Protein AF-B5VWK4-F1 (afdb_monomer_lite)

Radius of gyration: 36.47 Å; chains: 1; bounding box: 66×75×102 Å

pLDDT: mean 70.93, std 17.39, range [23.77, 94.19]

Secondary structure (DSSP, 8-state):
--GGG-S-GGGG---SPPSS-HHHHHHHHHHHTS--TTSS---HHHHHHHHHHHHSS---TTHHHHHHHHTT-EEEPPEEEETT--HHHHHHHHHHHHHHHHHHHHH-TTS-----EEEEEEEE-------EEE-TT---EEEE-----EEEEEEEE-TTT--EEEEEESS--HHHHHHHHHHTTS------------PPPPPP----SS-HHHHHHHHHH-SSHHHHHHHHHHHHHHTT--HHHHHHHH---HHHHHHHHHHHHHHGGGGSS-GGGG---SPPSS-HHHHHHHHHHTTS--TTSS---HHHHHHHHHHHHSS---HHHHHHHHHHTT-EEEPPEEEETT--HHHHHHHHHHHHHHHHHHHHH-TTS-----EEEEEEEE----PPPEEE-TT---EEEE-----EEEEEEEE-TTT--EEEEEES---HHHHHHHHHHHHHHHT-

Foldseek 3Di:
DDPPPPDDCPVVCPDDDPPDDPVLLVVLVVVQVDAQPVSHHDDLQSQQVVSCVVVVNRGDSVVSVVSLVVVQWDWDFFDADALPDDPVVVVVVVVVVVVVQVVVCVVCVVDDRFDKDKDKDWDFPDPPFFWAWDAPPDFFEDADARDGQTWIKIWIARPVPRDIDIDTHSDDDPVVVVVSVVVSPDDDDDDDDDDDDDDDDDADDAAPLDQLVVLVVQLVPDPDPQQSLLSQLSSCVNVVDGLVVSCVVSVDDSVVSRVSRVQCRVPPSVSGDDCVVVDPPPDPPDDPVLLVVLVVCQVDAQPVNGHDHLQSQQVVSCVVVVNRGDSVVSVVSSVVVNIDTGGHDYDHNPDDPVVVVVVVVVVVVVQVVVCVVCVVDDRFDKDKDKDKDDDDDDGDIHIDRNPDNHYDHDDDDPQIWMKIWIAGPVPRDIDIDIGRDDDPVVVVVVVVVVCVVVVD

InterPro domains:
  IPR009057 Homedomain-like superfamily [SSF46689] (231-336)
  IPR025959 Winged helix-turn helix domain [PF13592] (38-96)
  IPR025959 Winged helix-turn helix domain [PF13592] (304-362)
  IPR047655 Transposase IS630-like [NF033545] (2-185)
  IPR047655 Transposase IS630-like [NF033545] (229-454)

Organism: NCBI:txid513049

Sequence (456 aa):
MGLKGLGDRRKGNPGHPPLIDDVTQAQLWQALQGTAPDGGLWNGRQVADWLTGVTGRKISRQRGWEILRQMTFRLRVPRPAHIESDEDEQQAWKKKLVTELEGLRRRYPDAQVQLWSENEHRLGLKPVMRRIYVAEDCQPLAHINWKFEWLWLYGFVRPETGETYWWIIPYVNTTLFSRVLYQVRLIGYNISDQCQTCVMPRRISIAPHLSTEELGRADHQAQEGLESRQYQIIWLLAKGKTTEEVQEITGYSRIWIYELVKRYNQLGLKGLGARRKGNPGHPPLIDDVTQAQLWQALQGTAPDGGLWNGRQVADWLTGVTGRKISRQRGWEILRQMTFRLRVPRPAHIESDEDEQQAWKKKLVTELEGLRRRYPDAQVQLWSENEHRLGLKPVMRRIYVAEDCQPLAHINWKFEWLWLYGFVRPETGETYWWIIPYVNTTLFSRVLQEFAAEFKL

Structure (mmCIF, N/CA/C/O backbone):
data_AF-B5VWK4-F1
#
_entry.id   AF-B5VWK4-F1
#
loop_
_atom_site.group_PDB
_atom_site.id
_atom_site.type_symbol
_atom_site.label_atom_id
_atom_site.label_alt_id
_atom_site.label_comp_id
_atom_site.label_asym_id
_atom_site.label_entity_id
_atom_site.label_seq_id
_atom_site.pdbx_PDB_ins_code
_atom_site.Cartn_x
_atom_site.Cartn_y
_atom_site.Cartn_z
_atom_site.occupancy
_atom_site.B_iso_or_equiv
_atom_site.auth_seq_id
_atom_site.auth_comp_id
_atom_site.auth_asym_id
_atom_site.auth_atom_id
_atom_site.pdbx_PDB_model_num
ATOM 1 N N . MET A 1 1 ? 5.288 -17.382 61.193 1.00 43.44 1 MET A N 1
ATOM 2 C CA . MET A 1 1 ? 5.691 -16.792 59.894 1.00 43.44 1 MET A CA 1
ATOM 3 C C . MET A 1 1 ? 4.464 -16.140 59.270 1.00 43.44 1 MET A C 1
ATOM 5 O O . MET A 1 1 ? 3.529 -16.844 58.924 1.00 43.44 1 MET A O 1
ATOM 9 N N . GLY A 1 2 ? 4.396 -14.806 59.292 1.00 37.75 2 GLY A N 1
ATOM 10 C CA . GLY A 1 2 ? 3.162 -14.046 59.057 1.00 37.75 2 GLY A CA 1
ATOM 11 C C . GLY A 1 2 ? 2.831 -13.779 57.586 1.00 37.75 2 GLY A C 1
ATOM 12 O O . GLY A 1 2 ? 3.720 -13.670 56.746 1.00 37.75 2 GLY A O 1
ATOM 13 N N . LEU A 1 3 ? 1.532 -13.586 57.335 1.00 44.44 3 LEU A N 1
ATOM 14 C CA . LEU A 1 3 ? 0.801 -13.286 56.088 1.00 44.44 3 LEU A CA 1
ATOM 15 C C . LEU A 1 3 ? 1.328 -12.119 55.209 1.00 44.44 3 LEU A C 1
ATOM 17 O O . LEU A 1 3 ? 0.686 -11.750 54.230 1.00 44.44 3 LEU A O 1
ATOM 21 N N . LYS A 1 4 ? 2.505 -11.544 55.490 1.00 48.12 4 LYS A N 1
ATOM 22 C CA . LYS A 1 4 ? 3.116 -10.438 54.721 1.00 48.12 4 LYS A CA 1
ATOM 23 C C . LYS A 1 4 ? 3.634 -10.836 53.327 1.00 48.12 4 LYS A C 1
ATOM 25 O O . LYS A 1 4 ? 4.005 -9.963 52.551 1.00 48.12 4 LYS A O 1
ATOM 30 N N . GLY A 1 5 ? 3.671 -12.128 52.991 1.00 45.03 5 GLY A N 1
ATOM 31 C CA . GLY A 1 5 ? 4.240 -12.624 51.730 1.00 45.03 5 GLY A CA 1
ATOM 32 C C . GLY A 1 5 ? 3.300 -12.647 50.516 1.00 45.03 5 GLY A C 1
ATOM 33 O O . GLY A 1 5 ? 3.796 -12.774 49.400 1.00 45.03 5 GLY A O 1
ATOM 34 N N . LEU A 1 6 ? 1.981 -12.518 50.718 1.00 49.53 6 LEU A N 1
ATOM 35 C CA . LEU A 1 6 ? 0.943 -12.800 49.706 1.00 49.53 6 LEU A CA 1
ATOM 36 C C . LEU A 1 6 ? 0.339 -11.554 49.024 1.00 49.53 6 LEU A C 1
ATOM 38 O O . LEU A 1 6 ? -0.596 -11.681 48.237 1.00 49.53 6 LEU A O 1
ATOM 42 N N . GLY A 1 7 ? 0.842 -10.348 49.309 1.00 44.78 7 GLY A N 1
ATOM 43 C CA . GLY A 1 7 ? 0.384 -9.123 48.643 1.00 44.78 7 GLY A CA 1
ATOM 44 C C . GLY A 1 7 ? 0.813 -9.064 47.173 1.00 44.78 7 GLY A C 1
ATOM 45 O O . GLY A 1 7 ? 1.948 -9.413 46.846 1.00 44.78 7 GLY A O 1
ATOM 46 N N . ASP A 1 8 ? -0.079 -8.595 46.293 1.00 47.44 8 ASP A N 1
ATOM 47 C CA . ASP A 1 8 ? 0.218 -8.324 44.882 1.00 47.44 8 ASP A CA 1
ATOM 48 C C . ASP A 1 8 ? 1.402 -7.347 44.754 1.00 47.44 8 ASP A C 1
ATOM 50 O O . ASP A 1 8 ? 1.273 -6.136 44.953 1.00 47.44 8 ASP A O 1
ATOM 54 N N . ARG A 1 9 ? 2.579 -7.886 44.415 1.00 49.84 9 ARG A N 1
ATOM 55 C CA . ARG A 1 9 ? 3.821 -7.116 44.259 1.00 49.84 9 ARG A CA 1
ATOM 56 C C . ARG A 1 9 ? 3.856 -6.273 42.983 1.00 49.84 9 ARG A C 1
ATOM 58 O O . ARG A 1 9 ? 4.821 -5.543 42.782 1.00 49.84 9 ARG A O 1
ATOM 65 N N . ARG A 1 10 ? 2.822 -6.310 42.131 1.00 53.03 10 ARG A N 1
ATOM 66 C CA . ARG A 1 10 ? 2.753 -5.454 40.933 1.00 53.03 10 ARG A CA 1
ATOM 67 C C . ARG A 1 10 ? 2.614 -3.976 41.290 1.00 53.03 10 ARG A C 1
ATOM 69 O O . ARG A 1 10 ? 3.166 -3.148 40.578 1.00 53.03 10 ARG A O 1
ATOM 76 N N . LYS A 1 11 ? 1.954 -3.645 42.409 1.00 44.91 11 LYS A N 1
ATOM 77 C CA . LYS A 1 11 ? 1.817 -2.254 42.888 1.00 44.91 11 LYS A CA 1
ATOM 78 C C . LYS A 1 11 ? 3.138 -1.626 43.356 1.00 44.91 11 LYS A C 1
ATOM 80 O O . LYS A 1 11 ? 3.201 -0.411 43.480 1.00 44.91 11 LYS A O 1
ATOM 85 N N . GLY A 1 12 ? 4.167 -2.439 43.612 1.00 43.28 12 GLY A N 1
ATOM 86 C CA . GLY A 1 12 ? 5.503 -1.992 44.015 1.00 43.28 12 GLY A CA 1
ATOM 87 C C . GLY A 1 12 ? 6.561 -2.111 42.918 1.00 43.28 12 GLY A C 1
ATOM 88 O O . GLY A 1 12 ? 7.735 -1.917 43.211 1.00 43.28 12 GLY A O 1
ATOM 89 N N . ASN A 1 13 ? 6.182 -2.461 41.682 1.00 46.72 13 ASN A N 1
ATOM 90 C CA . ASN A 1 13 ? 7.104 -2.436 40.553 1.00 46.72 13 ASN A CA 1
ATOM 91 C C . ASN A 1 13 ? 7.070 -1.021 39.948 1.00 46.72 13 ASN A C 1
ATOM 93 O O . ASN A 1 13 ? 6.060 -0.690 39.325 1.00 46.72 13 ASN A O 1
ATOM 97 N N . PRO A 1 14 ? 8.116 -0.185 40.100 1.00 52.75 14 PRO A N 1
ATOM 98 C CA . PRO A 1 14 ? 8.131 1.200 39.609 1.00 52.75 14 PRO A CA 1
ATOM 99 C C . PRO A 1 14 ? 8.095 1.324 38.070 1.00 52.75 14 PRO A C 1
ATOM 101 O O . PRO A 1 14 ? 8.286 2.409 37.528 1.00 52.75 14 PRO A O 1
ATOM 104 N N . GLY A 1 15 ? 7.840 0.226 37.349 1.00 52.72 15 GLY A N 1
ATOM 105 C CA . GLY A 1 15 ? 8.082 0.121 35.920 1.00 52.72 15 GLY A CA 1
ATOM 106 C C . GLY A 1 15 ? 9.581 0.077 35.634 1.00 52.72 15 GLY A C 1
ATOM 107 O O . GLY A 1 15 ? 10.418 0.301 36.510 1.00 52.72 15 GLY A O 1
ATOM 108 N N . HIS A 1 16 ? 9.946 -0.232 34.392 1.00 50.97 16 HIS A N 1
ATOM 109 C CA . HIS A 1 16 ? 11.305 0.076 33.965 1.00 50.97 16 HIS A CA 1
ATOM 110 C C . HIS A 1 16 ? 11.482 1.598 34.011 1.00 50.97 16 HIS A C 1
ATOM 112 O O . HIS A 1 16 ? 10.582 2.295 33.530 1.00 50.97 16 HIS A O 1
ATOM 118 N N . PRO A 1 17 ? 12.602 2.114 34.556 1.00 57.41 17 PRO A N 1
ATOM 119 C CA . PRO A 1 17 ? 12.891 3.536 34.472 1.00 57.41 17 PRO A CA 1
ATOM 120 C C . PRO A 1 17 ? 12.792 3.973 33.004 1.00 57.41 17 PRO A C 1
ATOM 122 O O . PRO A 1 17 ? 13.168 3.194 32.112 1.00 57.41 17 PRO A O 1
ATOM 125 N N . PRO A 1 18 ? 12.232 5.164 32.734 1.00 63.56 18 PRO A N 1
ATOM 126 C CA . PRO A 1 18 ? 12.117 5.660 31.376 1.00 63.56 18 PRO A CA 1
ATOM 127 C C . PRO A 1 18 ? 13.498 5.636 30.714 1.00 63.56 18 PRO A C 1
ATOM 129 O O . PRO A 1 18 ? 14.531 5.831 31.353 1.00 63.56 18 PRO A O 1
ATOM 132 N N . LEU A 1 19 ? 13.516 5.295 29.425 1.00 66.88 19 LEU A N 1
ATOM 133 C CA . LEU A 1 19 ? 14.760 5.052 28.687 1.00 66.88 19 LEU A CA 1
ATOM 134 C C . LEU A 1 19 ? 15.657 6.305 28.622 1.00 66.88 19 LEU A C 1
ATOM 136 O O . LEU A 1 19 ? 16.856 6.192 28.375 1.00 66.88 19 LEU A O 1
ATOM 140 N N . ILE A 1 20 ? 15.051 7.471 28.827 1.00 77.50 20 ILE A N 1
ATOM 141 C CA . ILE A 1 20 ? 15.666 8.786 28.955 1.00 77.50 20 ILE A CA 1
ATOM 142 C C . ILE A 1 20 ? 15.113 9.436 30.229 1.00 77.50 20 ILE A C 1
ATOM 144 O O . ILE A 1 20 ? 13.952 9.205 30.570 1.00 77.50 20 ILE A O 1
ATOM 148 N N . ASP A 1 21 ? 15.938 10.199 30.940 1.00 82.31 21 ASP A N 1
ATOM 149 C CA . ASP A 1 21 ? 15.489 10.999 32.083 1.00 82.31 21 ASP A CA 1
ATOM 150 C C . ASP A 1 21 ? 14.870 12.331 31.624 1.00 82.31 21 ASP A C 1
ATOM 152 O O . ASP A 1 21 ? 14.965 12.711 30.452 1.00 82.31 21 ASP A O 1
ATOM 156 N N . ASP A 1 22 ? 14.234 13.046 32.552 1.00 80.06 22 ASP A N 1
ATOM 157 C CA . ASP A 1 22 ? 13.538 14.306 32.259 1.00 80.06 22 ASP A CA 1
ATOM 158 C C . ASP A 1 22 ? 14.485 15.379 31.689 1.00 80.06 22 ASP A C 1
ATOM 160 O O . ASP A 1 22 ? 14.091 16.181 30.840 1.00 80.06 22 ASP A O 1
ATOM 164 N N . VAL A 1 23 ? 15.758 15.363 32.102 1.00 84.44 23 VAL A N 1
ATOM 165 C CA . VAL A 1 23 ? 16.795 16.288 31.616 1.00 84.44 23 VAL A CA 1
ATOM 166 C C . VAL A 1 23 ? 17.128 15.998 30.153 1.00 84.44 23 VAL A C 1
ATOM 168 O O . VAL A 1 23 ? 17.102 16.900 29.316 1.00 84.44 23 VAL A O 1
ATOM 171 N N . THR A 1 24 ? 17.376 14.733 29.818 1.00 84.44 24 THR A N 1
ATOM 172 C CA . THR A 1 24 ? 17.640 14.277 28.448 1.00 84.44 24 THR A CA 1
ATOM 173 C C . THR A 1 24 ? 16.419 14.503 27.558 1.00 84.44 24 THR A C 1
ATOM 175 O O . THR A 1 24 ? 16.555 14.870 26.391 1.00 84.44 24 THR A O 1
ATOM 178 N N . GLN A 1 25 ? 15.210 14.329 28.099 1.00 82.75 25 GLN A N 1
ATOM 179 C CA . GLN A 1 25 ? 13.965 14.607 27.388 1.00 82.75 25 GLN A CA 1
ATOM 180 C C . GLN A 1 25 ? 13.819 16.101 27.057 1.00 82.75 25 GLN A C 1
ATOM 182 O O . GLN A 1 25 ? 13.442 16.436 25.932 1.00 82.75 25 GLN A O 1
ATOM 187 N N . ALA A 1 26 ? 14.162 16.999 27.984 1.00 83.56 26 ALA A N 1
ATOM 188 C CA . ALA A 1 26 ? 14.168 18.442 27.738 1.00 83.56 26 ALA A CA 1
ATOM 189 C C . ALA A 1 26 ? 15.229 18.852 26.701 1.00 83.56 26 ALA A C 1
ATOM 191 O O . ALA A 1 26 ? 14.939 19.630 25.790 1.00 83.56 26 ALA A O 1
ATOM 192 N N . GLN A 1 27 ? 16.434 18.277 26.775 1.00 86.25 27 GLN A N 1
ATOM 193 C CA . GLN A 1 27 ? 17.494 18.507 25.788 1.00 86.25 27 GLN A CA 1
ATOM 194 C C . GLN A 1 27 ? 17.084 18.030 24.389 1.00 86.25 27 GLN A C 1
ATOM 196 O O . GLN A 1 27 ? 17.317 18.728 23.402 1.00 86.25 27 GLN A O 1
ATOM 201 N N . LEU A 1 28 ? 16.438 16.861 24.296 1.00 86.25 28 LEU A N 1
ATOM 202 C CA . LEU A 1 28 ? 15.907 16.354 23.032 1.00 86.25 28 LEU A CA 1
ATOM 203 C C . LEU A 1 28 ? 14.841 17.298 22.478 1.00 86.25 28 LEU A C 1
ATOM 205 O O . LEU A 1 28 ? 14.848 17.595 21.288 1.00 86.25 28 LEU A O 1
ATOM 209 N N . TRP A 1 29 ? 13.946 17.802 23.330 1.00 83.12 29 TRP A N 1
ATOM 210 C CA . TRP A 1 29 ? 12.920 18.752 22.909 1.00 83.12 29 TRP A CA 1
ATOM 211 C C . TRP A 1 29 ? 13.532 20.023 22.308 1.00 83.12 29 TRP A C 1
ATOM 213 O O . TRP A 1 29 ? 13.096 20.462 21.248 1.00 83.12 29 TRP A O 1
ATOM 223 N N . GLN A 1 30 ? 14.587 20.561 22.925 1.00 84.25 30 GLN A N 1
ATOM 224 C CA . GLN A 1 30 ? 15.317 21.717 22.401 1.00 84.25 30 GLN A CA 1
ATOM 225 C C . GLN A 1 30 ? 16.014 21.406 21.067 1.00 84.25 30 GLN A C 1
ATOM 227 O O . GLN A 1 30 ? 15.938 22.202 20.134 1.00 84.25 30 GLN A O 1
ATOM 232 N N . ALA A 1 31 ? 16.647 20.236 20.936 1.00 83.69 31 ALA A N 1
ATOM 233 C CA . ALA A 1 31 ? 17.288 19.818 19.689 1.00 83.69 31 ALA A CA 1
ATOM 234 C C . ALA A 1 31 ? 16.282 19.671 18.532 1.00 83.69 31 ALA A C 1
ATOM 236 O O . ALA A 1 31 ? 16.575 20.059 17.401 1.00 83.69 31 ALA A O 1
ATOM 237 N N . LEU A 1 32 ? 15.076 19.172 18.823 1.00 80.50 32 LEU A N 1
ATOM 238 C CA . LEU A 1 32 ? 13.991 19.011 17.850 1.00 80.50 32 LEU A CA 1
ATOM 239 C C . LEU A 1 32 ? 13.434 20.343 17.319 1.00 80.50 32 LEU A C 1
ATOM 241 O O . LEU A 1 32 ? 12.768 20.331 16.284 1.00 80.50 32 LEU A O 1
ATOM 245 N N . GLN A 1 33 ? 13.692 21.472 17.990 1.00 75.75 33 GLN A N 1
ATOM 246 C CA . GLN A 1 33 ? 13.342 22.802 17.475 1.00 75.75 33 GLN A CA 1
ATOM 247 C C . GLN A 1 33 ? 14.309 23.305 16.395 1.00 75.75 33 GLN A C 1
ATOM 249 O O . GLN A 1 33 ? 13.960 24.204 15.632 1.00 75.75 33 GLN A O 1
ATOM 254 N N . GLY A 1 34 ? 15.520 22.749 16.340 1.00 71.81 34 GLY A N 1
ATOM 255 C CA . GLY A 1 34 ? 16.525 23.074 15.335 1.00 71.81 34 GLY A CA 1
ATOM 256 C C . GLY A 1 34 ? 16.418 22.211 14.078 1.00 71.81 34 GLY A C 1
ATOM 257 O O . GLY A 1 34 ? 15.640 21.256 13.998 1.00 71.81 34 GLY A O 1
ATOM 258 N N . THR A 1 35 ? 17.251 22.522 13.088 1.00 68.06 35 THR A N 1
ATOM 259 C CA . THR A 1 35 ? 17.429 21.688 11.896 1.00 68.06 35 THR A CA 1
ATOM 260 C C . THR A 1 35 ? 18.081 20.356 12.256 1.00 68.06 35 THR A C 1
ATOM 262 O O . THR A 1 35 ? 18.959 20.280 13.119 1.00 68.06 35 THR A O 1
ATOM 265 N N . ALA A 1 36 ? 17.647 19.278 11.598 1.00 73.12 36 ALA A N 1
ATOM 266 C CA . ALA A 1 36 ? 18.284 17.982 11.783 1.00 73.12 36 ALA A CA 1
ATOM 267 C C . ALA A 1 36 ? 19.732 18.013 11.244 1.00 73.12 36 ALA A C 1
ATOM 269 O O . ALA A 1 36 ? 20.052 18.848 10.394 1.00 73.12 36 ALA A O 1
ATOM 270 N N . PRO A 1 37 ? 20.613 17.089 11.675 1.00 72.69 37 PRO A N 1
ATOM 271 C CA . PRO A 1 37 ? 22.029 17.093 11.285 1.00 72.69 37 PRO A CA 1
ATOM 272 C C . PRO A 1 37 ? 22.308 17.037 9.772 1.00 72.69 37 PRO A C 1
ATOM 274 O O . PRO A 1 37 ? 23.394 17.401 9.340 1.00 72.69 37 PRO A O 1
ATOM 277 N N . ASP A 1 38 ? 21.353 16.574 8.962 1.00 70.69 38 ASP A N 1
ATOM 278 C CA . ASP A 1 38 ? 21.440 16.527 7.496 1.00 70.69 38 ASP A CA 1
ATOM 279 C C . ASP A 1 38 ? 20.826 17.760 6.805 1.00 70.69 38 ASP A C 1
ATOM 281 O O . ASP A 1 38 ? 20.611 17.747 5.594 1.00 70.69 38 ASP A O 1
ATOM 285 N N . GLY A 1 39 ? 20.506 18.810 7.567 1.00 61.91 39 GLY A N 1
ATOM 286 C CA . GLY A 1 39 ? 19.805 20.001 7.082 1.00 61.91 39 GLY A CA 1
ATOM 287 C C . GLY A 1 39 ? 18.317 19.769 6.800 1.00 61.91 39 GLY A C 1
ATOM 288 O O . GLY A 1 39 ? 17.636 20.677 6.328 1.00 61.91 39 GLY A O 1
ATOM 289 N N . GLY A 1 40 ? 17.805 18.565 7.073 1.00 65.38 40 GLY A N 1
ATOM 290 C CA . GLY A 1 40 ? 16.413 18.188 6.884 1.00 65.38 40 GLY A CA 1
ATOM 291 C C . GLY A 1 40 ? 15.593 18.225 8.175 1.00 65.38 40 GLY A C 1
ATOM 292 O O . GLY A 1 40 ? 15.864 18.964 9.122 1.00 65.38 40 GLY A O 1
ATOM 293 N N . LEU A 1 41 ? 14.554 17.393 8.199 1.00 66.56 41 LEU A N 1
ATOM 294 C CA . LEU A 1 41 ? 13.620 17.256 9.314 1.00 66.56 41 LEU A CA 1
ATOM 295 C C . LEU A 1 41 ? 13.940 16.005 10.134 1.00 66.56 41 LEU A C 1
ATOM 297 O O . LEU A 1 41 ? 14.281 14.961 9.574 1.00 66.56 41 LEU A O 1
ATOM 301 N N . TRP A 1 42 ? 13.752 16.098 11.451 1.00 71.56 42 TRP A N 1
ATOM 302 C CA . TRP A 1 42 ? 14.069 15.025 12.388 1.00 71.56 42 TRP A CA 1
ATOM 303 C C . TRP A 1 42 ? 13.285 13.732 12.117 1.00 71.56 42 TRP A C 1
ATOM 305 O O . TRP A 1 42 ? 12.057 13.710 11.984 1.00 71.56 42 TRP A O 1
ATOM 315 N N . ASN A 1 43 ? 14.007 12.613 12.094 1.00 77.19 43 ASN A N 1
ATOM 316 C CA . ASN A 1 43 ? 13.464 11.263 12.006 1.00 77.19 43 ASN A CA 1
ATOM 317 C C . ASN A 1 43 ? 13.953 10.383 13.173 1.00 77.19 43 ASN A C 1
ATOM 319 O O . ASN A 1 43 ? 14.936 10.687 13.838 1.00 77.19 43 ASN A O 1
ATOM 323 N N . GLY A 1 44 ? 13.284 9.260 13.438 1.00 79.06 44 GLY A N 1
ATOM 324 C CA . GLY A 1 44 ? 13.567 8.420 14.607 1.00 79.06 44 GLY A CA 1
ATOM 325 C C . GLY A 1 44 ? 14.936 7.747 14.580 1.00 79.06 44 GLY A C 1
ATOM 326 O O . GLY A 1 44 ? 15.474 7.446 15.640 1.00 79.06 44 GLY A O 1
ATOM 327 N N . ARG A 1 45 ? 15.546 7.568 13.399 1.00 84.31 45 ARG A N 1
ATOM 328 C CA . ARG A 1 45 ? 16.957 7.172 13.326 1.00 84.31 45 ARG A CA 1
ATOM 329 C C . ARG A 1 45 ? 17.847 8.307 13.833 1.00 84.31 45 ARG A C 1
ATOM 331 O O . ARG A 1 45 ? 18.678 8.044 14.687 1.00 84.31 45 ARG A O 1
ATOM 338 N N . GLN A 1 46 ? 17.642 9.536 13.360 1.00 85.88 46 GLN A N 1
ATOM 339 C CA . GLN A 1 46 ? 18.399 10.708 13.819 1.00 85.88 46 GLN A CA 1
ATOM 340 C C . GLN A 1 46 ? 18.211 10.956 15.317 1.00 85.88 46 GLN A C 1
ATOM 342 O O . GLN A 1 46 ? 19.180 11.247 16.000 1.00 85.88 46 GLN A O 1
ATOM 347 N N . VAL A 1 47 ? 17.000 10.765 15.847 1.00 85.50 47 VAL A N 1
ATOM 348 C CA . VAL A 1 47 ? 16.734 10.867 17.290 1.00 85.50 47 VAL A CA 1
ATOM 349 C C . VAL A 1 47 ? 17.482 9.790 18.075 1.00 85.50 47 VAL A C 1
ATOM 351 O O . VAL A 1 47 ? 18.094 10.096 19.091 1.00 85.50 47 VAL A O 1
ATOM 354 N N . ALA A 1 48 ? 17.482 8.538 17.611 1.00 87.56 48 ALA A N 1
ATOM 355 C CA . ALA A 1 48 ? 18.233 7.467 18.269 1.00 87.56 48 ALA A CA 1
ATOM 356 C C . ALA A 1 48 ? 19.754 7.693 18.207 1.00 87.56 48 ALA A C 1
ATOM 358 O O . ALA A 1 48 ? 20.448 7.467 19.200 1.00 87.56 48 ALA A O 1
ATOM 359 N N . ASP A 1 49 ? 20.262 8.152 17.060 1.00 88.00 49 ASP A N 1
ATOM 360 C CA . ASP A 1 49 ? 21.679 8.454 16.852 1.00 88.00 49 ASP A CA 1
ATOM 361 C C . ASP A 1 49 ? 22.100 9.660 17.731 1.00 88.00 49 ASP A C 1
ATOM 363 O O . ASP A 1 49 ? 23.116 9.591 18.422 1.00 88.00 49 ASP A O 1
ATOM 367 N N . TRP A 1 50 ? 21.273 10.712 17.811 1.00 88.50 50 TRP A N 1
ATOM 368 C CA . TRP A 1 50 ? 21.488 11.874 18.685 1.00 88.50 50 TRP A CA 1
ATOM 369 C C . TRP A 1 50 ? 21.470 11.494 20.169 1.00 88.50 50 TRP A C 1
ATOM 371 O O . TRP A 1 50 ? 22.405 11.810 20.901 1.00 88.50 50 TRP A O 1
ATOM 381 N N . LEU A 1 51 ? 20.462 10.734 20.608 1.00 87.94 51 LEU A N 1
ATOM 382 C CA . LEU A 1 51 ? 20.368 10.275 21.995 1.00 87.94 51 LEU A CA 1
ATOM 383 C C . LEU A 1 51 ? 21.524 9.347 22.377 1.00 87.94 51 LEU A C 1
ATOM 385 O O . LEU A 1 51 ? 21.971 9.369 23.522 1.00 87.94 51 LEU A O 1
ATOM 389 N N . THR A 1 52 ? 22.028 8.547 21.434 1.00 88.75 52 THR A N 1
ATOM 390 C CA . THR A 1 52 ? 23.226 7.728 21.657 1.00 88.75 52 THR A CA 1
ATOM 391 C C . THR A 1 52 ? 24.445 8.604 21.944 1.00 88.75 52 THR A C 1
ATOM 393 O O . THR A 1 52 ? 25.229 8.278 22.833 1.00 88.75 52 THR A O 1
ATOM 396 N N . GLY A 1 53 ? 24.576 9.733 21.240 1.00 86.62 53 GLY A N 1
ATOM 397 C CA . GLY A 1 53 ? 25.632 10.716 21.480 1.00 86.62 53 GLY A CA 1
ATOM 398 C C . GLY A 1 53 ? 25.515 11.411 22.838 1.00 86.62 53 GLY A C 1
ATOM 399 O O . GLY A 1 53 ? 26.511 11.534 23.540 1.00 86.62 53 GLY A O 1
ATOM 400 N N . VAL A 1 54 ? 24.304 11.813 23.236 1.00 85.44 54 VAL A N 1
ATOM 401 C CA . VAL A 1 54 ? 24.071 12.554 24.492 1.00 85.44 54 VAL A CA 1
ATOM 402 C C . VAL A 1 54 ? 24.168 11.660 25.728 1.00 85.44 54 VAL A C 1
ATOM 404 O O . VAL A 1 54 ? 24.744 12.050 26.737 1.00 85.44 54 VAL A O 1
ATOM 407 N N . THR A 1 55 ? 23.631 10.441 25.659 1.00 82.94 55 THR A N 1
ATOM 408 C CA . THR A 1 55 ? 23.590 9.525 26.814 1.00 82.94 55 THR A CA 1
ATOM 409 C C . THR A 1 55 ? 24.828 8.635 26.933 1.00 82.94 55 THR A C 1
ATOM 411 O O . THR A 1 55 ? 24.991 7.942 27.937 1.00 82.94 55 THR A O 1
ATOM 414 N N . GLY A 1 56 ? 25.663 8.567 25.887 1.00 80.94 56 GLY A N 1
ATOM 415 C CA . GLY A 1 56 ? 26.770 7.610 25.777 1.00 80.94 56 GLY A CA 1
ATOM 416 C C . GLY A 1 56 ? 26.325 6.140 25.703 1.00 80.94 56 GLY A C 1
ATOM 417 O O . GLY A 1 56 ? 27.161 5.236 25.706 1.00 80.94 56 GLY A O 1
ATOM 418 N N . ARG A 1 57 ? 25.013 5.870 25.644 1.00 81.50 57 ARG A N 1
ATOM 419 C CA . ARG A 1 57 ? 24.425 4.527 25.588 1.00 81.50 57 ARG A CA 1
ATOM 420 C C . ARG A 1 57 ? 23.851 4.279 24.205 1.00 81.50 57 ARG A C 1
ATOM 422 O O . ARG A 1 57 ? 23.085 5.081 23.687 1.00 81.50 57 ARG A O 1
ATOM 429 N N . LYS A 1 58 ? 24.159 3.124 23.616 1.00 83.88 58 LYS A N 1
ATOM 430 C CA . LYS A 1 58 ? 23.633 2.754 22.298 1.00 83.88 58 LYS A CA 1
ATOM 431 C C . LYS A 1 58 ? 22.116 2.572 22.348 1.00 83.88 58 LYS A C 1
ATOM 433 O O . LYS A 1 58 ? 21.623 1.600 22.918 1.00 83.88 58 LYS A O 1
ATOM 438 N N . ILE A 1 59 ? 21.385 3.470 21.696 1.00 83.69 59 ILE A N 1
ATOM 439 C CA . ILE A 1 59 ? 19.928 3.401 21.572 1.00 83.69 59 ILE A CA 1
ATOM 440 C C . ILE A 1 59 ? 19.573 2.806 20.210 1.00 83.69 59 ILE A C 1
ATOM 442 O O . ILE A 1 59 ? 20.119 3.180 19.172 1.00 83.69 59 ILE A O 1
ATOM 446 N N . SER A 1 60 ? 18.668 1.824 20.196 1.00 83.56 60 SER A N 1
ATOM 447 C CA . SER A 1 60 ? 18.263 1.193 18.939 1.00 83.56 60 SER A CA 1
ATOM 448 C C . SER A 1 60 ? 17.480 2.181 18.069 1.00 83.56 60 SER A C 1
ATOM 450 O O . SER A 1 60 ? 16.661 2.960 18.557 1.00 83.56 60 SER A O 1
ATOM 452 N N . ARG A 1 61 ? 17.671 2.112 16.747 1.00 78.62 61 ARG A N 1
ATOM 453 C CA . ARG A 1 61 ? 16.966 2.983 15.784 1.00 78.62 61 ARG A CA 1
ATOM 454 C C . ARG A 1 61 ? 15.444 2.857 15.850 1.00 78.62 61 ARG A C 1
ATOM 456 O O . ARG A 1 61 ? 14.731 3.786 15.490 1.00 78.62 61 ARG A O 1
ATOM 463 N N . GLN A 1 62 ? 14.943 1.710 16.306 1.00 76.75 62 GLN A N 1
ATOM 464 C CA . GLN A 1 62 ? 13.517 1.487 16.524 1.00 76.75 62 GLN A CA 1
ATOM 465 C C . GLN A 1 62 ? 12.991 2.308 17.712 1.00 76.75 62 GLN A C 1
ATOM 467 O O . GLN A 1 62 ? 11.866 2.802 17.671 1.00 76.75 62 GLN A O 1
ATOM 472 N N . ARG A 1 63 ? 13.829 2.516 18.732 1.00 82.19 63 ARG A N 1
ATOM 473 C CA . ARG A 1 63 ? 13.478 3.206 19.973 1.00 82.19 63 ARG A CA 1
ATOM 474 C C . ARG A 1 63 ? 13.305 4.713 19.804 1.00 82.19 63 ARG A C 1
ATOM 476 O O . ARG A 1 63 ? 12.497 5.301 20.512 1.00 82.19 63 ARG A O 1
ATOM 483 N N . GLY A 1 64 ? 13.987 5.333 18.839 1.00 81.31 64 GLY A N 1
ATOM 484 C CA . GLY A 1 64 ? 13.830 6.768 18.574 1.00 81.31 64 GLY A CA 1
ATOM 485 C C . GLY A 1 64 ? 12.397 7.160 18.186 1.00 81.31 64 GLY A C 1
ATOM 486 O O . GLY A 1 64 ? 11.915 8.213 18.590 1.00 81.31 64 GLY A O 1
ATOM 487 N N . TRP A 1 65 ? 11.665 6.285 17.485 1.00 77.25 65 TRP A N 1
ATOM 488 C CA . TRP A 1 65 ? 10.244 6.506 17.177 1.00 77.25 65 TRP A CA 1
ATOM 489 C C . TRP A 1 65 ? 9.343 6.397 18.409 1.00 77.25 65 TRP A C 1
ATOM 491 O O . TRP A 1 65 ? 8.360 7.124 18.532 1.00 77.25 65 TRP A O 1
ATOM 501 N N . GLU A 1 66 ? 9.660 5.472 19.315 1.00 80.56 66 GLU A N 1
ATOM 502 C CA . GLU A 1 66 ? 8.894 5.262 20.544 1.00 80.56 66 GLU A CA 1
ATOM 503 C C . GLU A 1 66 ? 9.027 6.458 21.487 1.00 80.56 66 GLU A C 1
ATOM 505 O O . GLU A 1 66 ? 8.030 6.891 22.058 1.00 80.56 66 GLU A O 1
ATOM 510 N N . ILE A 1 67 ? 10.229 7.032 21.573 1.00 83.75 67 ILE A N 1
ATOM 511 C CA . ILE A 1 67 ? 10.520 8.220 22.381 1.00 83.75 67 ILE A CA 1
ATOM 512 C C . ILE A 1 67 ? 9.759 9.439 21.855 1.00 83.75 67 ILE A C 1
ATOM 514 O O . ILE A 1 67 ? 9.060 10.098 22.618 1.00 83.75 67 ILE A O 1
ATOM 518 N N . LEU A 1 68 ? 9.795 9.691 20.543 1.00 80.44 68 LEU A N 1
ATOM 519 C CA . LEU A 1 68 ? 9.011 10.771 19.932 1.00 80.44 68 LEU A CA 1
ATOM 520 C C . LEU A 1 68 ? 7.513 10.633 20.246 1.00 80.44 68 LEU A C 1
ATOM 522 O O . LEU A 1 68 ? 6.859 11.605 20.619 1.00 80.44 68 LEU A O 1
ATOM 526 N N . ARG A 1 69 ? 6.974 9.412 20.163 1.00 78.12 69 ARG A N 1
ATOM 527 C CA . ARG A 1 69 ? 5.569 9.139 20.489 1.00 78.12 69 ARG A CA 1
ATOM 528 C C . ARG A 1 69 ? 5.246 9.384 21.968 1.00 78.12 69 ARG A C 1
ATOM 530 O O . ARG A 1 69 ? 4.160 9.874 22.264 1.00 78.12 69 ARG A O 1
ATOM 537 N N . GLN A 1 70 ? 6.153 9.036 22.881 1.00 80.94 70 GLN A N 1
ATOM 538 C CA . GLN A 1 70 ? 6.007 9.325 24.315 1.00 80.94 70 GLN A CA 1
ATOM 539 C C . GLN A 1 70 ? 6.024 10.832 24.589 1.00 80.94 70 GLN A C 1
ATOM 541 O O . GLN A 1 70 ? 5.257 11.307 25.417 1.00 80.94 70 GLN A O 1
ATOM 546 N N . MET A 1 71 ? 6.813 11.589 23.825 1.00 77.00 71 MET A N 1
ATOM 547 C CA . MET A 1 71 ? 6.865 13.053 23.873 1.00 77.00 71 MET A CA 1
ATOM 548 C C . MET A 1 71 ? 5.698 13.736 23.139 1.00 77.00 71 MET A C 1
ATOM 550 O O . MET A 1 71 ? 5.800 14.914 22.814 1.00 77.00 71 MET A O 1
ATOM 554 N N . THR A 1 72 ? 4.597 13.027 22.859 1.00 79.44 72 THR A N 1
ATOM 555 C CA . THR A 1 72 ? 3.394 13.511 22.140 1.00 79.44 72 THR A CA 1
ATOM 556 C C . THR A 1 72 ? 3.593 13.871 20.659 1.00 79.44 72 THR A C 1
ATOM 558 O O . THR A 1 72 ? 2.668 14.343 20.000 1.00 79.44 72 THR A O 1
ATOM 561 N N . PHE A 1 73 ? 4.755 13.582 20.062 1.00 75.06 73 PHE A N 1
ATOM 562 C CA . PHE A 1 73 ? 4.951 13.823 18.632 1.00 75.06 73 PHE A CA 1
ATOM 563 C C . PHE A 1 73 ? 4.149 12.823 17.794 1.00 75.06 73 PHE A C 1
ATOM 565 O O . PHE A 1 73 ? 4.086 11.620 18.075 1.00 75.06 73 PHE A O 1
ATOM 572 N N . ARG A 1 74 ? 3.580 13.311 16.690 1.00 69.12 74 ARG A N 1
ATOM 573 C CA . ARG A 1 74 ? 2.810 12.513 15.733 1.00 69.12 74 ARG A CA 1
ATOM 574 C C . ARG A 1 74 ? 3.486 12.484 14.370 1.00 69.12 74 ARG A C 1
ATOM 576 O O . ARG A 1 74 ? 4.010 13.483 13.886 1.00 69.12 74 ARG A O 1
ATOM 583 N N . LEU A 1 75 ? 3.416 11.323 13.724 1.00 69.88 75 LEU A N 1
ATOM 584 C CA . LEU A 1 75 ? 3.896 11.128 12.362 1.00 69.88 75 LEU A CA 1
ATOM 585 C C . LEU A 1 75 ? 2.925 11.777 11.365 1.00 69.88 75 LEU A C 1
ATOM 587 O O . LEU A 1 75 ? 1.819 11.271 11.163 1.00 69.88 75 LEU A O 1
ATOM 591 N N . ARG A 1 76 ? 3.344 12.860 10.710 1.00 66.38 76 ARG A N 1
ATOM 592 C CA . ARG A 1 76 ? 2.561 13.582 9.697 1.00 66.38 76 ARG A CA 1
ATOM 593 C C . ARG A 1 76 ? 3.297 13.635 8.359 1.00 66.38 76 ARG A C 1
ATOM 595 O O . ARG A 1 76 ? 4.520 13.557 8.296 1.00 66.38 76 ARG A O 1
ATOM 602 N N . VAL A 1 77 ? 2.542 13.740 7.266 1.00 63.00 77 VAL A N 1
ATOM 603 C CA . VAL A 1 77 ? 3.095 14.117 5.955 1.00 63.00 77 VAL A CA 1
ATOM 604 C C . VAL A 1 77 ? 3.096 15.649 5.900 1.00 63.00 77 VAL A C 1
ATOM 606 O O . VAL A 1 77 ? 2.028 16.230 6.124 1.00 63.00 77 VAL A O 1
ATOM 609 N N . PRO A 1 78 ? 4.238 16.305 5.634 1.00 63.28 78 PRO A N 1
ATOM 610 C CA . PRO A 1 78 ? 4.280 17.748 5.420 1.00 63.28 78 PRO A CA 1
ATOM 611 C C . PRO A 1 78 ? 3.347 18.189 4.300 1.00 63.28 78 PRO A C 1
ATOM 613 O O . PRO A 1 78 ? 3.224 17.501 3.285 1.00 63.28 78 PRO A O 1
ATOM 616 N N . ARG A 1 79 ? 2.691 19.339 4.477 1.00 60.12 79 ARG A N 1
ATOM 617 C CA . ARG A 1 79 ? 1.951 19.975 3.388 1.00 60.12 79 ARG A CA 1
ATOM 618 C C . ARG A 1 79 ? 2.949 20.646 2.441 1.00 60.12 79 ARG A C 1
ATOM 620 O O . ARG A 1 79 ? 3.835 21.347 2.922 1.00 60.12 79 ARG A O 1
ATOM 627 N N . PRO A 1 80 ? 2.836 20.433 1.123 1.00 55.62 80 PRO A N 1
ATOM 628 C CA . PRO A 1 80 ? 3.681 21.132 0.170 1.00 55.62 80 PRO A CA 1
ATOM 629 C C . PRO A 1 80 ? 3.358 22.632 0.190 1.00 55.62 80 PRO A C 1
ATOM 631 O O . PRO A 1 80 ? 2.191 23.010 0.096 1.00 55.62 80 PRO A O 1
ATOM 634 N N . ALA A 1 81 ? 4.391 23.459 0.301 1.00 59.72 81 ALA A N 1
ATOM 635 C CA . ALA A 1 81 ? 4.352 24.902 0.094 1.00 59.72 81 ALA A CA 1
ATOM 636 C C . ALA A 1 81 ? 5.268 25.252 -1.087 1.00 59.72 81 ALA A C 1
ATOM 638 O O . ALA A 1 81 ? 6.309 24.613 -1.271 1.00 59.72 81 ALA A O 1
ATOM 639 N N . HIS A 1 82 ? 4.873 26.224 -1.909 1.00 56.50 82 HIS A N 1
ATOM 640 C CA . HIS A 1 82 ? 5.718 26.691 -3.008 1.00 56.50 82 HIS A CA 1
ATOM 641 C C . HIS A 1 82 ? 6.913 27.462 -2.439 1.00 56.50 82 HIS A C 1
ATOM 643 O O . HIS A 1 82 ? 6.774 28.148 -1.434 1.00 56.50 82 HIS A O 1
ATOM 649 N N . ILE A 1 83 ? 8.094 27.359 -3.047 1.00 57.56 83 ILE A N 1
ATOM 650 C CA . ILE A 1 83 ? 9.280 28.049 -2.510 1.00 57.56 83 ILE A CA 1
ATOM 651 C C . ILE A 1 83 ? 9.154 29.581 -2.571 1.00 57.56 83 ILE A C 1
ATOM 653 O O . ILE A 1 83 ? 9.744 30.272 -1.754 1.00 57.56 83 ILE A O 1
ATOM 657 N N . GLU A 1 84 ? 8.343 30.088 -3.500 1.00 60.75 84 GLU A N 1
ATOM 658 C CA . GLU A 1 84 ? 8.042 31.519 -3.659 1.00 60.75 84 GLU A CA 1
ATOM 659 C C . GLU A 1 84 ? 6.838 31.972 -2.814 1.00 60.75 84 GLU A C 1
ATOM 661 O O . GLU A 1 84 ? 6.374 33.096 -2.964 1.00 60.75 84 GLU A O 1
ATOM 666 N N . SER A 1 85 ? 6.263 31.108 -1.966 1.00 58.53 85 SER A N 1
ATOM 667 C CA . SER A 1 85 ? 5.159 31.532 -1.104 1.00 58.53 85 SER A CA 1
ATOM 668 C C . SER A 1 85 ? 5.686 32.401 0.040 1.00 58.53 85 SER A C 1
ATOM 670 O O . SER A 1 85 ? 6.341 31.877 0.940 1.00 58.53 85 SER A O 1
ATOM 672 N N . ASP A 1 86 ? 5.349 33.689 0.029 1.00 67.75 86 ASP A N 1
ATOM 673 C CA . ASP A 1 86 ? 5.650 34.637 1.105 1.00 67.75 86 ASP A CA 1
ATOM 674 C C . ASP A 1 86 ? 4.400 34.851 1.981 1.00 67.75 86 ASP A C 1
ATOM 676 O O . ASP A 1 86 ? 3.312 35.157 1.480 1.00 67.75 86 ASP A O 1
ATOM 680 N N . GLU A 1 87 ? 4.513 34.595 3.287 1.00 65.62 87 GLU A N 1
ATOM 681 C CA . GLU A 1 87 ? 3.392 34.746 4.223 1.00 65.62 87 GLU A CA 1
ATOM 682 C C . GLU A 1 87 ? 3.025 36.215 4.460 1.00 65.62 87 GLU A C 1
ATOM 684 O O . GLU A 1 87 ? 1.836 36.528 4.572 1.00 65.62 87 GLU A O 1
ATOM 689 N N . ASP A 1 88 ? 4.001 37.119 4.486 1.00 69.69 88 ASP A N 1
ATOM 690 C CA . ASP A 1 88 ? 3.782 38.543 4.726 1.00 69.69 88 ASP A CA 1
ATOM 691 C C . ASP A 1 88 ? 3.091 39.191 3.523 1.00 69.69 88 ASP A C 1
ATOM 693 O O . ASP A 1 88 ? 2.116 39.934 3.698 1.00 69.69 88 ASP A O 1
ATOM 697 N N . GLU A 1 89 ? 3.491 38.835 2.298 1.00 68.62 89 GLU A N 1
ATOM 698 C CA . GLU A 1 89 ? 2.787 39.261 1.081 1.00 68.62 89 GLU A CA 1
ATOM 699 C C . GLU A 1 89 ? 1.346 38.733 1.040 1.00 68.62 89 GLU A C 1
ATOM 701 O O . GLU A 1 89 ? 0.411 39.478 0.726 1.00 68.62 89 GLU A O 1
ATOM 706 N N . GLN A 1 90 ? 1.123 37.471 1.425 1.00 61.53 90 GLN A N 1
ATOM 707 C CA . GLN A 1 90 ? -0.225 36.897 1.507 1.00 61.53 90 GLN A CA 1
ATOM 708 C C . GLN A 1 90 ? -1.101 37.625 2.535 1.00 61.53 90 GLN A C 1
ATOM 710 O O . GLN A 1 90 ? -2.288 37.857 2.286 1.00 61.53 90 GLN A O 1
ATOM 715 N N . GLN A 1 91 ? -0.550 37.992 3.696 1.00 69.00 91 GLN A N 1
ATOM 716 C CA . GLN A 1 91 ? -1.281 38.749 4.716 1.00 69.00 91 GLN A CA 1
ATOM 717 C C . GLN A 1 91 ? -1.549 40.193 4.276 1.00 69.00 91 GLN A C 1
ATOM 719 O O . GLN A 1 91 ? -2.643 40.714 4.516 1.00 69.00 91 GLN A O 1
ATOM 724 N N . ALA A 1 92 ? -0.597 40.837 3.597 1.00 70.31 92 ALA A N 1
ATOM 725 C CA . ALA A 1 92 ? -0.776 42.168 3.023 1.00 70.31 92 ALA A CA 1
ATOM 726 C C . ALA A 1 92 ? -1.870 42.176 1.943 1.00 70.31 92 ALA A C 1
ATOM 728 O O . ALA A 1 92 ? -2.754 43.038 1.960 1.00 70.31 92 ALA A O 1
ATOM 729 N N . TRP A 1 93 ? -1.881 41.171 1.063 1.00 70.75 93 TRP A N 1
ATOM 730 C CA . TRP A 1 93 ? -2.933 40.983 0.066 1.00 70.75 93 TRP A CA 1
ATOM 731 C C . TRP A 1 93 ? -4.312 40.789 0.712 1.00 70.75 93 TRP A C 1
ATOM 733 O O . TRP A 1 93 ? -5.263 41.470 0.329 1.00 70.75 93 TRP A O 1
ATOM 743 N N . LYS A 1 94 ? -4.426 39.945 1.752 1.00 66.50 94 LYS A N 1
ATOM 744 C CA . LYS A 1 94 ? -5.687 39.756 2.499 1.00 66.50 94 LYS A CA 1
ATOM 745 C C . LYS A 1 94 ? -6.211 41.067 3.084 1.00 66.50 94 LYS A C 1
ATOM 747 O O . LYS A 1 94 ? -7.399 41.352 2.966 1.00 66.50 94 LYS A O 1
ATOM 752 N N . LYS A 1 95 ? -5.337 41.883 3.686 1.00 71.88 95 LYS A N 1
ATOM 753 C CA . LYS A 1 95 ? -5.710 43.203 4.226 1.00 71.88 95 LYS A CA 1
ATOM 754 C C . LYS A 1 95 ? -6.225 44.139 3.131 1.00 71.88 95 LYS A C 1
ATOM 756 O O . LYS A 1 95 ? -7.247 44.790 3.324 1.00 71.88 95 LYS A O 1
ATOM 761 N N . LYS A 1 96 ? -5.561 44.174 1.971 1.00 72.44 96 LYS A N 1
ATOM 762 C CA . LYS A 1 96 ? -5.998 44.971 0.814 1.00 72.44 96 LYS A CA 1
ATOM 763 C C . LYS A 1 96 ? -7.374 44.529 0.299 1.00 72.44 96 LYS A C 1
ATOM 765 O O . LYS A 1 96 ? -8.227 45.377 0.047 1.00 72.44 96 LYS A O 1
ATOM 770 N N . LEU A 1 97 ? -7.603 43.220 0.208 1.00 65.06 97 LEU A N 1
ATOM 771 C CA . LEU A 1 97 ? -8.865 42.629 -0.240 1.00 65.06 97 LEU A CA 1
ATOM 772 C C . LEU A 1 97 ? -10.051 43.050 0.646 1.00 65.06 97 LEU A C 1
ATOM 774 O O . LEU A 1 97 ? -11.124 43.362 0.133 1.00 65.06 97 LEU A O 1
ATOM 778 N N . VAL A 1 98 ? -9.855 43.095 1.971 1.00 69.25 98 VAL A N 1
ATOM 779 C CA . VAL A 1 98 ? -10.875 43.565 2.928 1.00 69.25 98 VAL A CA 1
ATOM 780 C C . VAL A 1 98 ? -11.269 45.013 2.630 1.00 69.25 98 VAL A C 1
ATOM 782 O O . VAL A 1 98 ? -12.456 45.311 2.502 1.00 69.25 98 VAL A O 1
ATOM 785 N N . THR A 1 99 ? -10.289 45.894 2.431 1.00 72.75 99 THR A N 1
ATOM 786 C CA . THR A 1 99 ? -10.531 47.307 2.104 1.00 72.75 99 THR A CA 1
ATOM 787 C C . THR A 1 99 ? -11.280 47.478 0.776 1.00 72.75 99 THR A C 1
ATOM 789 O O . THR A 1 99 ? -12.191 48.300 0.671 1.00 72.75 99 THR A O 1
ATOM 792 N N . GLU A 1 100 ? -10.937 46.691 -0.246 1.00 71.44 100 GLU A N 1
ATOM 793 C CA . GLU A 1 100 ? -11.619 46.725 -1.547 1.00 71.44 100 GLU A CA 1
ATOM 794 C C . GLU A 1 100 ? -13.067 46.212 -1.461 1.00 71.44 100 GLU A C 1
ATOM 796 O O . GLU A 1 100 ? -13.969 46.819 -2.045 1.00 71.44 100 GLU A O 1
ATOM 801 N N . LEU A 1 101 ? -13.318 45.152 -0.684 1.00 65.94 101 LEU A N 1
ATOM 802 C CA . LEU A 1 101 ? -14.663 44.629 -0.417 1.00 65.94 101 LEU A CA 1
ATOM 803 C C . LEU A 1 101 ? -15.548 45.644 0.306 1.00 65.94 101 LEU A C 1
ATOM 805 O O . LEU A 1 101 ? -16.711 45.815 -0.060 1.00 65.94 101 LEU A O 1
ATOM 809 N N . GLU A 1 102 ? -15.010 46.340 1.306 1.00 72.69 102 GLU A N 1
ATOM 810 C CA . GLU A 1 102 ? -15.719 47.428 1.981 1.00 72.69 102 GLU A CA 1
ATOM 811 C C . GLU A 1 102 ? -16.036 48.577 1.016 1.00 72.69 102 GLU A C 1
ATOM 813 O O . GLU A 1 102 ? -17.150 49.104 1.021 1.00 72.69 102 GLU A O 1
ATOM 818 N N . GLY A 1 103 ? -15.094 48.925 0.134 1.00 71.69 103 GLY A N 1
ATOM 819 C CA . GLY A 1 103 ? -15.307 49.909 -0.927 1.00 71.69 103 GLY A CA 1
ATOM 820 C C . GLY A 1 103 ? -16.419 49.508 -1.902 1.00 71.69 103 GLY A C 1
ATOM 821 O O . GLY A 1 103 ? -17.254 50.341 -2.259 1.00 71.69 103 GLY A O 1
ATOM 822 N N . LEU A 1 104 ? -16.477 48.234 -2.297 1.00 66.19 104 LEU A N 1
ATOM 823 C CA . LEU A 1 104 ? -17.533 47.692 -3.159 1.00 66.19 104 LEU A CA 1
ATOM 824 C C . LEU A 1 104 ? -18.899 47.676 -2.466 1.00 66.19 104 LEU A C 1
ATOM 826 O O . LEU A 1 104 ? -19.884 48.083 -3.077 1.00 66.19 104 LEU A O 1
ATOM 830 N N . ARG A 1 105 ? -18.956 47.283 -1.187 1.00 69.75 105 ARG A N 1
ATOM 831 C CA . ARG A 1 105 ? -20.182 47.329 -0.368 1.00 69.75 105 ARG A CA 1
ATOM 832 C C . ARG A 1 105 ? -20.723 48.752 -0.223 1.00 69.75 105 ARG A C 1
ATOM 834 O O . ARG A 1 105 ? -21.930 48.947 -0.265 1.00 69.75 105 ARG A O 1
ATOM 841 N N . ARG A 1 106 ? -19.844 49.756 -0.108 1.00 73.00 106 ARG A N 1
ATOM 842 C CA . ARG A 1 106 ? -20.248 51.176 -0.101 1.00 73.00 106 ARG A CA 1
ATOM 843 C C . ARG A 1 106 ? -20.744 51.657 -1.463 1.00 73.00 106 ARG A C 1
ATOM 845 O O . ARG A 1 106 ? -21.653 52.475 -1.518 1.00 73.00 106 ARG A O 1
ATOM 852 N N . ARG A 1 107 ? -20.137 51.180 -2.554 1.00 69.56 107 ARG A N 1
ATOM 853 C CA . ARG A 1 107 ? -20.484 51.584 -3.927 1.00 69.56 107 ARG A CA 1
ATOM 854 C C . ARG A 1 107 ? -21.798 50.964 -4.412 1.00 69.56 107 ARG A C 1
ATOM 856 O O . ARG A 1 107 ? -22.475 51.578 -5.228 1.00 69.56 107 ARG A O 1
ATOM 863 N N . TYR A 1 108 ? -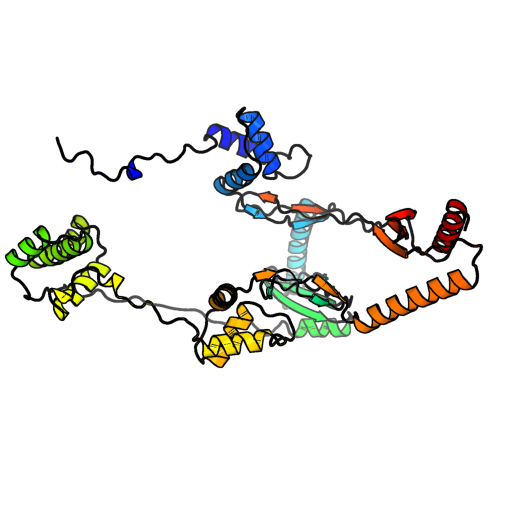22.155 49.785 -3.903 1.00 64.88 108 TYR A N 1
ATOM 864 C CA . TYR A 1 108 ? -23.370 49.054 -4.270 1.00 64.88 108 TYR A CA 1
ATOM 865 C C . TYR A 1 108 ? -24.143 48.599 -3.015 1.00 64.88 108 TYR A C 1
ATOM 867 O O . TYR A 1 108 ? -24.149 47.408 -2.703 1.00 64.88 108 TYR A O 1
ATOM 875 N N . PRO A 1 109 ? -24.782 49.528 -2.279 1.00 66.88 109 PRO A N 1
ATOM 876 C CA . PRO A 1 109 ? -25.413 49.240 -0.985 1.00 66.88 109 PRO A CA 1
ATOM 877 C C . PRO A 1 109 ? -26.633 48.314 -1.086 1.00 66.88 109 PRO A C 1
ATOM 879 O O . PRO A 1 109 ? -26.885 47.534 -0.171 1.00 66.88 109 PRO A O 1
ATOM 882 N N . ASP A 1 110 ? -27.345 48.347 -2.215 1.00 61.00 110 ASP A N 1
ATOM 883 C CA . ASP A 1 110 ? -28.523 47.505 -2.463 1.00 61.00 110 ASP A CA 1
ATOM 884 C C . ASP A 1 110 ? -28.161 46.117 -3.032 1.00 61.00 110 ASP A C 1
ATOM 886 O O . ASP A 1 110 ? -29.035 45.277 -3.257 1.00 61.00 110 ASP A O 1
ATOM 890 N N . ALA A 1 111 ? -26.871 45.855 -3.282 1.00 48.91 111 ALA A N 1
ATOM 891 C CA . ALA A 1 111 ? -26.381 44.598 -3.834 1.00 48.91 111 ALA A CA 1
ATOM 892 C C . ALA A 1 111 ? -25.667 43.756 -2.766 1.00 48.91 111 ALA A C 1
ATOM 894 O O . ALA A 1 111 ? -24.824 44.235 -2.007 1.00 48.91 111 ALA A O 1
ATOM 895 N N . GLN A 1 112 ? -25.944 42.452 -2.744 1.00 53.31 112 GLN A N 1
ATOM 896 C CA . GLN A 1 112 ? -25.245 41.528 -1.854 1.00 53.31 112 GLN A CA 1
ATOM 897 C C . GLN A 1 112 ? -23.834 41.234 -2.392 1.00 53.31 112 GLN A C 1
ATOM 899 O O . GLN A 1 112 ? -23.651 40.380 -3.257 1.00 53.31 112 GLN A O 1
ATOM 904 N N . VAL A 1 113 ? -22.823 41.931 -1.869 1.00 49.50 113 VAL A N 1
ATOM 905 C CA . VAL A 1 113 ? -21.413 41.705 -2.229 1.00 49.50 113 VAL A CA 1
ATOM 906 C C . VAL A 1 113 ? -20.858 40.501 -1.458 1.00 49.50 113 VAL A C 1
ATOM 908 O O . VAL A 1 113 ? -20.702 40.556 -0.233 1.00 49.50 113 VAL A O 1
ATOM 911 N N . GLN A 1 114 ? -20.540 39.424 -2.180 1.00 52.22 114 GLN A N 1
ATOM 912 C CA . GLN A 1 114 ? -19.964 38.189 -1.638 1.00 52.22 114 GLN A CA 1
ATOM 913 C C . GLN A 1 114 ? -18.556 37.946 -2.191 1.00 52.22 114 GLN A C 1
ATOM 915 O O . GLN A 1 114 ? -18.326 38.098 -3.389 1.00 52.22 114 GLN A O 1
ATOM 920 N N . LEU A 1 115 ? -17.632 37.534 -1.319 1.00 43.97 115 LEU A N 1
ATOM 921 C CA . LEU A 1 115 ? -16.292 37.097 -1.706 1.00 43.97 115 LEU A CA 1
ATOM 922 C C . LEU A 1 115 ? -16.268 35.574 -1.857 1.00 43.97 115 LEU A C 1
ATOM 924 O O . LEU A 1 115 ? -16.607 34.847 -0.922 1.00 43.97 115 LEU A O 1
ATOM 928 N N . TRP A 1 116 ? -15.780 35.115 -3.002 1.00 43.06 116 TRP A N 1
ATOM 929 C CA . TRP A 1 116 ? -15.553 33.706 -3.291 1.00 43.06 116 TRP A CA 1
ATOM 930 C C . TRP A 1 116 ? -14.092 33.511 -3.691 1.00 43.06 116 TRP A C 1
ATOM 932 O O . TRP A 1 116 ? -13.571 34.284 -4.493 1.00 43.06 116 TRP A O 1
ATOM 942 N N . SER A 1 117 ? -13.422 32.507 -3.119 1.00 39.62 117 SER A N 1
ATOM 943 C CA . SER A 1 117 ? -12.073 32.116 -3.546 1.00 39.62 117 SER A CA 1
ATOM 944 C C . SER A 1 117 ? -12.139 30.908 -4.472 1.00 39.62 117 SER A C 1
ATOM 946 O O . SER A 1 117 ? -12.803 29.921 -4.148 1.00 39.62 117 SER A O 1
ATOM 948 N N . GLU A 1 118 ? -11.427 30.995 -5.592 1.00 40.78 118 GLU A N 1
ATOM 949 C CA . GLU A 1 118 ? -11.355 29.972 -6.632 1.00 40.78 118 GLU A CA 1
ATOM 950 C C . GLU A 1 118 ? -10.018 29.228 -6.568 1.00 40.78 118 GLU A C 1
ATOM 952 O O . GLU A 1 118 ? -8.986 29.788 -6.193 1.00 40.78 118 GLU A O 1
ATOM 957 N N . ASN A 1 119 ? -10.038 27.950 -6.938 1.00 40.12 119 ASN A N 1
ATOM 958 C CA . ASN A 1 119 ? -8.827 27.189 -7.192 1.00 40.12 119 ASN A CA 1
ATOM 959 C C . ASN A 1 119 ? -9.073 26.200 -8.333 1.00 40.12 119 ASN A C 1
ATOM 961 O O . ASN A 1 119 ? -10.054 25.456 -8.303 1.00 40.12 119 ASN A O 1
ATOM 965 N N . GLU A 1 120 ? -8.161 26.163 -9.301 1.00 34.50 120 GLU A N 1
ATOM 966 C CA . GLU A 1 120 ? -8.191 25.205 -10.400 1.00 34.50 120 GLU A CA 1
ATOM 967 C C . GLU A 1 120 ? -7.291 24.020 -10.054 1.00 34.50 120 GLU A C 1
ATOM 969 O O . GLU A 1 120 ? -6.078 24.154 -9.879 1.00 34.50 120 GLU A O 1
ATOM 974 N N . HIS A 1 121 ? -7.873 22.829 -9.925 1.00 37.72 121 HIS A N 1
ATOM 975 C CA . HIS A 1 121 ? -7.103 21.601 -9.739 1.00 37.72 121 HIS A CA 1
ATOM 976 C C . HIS A 1 121 ? -7.274 20.680 -10.939 1.00 37.72 121 HIS A C 1
ATOM 978 O O . HIS A 1 121 ? -8.385 20.291 -11.301 1.00 37.72 121 HIS A O 1
ATOM 984 N N . ARG A 1 122 ? -6.139 20.286 -11.528 1.00 36.50 122 ARG A N 1
ATOM 985 C CA . ARG A 1 122 ? -6.089 19.244 -12.552 1.00 36.50 122 ARG A CA 1
ATOM 986 C C . ARG A 1 122 ? -6.179 17.886 -11.872 1.00 36.50 122 ARG A C 1
ATOM 988 O O . ARG A 1 122 ? -5.241 17.464 -11.191 1.00 36.50 122 ARG A O 1
ATOM 995 N N . LEU A 1 123 ? -7.297 17.195 -12.061 1.00 36.66 123 LEU A N 1
ATOM 996 C CA . LEU A 1 123 ? -7.441 15.815 -11.623 1.00 36.66 123 LEU A CA 1
ATOM 997 C C . LEU A 1 123 ? -6.945 14.896 -12.738 1.00 36.66 123 LEU A C 1
ATOM 999 O O . LEU A 1 123 ? -7.524 14.847 -13.817 1.00 36.66 123 LEU A O 1
ATOM 1003 N N . GLY A 1 124 ? -5.867 14.165 -12.462 1.00 35.22 124 GLY A N 1
ATOM 1004 C CA . GLY A 1 124 ? -5.522 12.966 -13.217 1.00 35.22 124 GLY A CA 1
ATOM 1005 C C . GLY A 1 124 ? -6.097 11.749 -12.501 1.00 35.22 124 GLY A C 1
ATOM 1006 O O . GLY A 1 124 ? -5.914 11.604 -11.288 1.00 35.22 124 GLY A O 1
ATOM 1007 N N . LEU A 1 125 ? -6.764 10.856 -13.230 1.00 39.34 125 LEU A N 1
ATOM 1008 C CA . LEU A 1 125 ? -7.213 9.569 -12.700 1.00 39.34 125 LEU A CA 1
ATOM 1009 C C . LEU A 1 125 ? -5.999 8.657 -12.478 1.00 39.34 125 LEU A C 1
ATOM 1011 O O . LEU A 1 125 ? -5.688 7.785 -13.280 1.00 39.34 125 LEU A O 1
ATOM 1015 N N . LYS A 1 126 ? -5.277 8.861 -11.373 1.00 41.12 126 LYS A N 1
ATOM 1016 C CA . LYS A 1 126 ? -4.317 7.874 -10.880 1.00 41.12 126 LYS A CA 1
ATOM 1017 C C . LYS A 1 126 ? -5.087 6.845 -10.052 1.00 41.12 126 LYS A C 1
ATOM 1019 O O . LYS A 1 126 ? -5.587 7.215 -8.986 1.00 41.12 126 LYS A O 1
ATOM 1024 N N . PRO A 1 127 ? -5.156 5.567 -10.470 1.00 40.53 127 PRO A N 1
ATOM 1025 C CA . PRO A 1 127 ? -5.768 4.529 -9.655 1.00 40.53 127 PRO A CA 1
ATOM 1026 C C . PRO A 1 127 ? -5.082 4.490 -8.286 1.00 40.53 127 PRO A C 1
ATOM 1028 O O . PRO A 1 127 ? -3.871 4.268 -8.176 1.00 40.53 127 PRO A O 1
ATOM 1031 N N . VAL A 1 128 ? -5.842 4.762 -7.223 1.00 48.03 128 VAL A N 1
ATOM 1032 C CA . VAL A 1 128 ? -5.337 4.629 -5.856 1.00 48.03 128 VAL A CA 1
ATOM 1033 C C . VAL A 1 128 ? -5.363 3.151 -5.512 1.00 48.03 128 VAL A C 1
ATOM 1035 O O . VAL A 1 128 ? -6.395 2.602 -5.133 1.00 48.03 128 VAL A O 1
ATOM 1038 N N . MET A 1 129 ? -4.203 2.513 -5.633 1.00 51.03 129 MET A N 1
ATOM 1039 C CA . MET A 1 129 ? -4.017 1.126 -5.229 1.00 51.03 129 MET A CA 1
ATOM 1040 C C . MET A 1 129 ? -4.183 1.016 -3.713 1.00 51.03 129 MET A C 1
ATOM 1042 O O . MET A 1 129 ? -3.399 1.570 -2.937 1.00 51.03 129 MET A O 1
ATOM 1046 N N . ARG A 1 130 ? -5.230 0.313 -3.284 1.00 50.34 130 ARG A N 1
ATOM 1047 C CA . ARG A 1 130 ? -5.489 0.013 -1.873 1.00 50.34 130 ARG A CA 1
ATOM 1048 C C . ARG A 1 130 ? -5.112 -1.428 -1.575 1.00 50.34 130 ARG A C 1
ATOM 1050 O O . ARG A 1 130 ? -4.999 -2.259 -2.471 1.00 50.34 130 ARG A O 1
ATOM 1057 N N . ARG A 1 131 ? -4.902 -1.716 -0.292 1.00 54.59 131 ARG A N 1
ATOM 1058 C CA . ARG A 1 131 ? -4.741 -3.097 0.150 1.00 54.59 131 ARG A CA 1
ATOM 1059 C C . ARG A 1 131 ? -6.095 -3.806 0.119 1.00 54.59 131 ARG A C 1
ATOM 1061 O O . ARG A 1 131 ? -7.083 -3.226 0.565 1.00 54.59 131 ARG A O 1
ATOM 1068 N N . ILE A 1 132 ? -6.107 -5.043 -0.352 1.00 57.16 132 ILE A N 1
ATOM 1069 C CA . ILE A 1 132 ? -7.282 -5.915 -0.455 1.00 57.16 132 ILE A CA 1
ATOM 1070 C C . ILE A 1 132 ? -7.000 -7.261 0.207 1.00 57.16 132 ILE A C 1
ATOM 1072 O O . ILE A 1 132 ? -5.838 -7.630 0.387 1.00 57.16 132 ILE A O 1
ATOM 1076 N N . TYR A 1 133 ? -8.045 -7.986 0.585 1.00 68.81 133 TYR A N 1
ATOM 1077 C CA . TYR A 1 133 ? -7.888 -9.320 1.157 1.00 68.81 133 TYR A CA 1
ATOM 1078 C C . TYR A 1 133 ? -7.882 -10.370 0.047 1.00 68.81 133 TYR A C 1
ATOM 1080 O O . TYR A 1 133 ? -8.749 -10.353 -0.818 1.00 68.81 133 TYR A O 1
ATOM 1088 N N . VAL A 1 134 ? -6.905 -11.274 0.085 1.00 63.59 134 VAL A N 1
ATOM 1089 C CA . VAL A 1 134 ? -6.725 -12.370 -0.880 1.00 63.59 134 VAL A CA 1
ATOM 1090 C C . VAL A 1 134 ? -6.342 -13.662 -0.181 1.00 63.59 134 VAL A C 1
ATOM 1092 O O . VAL A 1 134 ? -5.825 -13.619 0.934 1.00 63.59 134 VAL A O 1
ATOM 1095 N N . ALA A 1 135 ? -6.578 -14.800 -0.831 1.00 70.50 135 ALA A N 1
ATOM 1096 C CA . ALA A 1 135 ? -6.141 -16.099 -0.332 1.00 70.50 135 ALA A CA 1
ATOM 1097 C C . ALA A 1 135 ? -4.625 -16.114 -0.050 1.00 70.50 135 ALA A C 1
ATOM 1099 O O . ALA A 1 135 ? -3.857 -15.368 -0.666 1.00 70.50 135 ALA A O 1
ATOM 1100 N N . GLU A 1 136 ? -4.207 -16.944 0.907 1.00 55.03 136 GLU A N 1
ATOM 1101 C CA . GLU A 1 136 ? -2.874 -16.918 1.520 1.00 55.03 136 GLU A CA 1
ATOM 1102 C C . GLU A 1 136 ? -1.719 -16.984 0.504 1.00 55.03 136 GLU A C 1
ATOM 1104 O O . GLU A 1 136 ? -0.759 -16.218 0.646 1.00 55.03 136 GLU A O 1
ATOM 1109 N N . ASP A 1 137 ? -1.883 -17.747 -0.580 1.00 63.72 137 ASP A N 1
ATOM 1110 C CA . ASP A 1 137 ? -0.868 -17.974 -1.622 1.00 63.72 137 ASP A CA 1
ATOM 1111 C C . ASP A 1 137 ? -1.086 -17.175 -2.917 1.00 63.72 137 ASP A C 1
ATOM 1113 O O . ASP A 1 137 ? -0.358 -17.336 -3.894 1.00 63.72 137 ASP A O 1
ATOM 1117 N N . CYS A 1 138 ? -2.060 -16.264 -2.941 1.00 55.91 138 CYS A N 1
ATOM 1118 C CA . CYS A 1 138 ? -2.381 -15.494 -4.138 1.00 55.91 138 CYS A CA 1
ATOM 1119 C C . CYS A 1 138 ? -1.649 -14.142 -4.170 1.00 55.91 138 CYS A C 1
ATOM 1121 O O . CYS A 1 138 ? -1.626 -13.393 -3.186 1.00 55.91 138 CYS A O 1
ATOM 1123 N N . GLN A 1 139 ? -1.083 -13.796 -5.331 1.00 63.47 139 GLN A N 1
ATOM 1124 C CA . GLN A 1 139 ? -0.612 -12.447 -5.634 1.00 63.47 139 GLN A CA 1
ATOM 1125 C C . GLN A 1 139 ? -1.610 -11.773 -6.590 1.00 63.47 139 GLN A C 1
ATOM 1127 O O . GLN A 1 139 ? -1.570 -12.039 -7.788 1.00 63.47 139 GLN A O 1
ATOM 1132 N N . PRO A 1 140 ? -2.503 -10.900 -6.092 1.00 60.78 140 PRO A N 1
ATOM 1133 C CA . PRO A 1 140 ? -3.556 -10.333 -6.922 1.00 60.78 140 PRO A CA 1
ATOM 1134 C C . PRO A 1 140 ? -2.991 -9.366 -7.957 1.00 60.78 140 PRO A C 1
ATOM 1136 O O . PRO A 1 140 ? -2.137 -8.530 -7.634 1.00 60.78 140 PRO A O 1
ATOM 1139 N N . LEU A 1 141 ? -3.525 -9.438 -9.173 1.00 55.81 141 LEU A N 1
ATOM 1140 C CA . LEU A 1 141 ? -3.354 -8.413 -10.194 1.00 55.81 141 LEU A CA 1
ATOM 1141 C C . LEU A 1 141 ? -4.512 -7.417 -10.099 1.00 55.81 141 LEU A C 1
ATOM 1143 O O . LEU A 1 141 ? -5.662 -7.798 -9.895 1.00 55.81 141 LEU A O 1
ATOM 1147 N N . ALA A 1 142 ? -4.208 -6.129 -10.222 1.00 53.28 142 ALA A N 1
ATOM 1148 C CA . ALA A 1 142 ? -5.219 -5.116 -10.491 1.00 53.28 142 ALA A CA 1
ATOM 1149 C C . ALA A 1 142 ? -5.042 -4.661 -11.932 1.00 53.28 142 ALA A C 1
ATOM 1151 O O . ALA A 1 142 ? -4.040 -4.013 -12.247 1.00 53.28 142 ALA A O 1
ATOM 1152 N N . HIS A 1 143 ? -6.012 -4.994 -12.780 1.00 52.50 143 HIS A N 1
ATOM 1153 C CA . HIS A 1 143 ? -6.080 -4.446 -14.126 1.00 52.50 143 HIS A CA 1
ATOM 1154 C C . HIS A 1 143 ? -6.352 -2.955 -14.014 1.00 52.50 143 HIS A C 1
ATOM 1156 O O . HIS A 1 143 ? -7.372 -2.519 -13.477 1.00 52.50 143 HIS A O 1
ATOM 1162 N N . ILE A 1 144 ? -5.393 -2.170 -14.472 1.00 48.41 144 ILE A N 1
ATOM 1163 C CA . ILE A 1 144 ? -5.473 -0.727 -14.471 1.00 48.41 144 ILE A CA 1
ATOM 1164 C C . ILE A 1 144 ? -5.358 -0.229 -15.901 1.00 48.41 144 ILE A C 1
ATOM 1166 O O . ILE A 1 144 ? -4.514 -0.671 -16.678 1.00 48.41 144 ILE A O 1
ATOM 1170 N N . ASN A 1 145 ? -6.217 0.725 -16.232 1.00 43.22 145 ASN A N 1
ATOM 1171 C CA . ASN A 1 145 ? -6.052 1.533 -17.420 1.00 43.22 145 ASN A CA 1
ATOM 1172 C C . ASN A 1 145 ? -5.519 2.893 -16.970 1.00 43.22 145 ASN A C 1
ATOM 1174 O O . ASN A 1 145 ? -6.204 3.624 -16.249 1.00 43.22 145 ASN A O 1
ATOM 1178 N N . TRP A 1 146 ? -4.280 3.215 -17.340 1.00 42.53 146 TRP A N 1
ATOM 1179 C CA . TRP A 1 146 ? -3.725 4.546 -17.111 1.00 42.53 146 TRP A CA 1
ATOM 1180 C C . TRP A 1 146 ? -4.321 5.518 -18.135 1.00 42.53 146 TRP A C 1
ATOM 1182 O O . TRP A 1 146 ? -3.643 5.955 -19.060 1.00 42.53 146 TRP A O 1
ATOM 1192 N N . LYS A 1 147 ? -5.599 5.875 -17.973 1.00 33.81 147 LYS A N 1
ATOM 1193 C CA . LYS A 1 147 ? -6.202 6.963 -18.745 1.00 33.81 147 LYS A CA 1
ATOM 1194 C C . LYS A 1 147 ? -5.860 8.291 -18.089 1.00 33.81 147 LYS A C 1
ATOM 1196 O O . LYS A 1 147 ? -6.384 8.637 -17.032 1.00 33.81 147 LYS A O 1
ATOM 1201 N N . PHE A 1 148 ? -4.972 9.043 -18.726 1.00 39.59 148 PHE A N 1
ATOM 1202 C CA . PHE A 1 148 ? -4.735 10.439 -18.380 1.00 39.59 148 PHE A CA 1
ATOM 1203 C C . PHE A 1 148 ? -5.800 11.308 -19.056 1.00 39.59 148 PHE A C 1
ATOM 1205 O O . PHE A 1 148 ? -5.524 11.985 -20.040 1.00 39.59 148 PHE A O 1
ATOM 1212 N N . GLU A 1 149 ? -7.030 11.268 -18.543 1.00 35.69 149 GLU A N 1
ATOM 1213 C CA . GLU A 1 149 ? -8.037 12.279 -18.870 1.00 35.69 149 GLU A CA 1
ATOM 1214 C C . GLU A 1 149 ? -7.937 13.419 -17.859 1.00 35.69 149 GLU A C 1
ATOM 1216 O O . GLU A 1 149 ? -7.941 13.199 -16.645 1.00 35.69 149 GLU A O 1
ATOM 1221 N N . TRP A 1 150 ? -7.799 14.640 -18.371 1.00 42.38 150 TRP A N 1
ATOM 1222 C CA . TRP A 1 150 ? -7.754 15.844 -17.555 1.00 42.38 150 TRP A CA 1
ATOM 1223 C C . TRP A 1 150 ? -9.182 16.292 -17.269 1.00 42.38 150 TRP A C 1
ATOM 1225 O O . TRP A 1 150 ? -9.871 16.785 -18.157 1.00 42.38 150 TRP A O 1
ATOM 1235 N N . LEU A 1 151 ? -9.616 16.127 -16.024 1.00 41.50 151 LEU A N 1
ATOM 1236 C CA . LEU A 1 151 ? -10.866 16.700 -15.539 1.00 41.50 151 LEU A CA 1
ATOM 1237 C C . LEU A 1 151 ? -10.554 17.944 -14.710 1.00 41.50 151 LEU A C 1
ATOM 1239 O O . LEU A 1 151 ? -9.621 17.947 -13.897 1.00 41.50 151 LEU A O 1
ATOM 1243 N N . TRP A 1 152 ? -11.350 18.989 -14.906 1.00 47.81 152 TRP A N 1
ATOM 1244 C CA . TRP A 1 152 ? -11.249 20.218 -14.134 1.00 47.81 152 TRP A CA 1
ATOM 1245 C C . TRP A 1 152 ? -12.203 20.141 -12.947 1.00 47.81 152 TRP A C 1
ATOM 1247 O O . TRP A 1 152 ? -13.409 19.964 -13.125 1.00 47.81 152 TRP A O 1
ATOM 1257 N N . LEU A 1 153 ? -11.658 20.250 -11.734 1.00 44.03 153 LEU A N 1
ATOM 1258 C CA . LEU A 1 153 ? -12.446 20.431 -10.520 1.00 44.03 153 LEU A CA 1
ATOM 1259 C C . LEU A 1 153 ? -12.507 21.924 -10.205 1.00 44.03 153 LEU A C 1
ATOM 1261 O O . LEU A 1 153 ? -11.491 22.510 -9.833 1.00 44.03 153 LEU A O 1
ATOM 1265 N N . TYR A 1 154 ? -13.695 22.504 -10.323 1.00 51.56 154 TYR A N 1
ATOM 1266 C CA . TYR A 1 154 ? -13.973 23.874 -9.905 1.00 51.56 154 TYR A CA 1
ATOM 1267 C C . TYR A 1 154 ? -14.590 23.850 -8.525 1.00 51.56 154 TYR A C 1
ATOM 1269 O O . TYR A 1 154 ? -15.627 23.221 -8.346 1.00 51.56 154 TYR A O 1
ATOM 1277 N N . GLY A 1 155 ? -13.953 24.506 -7.559 1.00 46.16 155 GLY A N 1
ATOM 1278 C CA . GLY A 1 155 ? -14.436 24.622 -6.190 1.00 46.16 155 GLY A CA 1
ATOM 1279 C C . GLY A 1 155 ? -14.601 26.084 -5.800 1.00 46.16 155 GLY A C 1
ATOM 1280 O O . GLY A 1 155 ? -13.643 26.847 -5.849 1.00 46.16 155 GLY A O 1
ATOM 1281 N N . PHE A 1 156 ? -15.799 26.454 -5.372 1.00 52.91 156 PHE A N 1
ATOM 1282 C CA . PHE A 1 156 ? -16.090 27.725 -4.733 1.00 52.91 156 PHE A CA 1
ATOM 1283 C C . PHE A 1 156 ? -16.134 27.497 -3.233 1.00 52.91 156 PHE A C 1
ATOM 1285 O O . PHE A 1 156 ? -16.896 26.655 -2.756 1.00 52.91 156 PHE A O 1
ATOM 1292 N N . VAL A 1 157 ? -15.323 28.243 -2.491 1.00 44.69 157 VAL A N 1
ATOM 1293 C CA . VAL A 1 157 ? -15.378 28.256 -1.029 1.00 44.69 157 VAL A CA 1
ATOM 1294 C C . VAL A 1 157 ? -15.795 29.643 -0.594 1.00 44.69 157 VAL A C 1
ATOM 1296 O O . VAL A 1 157 ? -15.170 30.628 -0.993 1.00 44.69 157 VAL A O 1
ATOM 1299 N N . ARG A 1 158 ? -16.834 29.719 0.235 1.00 47.72 158 ARG A N 1
ATOM 1300 C CA . ARG A 1 158 ? -17.183 30.943 0.940 1.00 47.72 158 ARG A CA 1
ATOM 1301 C C . ARG A 1 158 ? -16.315 31.031 2.199 1.00 47.72 158 ARG A C 1
ATOM 1303 O O . ARG A 1 158 ? -16.534 30.249 3.125 1.00 47.72 158 ARG A O 1
ATOM 1310 N N . PRO A 1 159 ? -15.342 31.957 2.281 1.00 43.97 159 PRO A N 1
ATOM 1311 C CA . PRO A 1 159 ? -14.361 31.946 3.369 1.00 43.97 159 PRO A CA 1
ATOM 1312 C C . PRO A 1 159 ? -14.976 32.208 4.750 1.00 43.97 159 PRO A C 1
ATOM 1314 O O . PRO A 1 159 ? -14.474 31.711 5.751 1.00 43.97 159 PRO A O 1
ATOM 1317 N N . GLU A 1 160 ? -16.071 32.972 4.795 1.00 44.44 160 GLU A N 1
ATOM 1318 C CA . GLU A 1 160 ? -16.766 33.372 6.027 1.00 44.44 160 GLU A CA 1
ATOM 1319 C C . GLU A 1 160 ? -17.544 32.221 6.688 1.00 44.44 160 GLU A C 1
ATOM 1321 O O . GLU A 1 160 ? -17.651 32.184 7.910 1.00 44.44 160 GLU A O 1
ATOM 1326 N N . THR A 1 161 ? -18.101 31.291 5.904 1.00 46.12 161 THR A N 1
ATOM 1327 C CA . THR A 1 161 ? -18.981 30.219 6.411 1.00 46.12 161 THR A CA 1
ATOM 1328 C C . THR A 1 161 ? -18.411 28.820 6.203 1.00 46.12 161 THR A C 1
ATOM 1330 O O . THR A 1 161 ? -18.908 27.863 6.790 1.00 46.12 161 THR A O 1
ATOM 1333 N N . GLY A 1 162 ? -17.379 28.677 5.365 1.00 43.69 162 GLY A N 1
ATOM 1334 C CA . GLY A 1 162 ? -16.842 27.380 4.961 1.00 43.69 162 GLY A CA 1
ATOM 1335 C C . GLY A 1 162 ? -17.744 26.616 3.987 1.00 43.69 162 GLY A C 1
ATOM 1336 O O . GLY A 1 162 ? -17.475 25.451 3.700 1.00 43.69 162 GLY A O 1
ATOM 1337 N N . GLU A 1 163 ? -18.806 27.243 3.472 1.00 47.41 163 GLU A N 1
ATOM 1338 C CA . GLU A 1 163 ? -19.669 26.637 2.457 1.00 47.41 163 GLU A CA 1
ATOM 1339 C C . GLU A 1 163 ? -18.867 26.370 1.188 1.00 47.41 163 GLU A C 1
ATOM 1341 O O . GLU A 1 163 ? -18.106 27.218 0.717 1.00 47.41 163 GLU A O 1
ATOM 1346 N N . THR A 1 164 ? -19.034 25.170 0.643 1.00 45.12 164 THR A N 1
ATOM 1347 C CA . THR A 1 164 ? -18.242 24.686 -0.480 1.00 45.12 164 THR A CA 1
ATOM 1348 C C . THR A 1 164 ? -19.147 24.136 -1.567 1.00 45.12 164 THR A C 1
ATOM 1350 O O . THR A 1 164 ? -20.057 23.355 -1.302 1.00 45.12 164 THR A O 1
ATOM 1353 N N . TYR A 1 165 ? -18.882 24.547 -2.803 1.00 54.56 165 TYR A N 1
ATOM 1354 C CA . TYR A 1 165 ? -19.588 24.083 -3.990 1.00 54.56 165 TYR A CA 1
ATOM 1355 C C . TYR A 1 165 ? -18.560 23.636 -5.005 1.00 54.56 165 TYR A C 1
ATOM 1357 O O . TYR A 1 165 ? -17.649 24.395 -5.319 1.00 54.56 165 TYR A O 1
ATOM 1365 N N . TRP A 1 166 ? -18.687 22.418 -5.523 1.00 44.84 166 TRP A N 1
ATOM 1366 C CA . TRP A 1 166 ? -17.724 21.896 -6.483 1.00 44.84 166 TRP A CA 1
ATOM 1367 C C . TRP A 1 166 ? -18.375 21.224 -7.678 1.00 44.84 166 TRP A C 1
ATOM 1369 O O . TRP A 1 166 ? -19.425 20.593 -7.570 1.00 44.84 166 TRP A O 1
ATOM 1379 N N . TRP A 1 167 ? -17.719 21.364 -8.822 1.00 48.84 167 TRP A N 1
ATOM 1380 C CA . TRP A 1 167 ? -18.131 20.812 -10.103 1.00 48.84 167 TRP A CA 1
ATOM 1381 C C . TRP A 1 167 ? -16.949 20.113 -10.757 1.00 48.84 167 TRP A C 1
ATOM 1383 O O . TRP A 1 167 ? -15.829 20.617 -10.722 1.00 48.84 167 TRP A O 1
ATOM 1393 N N . ILE A 1 168 ? -17.207 18.960 -11.371 1.00 49.44 168 ILE A N 1
ATOM 1394 C CA . ILE A 1 168 ? -16.231 18.246 -12.197 1.00 49.44 168 ILE A CA 1
ATOM 1395 C C . ILE A 1 168 ? -16.666 18.413 -13.646 1.00 49.44 168 ILE A C 1
ATOM 1397 O O . ILE A 1 168 ? -17.775 18.015 -14.003 1.00 49.44 168 ILE A O 1
ATOM 1401 N N . ILE A 1 169 ? -15.814 19.023 -14.466 1.00 52.19 169 ILE A N 1
ATOM 1402 C CA . ILE A 1 169 ? -16.149 19.391 -15.841 1.00 52.19 169 ILE A CA 1
ATOM 1403 C C . ILE A 1 169 ? -15.028 18.909 -16.782 1.00 52.19 169 ILE A C 1
ATOM 1405 O O . ILE A 1 169 ? -13.848 19.069 -16.458 1.00 52.19 169 ILE A O 1
ATOM 1409 N N . PRO A 1 170 ? -15.359 18.317 -17.947 1.00 43.41 170 PRO A N 1
ATOM 1410 C CA . PRO A 1 170 ? -14.358 17.819 -18.895 1.00 43.41 170 PRO A CA 1
ATOM 1411 C C . PRO A 1 170 ? -13.605 18.920 -19.666 1.00 43.41 170 PRO A C 1
ATOM 1413 O O . PRO A 1 170 ? -12.557 18.644 -20.239 1.00 43.41 170 PRO A O 1
ATOM 1416 N N . TYR A 1 171 ? -14.107 20.160 -19.691 1.00 51.91 171 TYR A N 1
ATOM 1417 C CA . TYR A 1 171 ? -13.474 21.318 -20.338 1.00 51.91 171 TYR A CA 1
ATOM 1418 C C . TYR A 1 171 ? -14.028 22.638 -19.783 1.00 51.91 171 TYR A C 1
ATOM 1420 O O . TYR A 1 171 ? -15.116 22.675 -19.216 1.00 51.91 171 TYR A O 1
ATOM 1428 N N . VAL A 1 172 ? -13.308 23.740 -19.985 1.00 46.97 172 VAL A N 1
ATOM 1429 C CA . VAL A 1 172 ? -13.670 25.065 -19.457 1.00 46.97 172 VAL A CA 1
ATOM 1430 C C . VAL A 1 172 ? -14.098 25.970 -20.604 1.00 46.97 172 VAL A C 1
ATOM 1432 O O . VAL A 1 172 ? -13.334 26.178 -21.543 1.00 46.97 172 VAL A O 1
ATOM 1435 N N . ASN A 1 173 ? -15.317 26.514 -20.542 1.00 53.12 173 ASN A N 1
ATOM 1436 C CA . ASN A 1 173 ? -15.733 27.633 -21.388 1.00 53.12 173 ASN A CA 1
ATOM 1437 C C . ASN A 1 173 ? -16.637 28.612 -20.618 1.00 53.12 173 ASN A C 1
ATOM 1439 O O . ASN A 1 173 ? -17.272 28.260 -19.620 1.00 53.12 173 ASN A O 1
ATOM 1443 N N . THR A 1 174 ? -16.701 29.853 -21.099 1.00 48.81 174 THR A N 1
ATOM 1444 C CA . THR A 1 174 ? -17.369 30.991 -20.442 1.00 48.81 174 THR A CA 1
ATOM 1445 C C . THR A 1 174 ? -18.876 30.778 -20.232 1.00 48.81 174 THR A C 1
ATOM 1447 O O . THR A 1 174 ? -19.478 31.336 -19.313 1.00 48.81 174 THR A O 1
ATOM 1450 N N . THR A 1 175 ? -19.501 29.950 -21.070 1.00 50.94 175 THR A N 1
ATOM 1451 C CA . THR A 1 175 ? -20.944 29.665 -21.052 1.00 50.94 175 THR A CA 1
ATOM 1452 C C . THR A 1 175 ? -21.325 28.647 -19.977 1.00 50.94 175 THR A C 1
ATOM 1454 O O . THR A 1 175 ? -22.386 28.753 -19.365 1.00 50.94 175 THR A O 1
ATOM 1457 N N . LEU A 1 176 ? -20.469 27.653 -19.724 1.00 47.66 176 LEU A N 1
ATOM 1458 C CA . LEU A 1 176 ? -20.695 26.667 -18.668 1.00 47.66 176 LEU A CA 1
ATOM 1459 C C . LEU A 1 176 ? -20.446 27.291 -17.287 1.00 47.66 176 LEU A C 1
ATOM 1461 O O . LEU A 1 176 ? -21.223 27.072 -16.362 1.00 47.66 176 LEU A O 1
ATOM 1465 N N . PHE A 1 177 ? -19.441 28.166 -17.199 1.00 45.03 177 PHE A N 1
ATOM 1466 C CA . PHE A 1 177 ? -19.070 28.934 -16.007 1.00 45.03 177 PHE A CA 1
ATOM 1467 C C . PHE A 1 177 ? -20.227 29.771 -15.429 1.00 45.03 177 PHE A C 1
ATOM 1469 O O . PHE A 1 177 ? -20.477 29.774 -14.225 1.00 45.03 177 PHE A O 1
ATOM 1476 N N . SER A 1 178 ? -21.007 30.421 -16.294 1.00 49.06 178 SER A N 1
ATOM 1477 C CA . SER A 1 178 ? -22.133 31.273 -15.887 1.00 49.06 178 SER A CA 1
ATOM 1478 C C . SER A 1 178 ? -23.338 30.484 -15.347 1.00 49.06 178 SER A C 1
ATOM 1480 O O . SER A 1 178 ? -24.121 31.022 -14.565 1.00 49.06 178 SER A O 1
ATOM 1482 N N . ARG A 1 179 ? -23.471 29.193 -15.686 1.00 48.75 179 ARG A N 1
ATOM 1483 C CA . ARG A 1 179 ? -24.525 28.310 -15.147 1.00 48.75 179 ARG A CA 1
ATOM 1484 C C . ARG A 1 179 ? -24.196 27.763 -13.757 1.00 48.75 179 ARG A C 1
ATOM 1486 O O . ARG A 1 179 ? -25.106 27.602 -12.947 1.00 48.75 179 ARG A O 1
ATOM 1493 N N . VAL A 1 180 ? -22.914 27.528 -13.468 1.00 48.28 180 VAL A N 1
ATOM 1494 C CA . VAL A 1 180 ? -22.434 27.026 -12.167 1.00 48.28 180 VAL A CA 1
ATOM 1495 C C . VAL A 1 180 ? -22.762 28.001 -11.033 1.00 48.28 180 VAL A C 1
ATOM 1497 O O . VAL A 1 180 ? -23.248 27.591 -9.981 1.00 48.28 180 VAL A O 1
ATOM 1500 N N . LEU A 1 181 ? -22.594 29.304 -11.279 1.00 46.78 181 LEU A N 1
ATOM 1501 C CA . LEU A 1 181 ? -22.862 30.368 -10.303 1.00 46.78 181 LEU A CA 1
ATOM 1502 C C . LEU A 1 181 ? -24.346 30.487 -9.908 1.00 46.78 181 LEU A C 1
ATOM 1504 O O . LEU A 1 181 ? -24.656 30.967 -8.820 1.00 46.78 181 LEU A O 1
ATOM 1508 N N . TYR A 1 182 ? -25.276 30.029 -10.753 1.00 43.78 182 TYR A N 1
ATOM 1509 C CA . TYR A 1 182 ? -26.717 30.170 -10.509 1.00 43.78 182 TYR A CA 1
ATOM 1510 C C . TYR A 1 182 ? -27.271 29.121 -9.523 1.00 43.78 182 TYR A C 1
ATOM 1512 O O . TYR A 1 182 ? -28.242 29.385 -8.816 1.00 43.78 182 TYR A O 1
ATOM 1520 N N . GLN A 1 183 ? -26.655 27.934 -9.441 1.00 41.25 183 GLN A N 1
ATOM 1521 C CA . GLN A 1 183 ? -27.149 26.809 -8.625 1.00 41.25 183 GLN A CA 1
ATOM 1522 C C . GLN A 1 183 ? -26.727 26.851 -7.146 1.00 41.25 183 GLN A C 1
ATOM 1524 O O . GLN A 1 183 ? -27.337 26.184 -6.314 1.00 41.25 183 GLN A O 1
ATOM 1529 N N . VAL A 1 184 ? -25.745 27.679 -6.792 1.00 43.59 184 VAL A N 1
ATOM 1530 C CA . VAL A 1 184 ? -25.187 27.837 -5.432 1.00 43.59 184 VAL A CA 1
ATOM 1531 C C . VAL A 1 184 ? -26.168 28.505 -4.439 1.00 43.59 184 VAL A C 1
ATOM 1533 O O . VAL A 1 184 ? -25.935 28.542 -3.236 1.00 43.59 184 VAL A O 1
ATOM 1536 N N . ARG A 1 185 ? -27.316 29.009 -4.908 1.00 41.88 185 ARG A N 1
ATOM 1537 C CA . ARG A 1 185 ? -28.209 29.896 -4.140 1.00 41.88 185 ARG A CA 1
ATOM 1538 C C . ARG A 1 185 ? -29.249 29.202 -3.233 1.00 41.88 185 ARG A C 1
ATOM 1540 O O . ARG A 1 185 ? -29.989 29.913 -2.564 1.00 41.88 185 ARG A O 1
ATOM 1547 N N . LEU A 1 186 ? -29.371 27.867 -3.220 1.00 40.06 186 LEU A N 1
ATOM 1548 C CA . LEU A 1 186 ? -30.622 27.202 -2.784 1.00 40.06 186 LEU A CA 1
ATOM 1549 C C . LEU A 1 186 ? -30.578 26.241 -1.571 1.00 40.06 186 LEU A C 1
ATOM 1551 O O . LEU A 1 186 ? -31.647 25.795 -1.167 1.00 40.06 186 LEU A O 1
ATOM 1555 N N . ILE A 1 187 ? -29.435 25.889 -0.964 1.00 38.44 187 ILE A N 1
ATOM 1556 C CA . ILE A 1 187 ? -29.367 24.690 -0.083 1.00 38.44 187 ILE A CA 1
ATOM 1557 C C . ILE A 1 187 ? -28.791 24.974 1.318 1.00 38.44 187 ILE A C 1
ATOM 1559 O O . ILE A 1 187 ? -27.730 24.473 1.673 1.00 38.44 187 ILE A O 1
ATOM 1563 N N . GLY A 1 188 ? -29.496 25.722 2.170 1.00 32.41 188 GLY A N 1
ATOM 1564 C CA . GLY A 1 188 ? -29.066 25.871 3.568 1.00 32.41 188 GLY A CA 1
ATOM 1565 C C . GLY A 1 188 ? -30.191 26.183 4.546 1.00 32.41 188 GLY A C 1
ATOM 1566 O O . GLY A 1 188 ? -30.428 27.353 4.802 1.00 32.41 188 GLY A O 1
ATOM 1567 N N . TYR A 1 189 ? -30.856 25.162 5.112 1.00 29.75 189 TYR A N 1
ATOM 1568 C CA . TYR A 1 189 ? -31.670 25.302 6.335 1.00 29.75 189 TYR A CA 1
ATOM 1569 C C . TYR A 1 189 ? -31.839 23.985 7.135 1.00 29.75 189 TYR A C 1
ATOM 1571 O O . TYR A 1 189 ? -32.321 22.992 6.595 1.00 29.75 189 TYR A O 1
ATOM 1579 N N . ASN A 1 190 ? -31.550 24.087 8.447 1.00 31.12 190 ASN A N 1
ATOM 1580 C CA . ASN A 1 190 ? -31.993 23.297 9.625 1.00 31.12 190 ASN A CA 1
ATOM 1581 C C . ASN A 1 190 ? -31.483 21.839 9.795 1.00 31.12 190 ASN A C 1
ATOM 1583 O O . ASN A 1 190 ? -31.228 21.147 8.821 1.00 31.12 190 ASN A O 1
ATOM 1587 N N . ILE A 1 191 ? -31.270 21.284 11.006 1.00 27.77 191 ILE A N 1
ATOM 1588 C CA . ILE A 1 191 ? -32.104 21.244 12.238 1.00 27.77 191 ILE A CA 1
ATOM 1589 C C . ILE A 1 191 ? -31.232 20.995 13.510 1.00 27.77 191 ILE A C 1
ATOM 1591 O O . ILE A 1 191 ? -30.199 20.330 13.420 1.00 27.77 191 ILE A O 1
ATOM 1595 N N . SER A 1 192 ? -31.685 21.471 14.687 1.00 27.45 192 SER A N 1
ATOM 1596 C CA . SER A 1 192 ? -31.143 21.252 16.050 1.00 27.45 192 SER A CA 1
ATOM 1597 C C . SER A 1 192 ? -32.045 20.384 16.967 1.00 27.45 192 SER A C 1
ATOM 1599 O O . SER A 1 192 ? -33.223 20.206 16.669 1.00 27.45 192 SER A O 1
ATOM 1601 N N . ASP A 1 193 ? -31.469 19.962 18.115 1.00 29.31 193 ASP A N 1
ATOM 1602 C CA . ASP A 1 193 ? -32.095 19.660 19.437 1.00 29.31 193 ASP A CA 1
ATOM 1603 C C . ASP A 1 193 ? -32.887 18.331 19.623 1.00 29.31 193 ASP A C 1
ATOM 1605 O O . ASP A 1 193 ? -33.501 17.841 18.688 1.00 29.31 193 ASP A O 1
ATOM 1609 N N . GLN A 1 194 ? -32.970 17.633 20.779 1.00 30.88 194 GLN A N 1
ATOM 1610 C CA . GLN A 1 194 ? -32.524 17.810 22.182 1.00 30.88 194 GLN A CA 1
ATOM 1611 C C . GLN A 1 194 ? -32.832 16.536 23.037 1.00 30.88 194 GLN A C 1
ATOM 1613 O O . GLN A 1 194 ? -33.724 15.780 22.670 1.00 30.88 194 GLN A O 1
ATOM 1618 N N . CYS A 1 195 ? -32.202 16.427 24.231 1.00 25.34 195 CYS A N 1
ATOM 1619 C CA . CYS A 1 195 ? -32.723 15.900 25.532 1.00 25.34 195 CYS A CA 1
ATOM 1620 C C . CYS A 1 195 ? -33.185 14.409 25.661 1.00 25.34 195 CYS A C 1
ATOM 1622 O O . CYS A 1 195 ? -33.551 13.778 24.689 1.00 25.34 195 CYS A O 1
ATOM 1624 N N . GLN A 1 196 ? -33.228 13.714 26.815 1.00 30.92 196 GLN A N 1
ATOM 1625 C CA . GLN A 1 196 ? -33.111 14.048 28.244 1.00 30.92 196 GLN A CA 1
ATOM 1626 C C . GLN A 1 196 ? -32.844 12.783 29.114 1.00 30.92 196 GLN A C 1
ATOM 1628 O O . GLN A 1 196 ? -32.854 11.647 28.650 1.00 30.92 196 GLN A O 1
ATOM 1633 N N . THR A 1 197 ? -32.617 13.047 30.401 1.00 28.41 197 THR A N 1
ATOM 1634 C CA . THR A 1 197 ? -32.214 12.235 31.568 1.00 28.41 197 THR A CA 1
ATOM 1635 C C . THR A 1 197 ? -33.205 11.172 32.079 1.00 28.41 197 THR A C 1
ATOM 1637 O O . THR A 1 197 ? -34.410 11.313 31.905 1.00 28.41 197 THR A O 1
ATOM 1640 N N . CYS A 1 198 ? -32.707 10.175 32.834 1.00 23.77 198 CYS A N 1
ATOM 1641 C CA . CYS A 1 198 ? -33.505 9.123 33.488 1.00 23.77 198 CYS A CA 1
ATOM 1642 C C . CYS A 1 198 ? -33.364 9.113 35.031 1.00 23.77 198 CYS A C 1
ATOM 1644 O O . CYS A 1 198 ? -32.336 9.487 35.592 1.00 23.77 198 CYS A O 1
ATOM 1646 N N . VAL A 1 199 ? -34.446 8.667 35.671 1.00 28.36 199 VAL A N 1
ATOM 1647 C CA . VAL A 1 199 ? -34.857 8.727 37.088 1.00 28.36 199 VAL A CA 1
ATOM 1648 C C . VAL A 1 199 ? -34.105 7.738 38.010 1.00 28.36 199 VAL A C 1
ATOM 1650 O O . VAL A 1 199 ? -33.693 6.666 37.572 1.00 28.36 199 VAL A O 1
ATOM 1653 N N . MET A 1 200 ? -33.961 8.074 39.304 1.00 25.86 200 MET A N 1
ATOM 1654 C CA . MET A 1 200 ? -33.299 7.256 40.347 1.00 25.86 200 MET A CA 1
ATOM 1655 C C . MET A 1 200 ? -34.133 6.030 40.805 1.00 25.86 200 MET A C 1
ATOM 1657 O O . MET A 1 200 ? -35.340 6.176 41.008 1.00 25.86 200 MET A O 1
ATOM 1661 N N . PRO A 1 201 ? -33.537 4.839 41.042 1.00 36.75 201 PRO A N 1
ATOM 1662 C CA . PRO A 1 201 ? -34.287 3.631 41.407 1.00 36.75 201 PRO A CA 1
ATOM 1663 C C . PRO A 1 201 ? -34.348 3.313 42.920 1.00 36.75 201 PRO A C 1
ATOM 1665 O O . PRO A 1 201 ? -33.553 3.788 43.728 1.00 36.75 201 PRO A O 1
ATOM 1668 N N . ARG A 1 202 ? -35.327 2.460 43.272 1.00 49.69 202 ARG A N 1
ATOM 1669 C CA . ARG A 1 202 ? -35.678 1.943 44.615 1.00 49.69 202 ARG A CA 1
ATOM 1670 C C . ARG A 1 202 ? -34.606 1.025 45.239 1.00 49.69 202 ARG A C 1
ATOM 1672 O O . ARG A 1 202 ? -33.839 0.373 44.536 1.00 49.69 202 ARG A O 1
ATOM 1679 N N . ARG A 1 203 ? -34.627 0.929 46.578 1.00 54.00 203 ARG A N 1
ATOM 1680 C CA . ARG A 1 203 ? -33.722 0.128 47.433 1.00 54.00 203 ARG A CA 1
ATOM 1681 C C . ARG A 1 203 ? -33.869 -1.384 47.181 1.00 54.00 203 ARG A C 1
ATOM 1683 O O . ARG A 1 203 ? -34.984 -1.874 47.020 1.00 54.00 203 ARG A O 1
ATOM 1690 N N . ILE A 1 204 ? -32.750 -2.113 47.158 1.00 67.75 204 ILE A N 1
ATOM 1691 C CA . ILE A 1 204 ? -32.692 -3.546 46.824 1.00 67.75 204 ILE A CA 1
ATOM 1692 C C . ILE A 1 204 ? -32.947 -4.443 48.052 1.00 67.75 204 ILE A C 1
ATOM 1694 O O . ILE A 1 204 ? -32.459 -4.139 49.139 1.00 67.75 204 ILE A O 1
ATOM 1698 N N . SER A 1 205 ? -33.698 -5.539 47.888 1.00 77.81 205 SER A N 1
ATOM 1699 C CA . SER A 1 205 ? -33.990 -6.535 48.936 1.00 77.81 205 SER A CA 1
ATOM 1700 C C . SER A 1 205 ? -33.395 -7.909 48.599 1.00 77.81 205 SER A C 1
ATOM 1702 O O . SER A 1 205 ? -33.296 -8.278 47.428 1.00 77.81 205 SER A O 1
ATOM 1704 N N . ILE A 1 206 ? -32.990 -8.669 49.622 1.00 83.00 206 ILE A N 1
ATOM 1705 C CA . ILE A 1 206 ? -32.434 -10.028 49.495 1.00 83.00 206 ILE A CA 1
ATOM 1706 C C . ILE A 1 206 ? -33.516 -11.056 49.844 1.00 83.00 206 ILE A C 1
ATOM 1708 O O . ILE A 1 206 ? -34.177 -10.929 50.872 1.00 83.00 206 ILE A O 1
ATOM 1712 N N . ALA A 1 207 ? -33.702 -12.071 49.000 1.00 82.62 207 ALA A N 1
ATOM 1713 C CA . ALA A 1 207 ? -34.627 -13.170 49.255 1.00 82.62 207 ALA A CA 1
ATOM 1714 C C . ALA A 1 207 ? -34.049 -14.147 50.302 1.00 82.62 207 ALA A C 1
ATOM 1716 O O . ALA A 1 207 ? -32.852 -14.450 50.248 1.00 82.62 207 ALA A O 1
ATOM 1717 N N . PRO A 1 208 ? -34.866 -14.679 51.227 1.00 82.69 208 PRO A N 1
ATOM 1718 C CA . PRO A 1 208 ? -34.402 -15.488 52.355 1.00 82.69 208 PRO A CA 1
ATOM 1719 C C . PRO A 1 208 ? -34.140 -16.954 51.957 1.00 82.69 208 PRO A C 1
ATOM 1721 O O . PRO A 1 208 ? -34.719 -17.873 52.523 1.00 82.69 208 PRO A O 1
ATOM 1724 N N . HIS A 1 209 ? -33.283 -17.186 50.956 1.00 82.69 209 HIS A N 1
ATOM 1725 C CA . HIS A 1 209 ? -32.906 -18.542 50.515 1.00 82.69 209 HIS A CA 1
ATOM 1726 C C . HIS A 1 209 ? -31.964 -19.261 51.490 1.00 82.69 209 HIS A C 1
ATOM 1728 O O . HIS A 1 209 ? -31.882 -20.484 51.466 1.00 82.69 209 HIS A O 1
ATOM 1734 N N . LEU A 1 210 ? -31.251 -18.501 52.321 1.00 82.75 210 LEU A N 1
ATOM 1735 C CA . LEU A 1 210 ? -30.385 -18.965 53.402 1.00 82.75 210 LEU A CA 1
ATOM 1736 C C . LEU A 1 210 ? -30.449 -17.958 54.545 1.00 82.75 210 LEU A C 1
ATOM 1738 O O . LEU A 1 210 ? -30.633 -16.758 54.304 1.00 82.75 210 LEU A O 1
ATOM 1742 N N . SER A 1 211 ? -30.251 -18.434 55.772 1.00 82.00 211 SER A N 1
ATOM 1743 C CA . SER A 1 211 ? -30.080 -17.557 56.926 1.00 82.00 211 SER A CA 1
ATOM 1744 C C . SER A 1 211 ? -28.778 -16.753 56.815 1.00 82.00 211 SER A C 1
ATOM 1746 O O . SER A 1 211 ? -27.826 -17.124 56.117 1.00 82.00 211 SER A O 1
ATOM 1748 N N . THR A 1 212 ? -28.703 -15.635 57.532 1.00 80.38 212 THR A N 1
ATOM 1749 C CA . THR A 1 212 ? -27.500 -14.794 57.576 1.00 80.38 212 THR A CA 1
ATOM 1750 C C . THR A 1 212 ? -26.279 -15.568 58.099 1.00 80.38 212 THR A C 1
ATOM 1752 O O . THR A 1 212 ? -25.151 -15.338 57.663 1.00 80.38 212 THR A O 1
ATOM 1755 N N . GLU A 1 213 ? -26.481 -16.521 59.005 1.00 80.44 213 GLU A N 1
ATOM 1756 C CA . GLU A 1 213 ? -25.445 -17.394 59.564 1.00 80.44 213 GLU A CA 1
ATOM 1757 C C . GLU A 1 213 ? -25.001 -18.465 58.560 1.00 80.44 213 GLU A C 1
ATOM 1759 O O . GLU A 1 213 ? -23.819 -18.799 58.477 1.00 80.44 213 GLU A O 1
ATOM 1764 N N . GLU A 1 214 ? -25.932 -18.999 57.771 1.00 81.38 214 GLU A N 1
ATOM 1765 C CA . GLU A 1 214 ? -25.645 -19.955 56.698 1.00 81.38 214 GLU A CA 1
ATOM 1766 C C . GLU A 1 214 ? -24.852 -19.318 55.557 1.00 81.38 214 GLU A C 1
ATOM 1768 O O . GLU A 1 214 ? -23.882 -19.910 55.090 1.00 81.38 214 GLU A O 1
ATOM 1773 N N . LEU A 1 215 ? -25.185 -18.082 55.178 1.00 79.81 215 LEU A N 1
ATOM 1774 C CA . LEU A 1 215 ? -24.422 -17.305 54.197 1.00 79.81 215 LEU A CA 1
ATOM 1775 C C . LEU A 1 215 ? -22.986 -17.023 54.663 1.00 79.81 215 LEU A C 1
ATOM 1777 O O . LEU A 1 215 ? -22.056 -17.101 53.864 1.00 79.81 215 LEU A O 1
ATOM 1781 N N . GLY A 1 216 ? -22.794 -16.751 55.958 1.00 77.25 216 GLY A N 1
ATOM 1782 C CA . GLY A 1 216 ? -21.461 -16.575 56.540 1.00 77.25 216 GLY A CA 1
ATOM 1783 C C . GLY 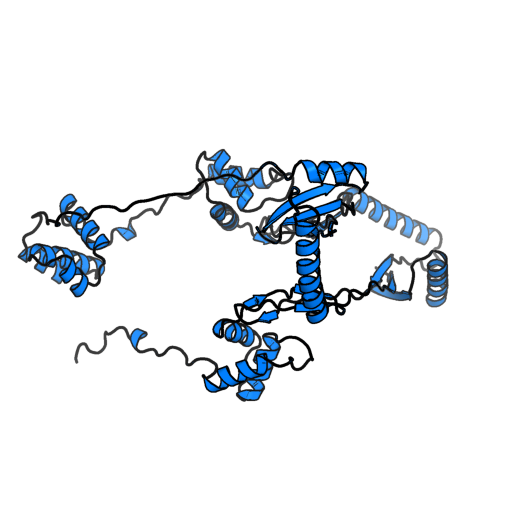A 1 216 ? -20.645 -17.871 56.5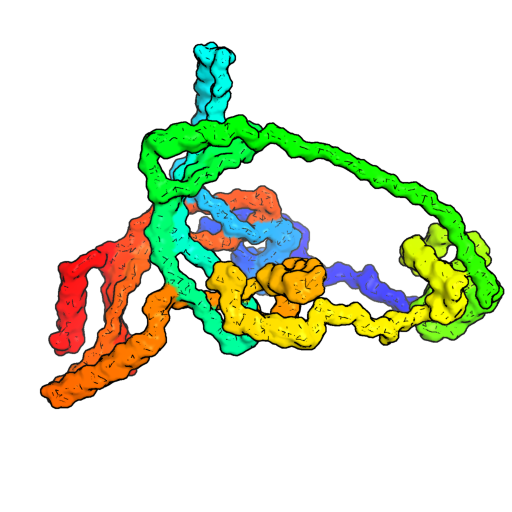40 1.00 77.25 216 GLY A C 1
ATOM 1784 O O . GLY A 1 216 ? -19.460 -17.858 56.216 1.00 77.25 216 GLY A O 1
ATOM 1785 N N . ARG A 1 217 ? -21.279 -19.012 56.846 1.00 81.06 217 ARG A N 1
ATOM 1786 C CA . ARG A 1 217 ? -20.628 -20.331 56.754 1.00 81.06 217 ARG A CA 1
ATOM 1787 C C . ARG A 1 217 ? -20.253 -20.682 55.313 1.00 81.06 217 ARG A C 1
ATOM 1789 O O . ARG A 1 217 ? -19.143 -21.157 55.092 1.00 81.06 217 ARG A O 1
ATOM 1796 N N . ALA A 1 218 ? -21.135 -20.406 54.353 1.00 76.81 218 ALA A N 1
ATOM 1797 C CA . ALA A 1 218 ? -20.888 -20.646 52.934 1.00 76.81 218 ALA A CA 1
ATOM 1798 C C . ALA A 1 218 ? -19.721 -19.803 52.387 1.00 76.81 218 ALA A C 1
ATOM 1800 O O . ALA A 1 218 ? -18.890 -20.335 51.655 1.00 76.81 218 ALA A O 1
ATOM 1801 N N . ASP A 1 219 ? -19.598 -18.532 52.792 1.00 75.94 219 ASP A N 1
ATOM 1802 C CA . ASP A 1 219 ? -18.443 -17.689 52.438 1.00 75.94 219 ASP A CA 1
ATOM 1803 C C . ASP A 1 219 ? -17.120 -18.290 52.941 1.00 75.94 219 ASP A C 1
ATOM 1805 O O . ASP A 1 219 ? -16.169 -18.445 52.177 1.00 75.94 219 ASP A O 1
ATOM 1809 N N . HIS A 1 220 ? -17.074 -18.710 54.209 1.00 76.19 220 HIS A N 1
ATOM 1810 C CA . HIS A 1 220 ? -15.866 -19.279 54.814 1.00 76.19 220 HIS A CA 1
ATOM 1811 C C . HIS A 1 220 ? -15.488 -20.676 54.294 1.00 76.19 220 HIS A C 1
ATOM 1813 O O . HIS A 1 220 ? -14.323 -21.060 54.396 1.00 76.19 220 HIS A O 1
ATOM 1819 N N . GLN A 1 221 ? -16.446 -21.442 53.766 1.00 76.12 221 GLN A N 1
ATOM 1820 C CA . GLN A 1 221 ? -16.229 -22.798 53.245 1.00 76.12 221 GLN A CA 1
ATOM 1821 C C . GLN A 1 221 ? -15.979 -22.846 51.729 1.00 76.12 221 GLN A C 1
ATOM 1823 O O . GLN A 1 221 ? -15.565 -23.888 51.214 1.00 76.12 221 GLN A O 1
ATOM 1828 N N . ALA A 1 222 ? -16.219 -21.751 51.005 1.00 74.38 222 ALA A N 1
ATOM 1829 C CA . ALA A 1 222 ? -16.045 -21.705 49.560 1.00 74.38 222 ALA A CA 1
ATOM 1830 C C . ALA A 1 222 ? -14.569 -21.884 49.157 1.00 74.38 222 ALA A C 1
ATOM 1832 O O . ALA A 1 222 ? -13.683 -21.160 49.610 1.00 74.38 222 ALA A O 1
ATOM 1833 N N . GLN A 1 223 ? -14.306 -22.846 48.267 1.00 63.12 223 GLN A N 1
ATOM 1834 C CA . GLN A 1 223 ? -12.949 -23.180 47.810 1.00 63.12 223 GLN A CA 1
ATOM 1835 C C . GLN A 1 223 ? -12.474 -22.323 46.622 1.00 63.12 223 GLN A C 1
ATOM 1837 O O . GLN A 1 223 ? -11.270 -22.190 46.403 1.00 63.12 223 GLN A O 1
ATOM 1842 N N . GLU A 1 224 ? -13.392 -21.722 45.852 1.00 71.94 224 GLU A N 1
ATOM 1843 C CA . GLU A 1 224 ? -13.071 -20.878 44.693 1.00 71.94 224 GLU A CA 1
ATOM 1844 C C . GLU A 1 224 ? -13.231 -19.385 45.049 1.00 71.94 224 GLU A C 1
ATOM 1846 O O . GLU A 1 224 ? -14.287 -18.935 45.496 1.00 71.94 224 GLU A O 1
ATOM 1851 N N . GLY A 1 225 ? -12.186 -18.577 44.821 1.00 70.50 225 GLY A N 1
ATOM 1852 C CA . GLY A 1 225 ? -12.148 -17.178 45.282 1.00 70.50 225 GLY A CA 1
ATOM 1853 C C . GLY A 1 225 ? -13.240 -16.266 44.700 1.00 70.50 225 GLY A C 1
ATOM 1854 O O . GLY A 1 225 ? -13.640 -15.298 45.342 1.00 70.50 225 GLY A O 1
ATOM 1855 N N . LEU A 1 226 ? -13.763 -16.574 43.506 1.00 72.69 226 LEU A N 1
ATOM 1856 C CA . LEU A 1 226 ? -14.896 -15.846 42.917 1.00 72.69 226 LEU A CA 1
ATOM 1857 C C . LEU A 1 226 ? -16.222 -16.183 43.615 1.00 72.69 226 LEU A C 1
ATOM 1859 O O . LEU A 1 226 ? -17.101 -15.327 43.703 1.00 72.69 226 LEU A O 1
ATOM 1863 N N . GLU A 1 227 ? -16.369 -17.421 44.080 1.00 76.56 227 GLU A N 1
ATOM 1864 C CA . GLU A 1 227 ? -17.571 -17.919 44.739 1.00 76.56 227 GLU A CA 1
ATOM 1865 C C . GLU A 1 227 ? -17.669 -17.371 46.168 1.00 76.56 227 GLU A C 1
ATOM 1867 O O . GLU A 1 227 ? -18.680 -16.758 46.506 1.00 76.56 227 GLU A O 1
ATOM 1872 N N . SER A 1 228 ? -16.578 -17.442 46.944 1.00 79.62 228 SER A N 1
ATOM 1873 C CA . SER A 1 228 ? -16.473 -16.792 48.265 1.00 79.62 228 SER A CA 1
ATOM 1874 C C . SER A 1 228 ? -16.845 -15.310 48.178 1.00 79.62 228 SER A C 1
ATOM 1876 O O . SER A 1 228 ? -17.727 -14.822 48.879 1.00 79.62 228 SER A O 1
ATOM 1878 N N . ARG A 1 229 ? -16.285 -14.584 47.205 1.00 84.19 229 ARG A N 1
ATOM 1879 C CA . ARG A 1 229 ? -16.557 -13.149 47.068 1.00 84.19 229 ARG A CA 1
ATOM 1880 C C . ARG A 1 229 ? -18.023 -12.831 46.743 1.00 84.19 229 ARG A C 1
ATOM 1882 O O . ARG A 1 229 ? -18.511 -11.771 47.127 1.00 84.19 229 ARG A O 1
ATOM 1889 N N . GLN A 1 230 ? -18.730 -13.733 46.060 1.00 86.69 230 GLN A N 1
ATOM 1890 C CA . GLN A 1 230 ? -20.167 -13.605 45.800 1.00 86.69 230 GLN A CA 1
ATOM 1891 C C . GLN A 1 230 ? -21.011 -13.908 47.046 1.00 86.69 230 GLN A C 1
ATOM 1893 O O . GLN A 1 230 ? -21.951 -13.158 47.319 1.00 86.69 230 GLN A O 1
ATOM 1898 N N . TYR A 1 231 ? -20.650 -14.932 47.827 1.00 86.62 231 TYR A N 1
ATOM 1899 C CA . TYR A 1 231 ? -21.270 -15.202 49.130 1.00 86.62 231 TYR A CA 1
ATOM 1900 C C . TYR A 1 231 ? -21.100 -14.023 50.084 1.00 86.62 231 TYR A C 1
ATOM 1902 O O . TYR A 1 231 ? -22.080 -13.569 50.671 1.00 86.62 231 TYR A O 1
ATOM 1910 N N . GLN A 1 232 ? -19.895 -13.457 50.155 1.00 88.69 232 GLN A N 1
ATOM 1911 C CA . GLN A 1 232 ? -19.590 -12.300 50.988 1.00 88.69 232 GLN A CA 1
ATOM 1912 C C . GLN A 1 232 ? -20.484 -11.090 50.664 1.00 88.69 232 GLN A C 1
ATOM 1914 O O . GLN A 1 232 ? -20.970 -10.420 51.573 1.00 88.69 232 GLN A O 1
ATOM 1919 N N . ILE A 1 233 ? -20.749 -10.812 49.382 1.00 88.88 233 ILE A N 1
ATOM 1920 C CA . ILE A 1 233 ? -21.617 -9.697 48.962 1.00 88.88 233 ILE A CA 1
ATOM 1921 C C . ILE A 1 233 ? -23.065 -9.917 49.412 1.00 88.88 233 ILE A C 1
ATOM 1923 O O . ILE A 1 233 ? -23.666 -9.013 49.992 1.00 88.88 233 ILE A O 1
ATOM 1927 N N . ILE A 1 234 ? -23.624 -11.109 49.178 1.00 89.31 234 ILE A N 1
ATOM 1928 C CA . ILE A 1 234 ? -25.000 -11.433 49.585 1.00 89.31 234 ILE A CA 1
ATOM 1929 C C . ILE A 1 234 ? -25.129 -11.442 51.113 1.00 89.31 234 ILE A C 1
ATOM 1931 O O . ILE A 1 234 ? -26.101 -10.915 51.650 1.00 89.31 234 ILE A O 1
ATOM 1935 N N . TRP A 1 235 ? -24.124 -11.960 51.816 1.00 89.56 235 TRP A N 1
ATOM 1936 C CA . TRP A 1 235 ? -24.063 -11.985 53.273 1.00 89.56 235 TRP A CA 1
ATOM 1937 C C . TRP A 1 235 ? -24.036 -10.588 53.899 1.00 89.56 235 TRP A C 1
ATOM 1939 O O . TRP A 1 235 ? -24.793 -10.315 54.829 1.00 89.56 235 TRP A O 1
ATOM 1949 N N . LEU A 1 236 ? -23.203 -9.678 53.380 1.00 88.44 236 LEU A N 1
ATOM 1950 C CA . LEU A 1 236 ? -23.132 -8.303 53.880 1.00 88.44 236 LEU A CA 1
ATOM 1951 C C . LEU A 1 236 ? -24.459 -7.559 53.669 1.00 88.44 236 LEU A C 1
ATOM 1953 O O . LEU A 1 236 ? -24.916 -6.856 54.570 1.00 88.44 236 LEU A O 1
ATOM 1957 N N . LEU A 1 237 ? -25.108 -7.757 52.519 1.00 87.94 237 LEU A N 1
ATOM 1958 C CA . LEU A 1 237 ? -26.425 -7.177 52.242 1.00 87.94 237 LEU A CA 1
ATOM 1959 C C . LEU A 1 237 ? -27.521 -7.780 53.135 1.00 87.94 237 LEU A C 1
ATOM 1961 O O . LEU A 1 237 ? -28.361 -7.041 53.641 1.00 87.94 237 LEU A O 1
ATOM 1965 N N . ALA A 1 238 ? -27.491 -9.093 53.390 1.00 84.69 238 ALA A N 1
ATOM 1966 C CA . ALA A 1 238 ? -28.410 -9.763 54.316 1.00 84.69 238 ALA A CA 1
ATOM 1967 C C . ALA A 1 238 ? -28.226 -9.292 55.773 1.00 84.69 238 ALA A C 1
ATOM 1969 O O . ALA A 1 238 ? -29.195 -9.201 56.521 1.00 84.69 238 ALA A O 1
ATOM 1970 N N . LYS A 1 239 ? -27.003 -8.894 56.154 1.00 84.56 239 LYS A N 1
ATOM 1971 C CA . LYS A 1 239 ? -26.691 -8.219 57.429 1.00 84.56 239 LYS A CA 1
ATOM 1972 C C . LYS A 1 239 ? -27.170 -6.764 57.510 1.00 84.56 239 LYS A C 1
ATOM 1974 O O . LYS A 1 239 ? -26.948 -6.112 58.528 1.00 84.56 239 LYS A O 1
ATOM 1979 N N . GLY A 1 240 ? -27.796 -6.240 56.458 1.00 81.44 240 GLY A N 1
ATOM 1980 C CA . GLY A 1 240 ? -28.336 -4.882 56.420 1.00 81.44 240 GLY A CA 1
ATOM 1981 C C . GLY A 1 240 ? -27.342 -3.804 55.984 1.00 81.44 240 GLY A C 1
ATOM 1982 O O . GLY A 1 240 ? -27.652 -2.620 56.118 1.00 81.44 240 GLY A O 1
ATOM 1983 N N . LYS A 1 241 ? -26.166 -4.171 55.451 1.00 85.56 241 LYS A N 1
ATOM 1984 C CA . LYS A 1 241 ? -25.236 -3.193 54.867 1.00 85.56 241 LYS A CA 1
ATOM 1985 C C . LYS A 1 241 ? -25.816 -2.568 53.600 1.00 85.56 241 LYS A C 1
ATOM 1987 O O . LYS A 1 241 ? -26.520 -3.215 52.825 1.00 85.56 241 LYS A O 1
ATOM 1992 N N . THR A 1 242 ? -25.501 -1.298 53.382 1.00 85.19 242 THR A N 1
ATOM 1993 C CA . THR A 1 242 ? -25.874 -0.563 52.169 1.00 85.19 242 THR A CA 1
ATOM 1994 C C . THR A 1 242 ? -25.039 -1.019 50.972 1.00 85.19 242 THR A C 1
ATOM 1996 O O . THR A 1 242 ? -23.947 -1.566 51.123 1.00 85.19 242 THR A O 1
ATOM 1999 N N . THR A 1 243 ? -25.538 -0.805 49.750 1.00 84.00 243 THR A N 1
ATOM 2000 C CA . THR A 1 243 ? -24.797 -1.168 48.527 1.00 84.00 243 THR A CA 1
ATOM 2001 C C . THR A 1 243 ? -23.475 -0.399 48.424 1.00 84.00 243 THR A C 1
ATOM 2003 O O . THR A 1 243 ? -22.494 -0.924 47.906 1.00 84.00 243 THR A O 1
ATOM 2006 N N . GLU A 1 244 ? -23.440 0.816 48.965 1.00 83.38 244 GLU A N 1
ATOM 2007 C CA . GLU A 1 244 ? -22.276 1.687 49.096 1.00 83.38 244 GLU A CA 1
ATOM 2008 C C . GLU A 1 244 ? -21.194 1.060 49.979 1.00 83.38 244 GLU A C 1
ATOM 2010 O O . GLU A 1 244 ? -20.060 0.893 49.534 1.00 83.38 244 GLU A O 1
ATOM 2015 N N . GLU A 1 245 ? -21.560 0.638 51.190 1.00 82.62 245 GLU A N 1
ATOM 2016 C CA . GLU A 1 245 ? -20.637 -0.040 52.107 1.00 82.62 245 GLU A CA 1
ATOM 2017 C C . GLU A 1 245 ? -20.134 -1.359 51.513 1.00 82.62 245 GLU A C 1
ATOM 2019 O O . GLU A 1 245 ? -18.958 -1.699 51.620 1.00 82.62 245 GLU A O 1
ATOM 2024 N N . VAL A 1 246 ? -21.011 -2.113 50.846 1.00 87.31 246 VAL A N 1
ATOM 2025 C CA . VAL A 1 246 ? -20.623 -3.377 50.210 1.00 87.31 246 VAL A CA 1
ATOM 2026 C C . VAL A 1 246 ? -19.672 -3.143 49.041 1.00 87.31 246 VAL A C 1
ATOM 2028 O O . VAL A 1 246 ? -18.720 -3.907 48.879 1.00 87.31 246 VAL A O 1
ATOM 2031 N N . GLN A 1 247 ? -19.865 -2.085 48.254 1.00 88.69 247 GLN A N 1
ATOM 2032 C CA . GLN A 1 247 ? -18.918 -1.681 47.215 1.00 88.69 247 GLN A CA 1
ATOM 2033 C C . GLN A 1 247 ? -17.545 -1.350 47.815 1.00 88.69 247 GLN A C 1
ATOM 2035 O O . GLN A 1 247 ? -16.534 -1.791 47.274 1.00 88.69 247 GLN A O 1
ATOM 2040 N N . GLU A 1 248 ? -17.499 -0.613 48.924 1.00 86.44 248 GLU A N 1
ATOM 2041 C CA . GLU A 1 248 ? -16.247 -0.233 49.586 1.00 86.44 248 GLU A CA 1
ATOM 2042 C C . GLU A 1 248 ? -15.502 -1.451 50.158 1.00 86.44 248 GLU A C 1
ATOM 2044 O O . GLU A 1 248 ? -14.302 -1.608 49.942 1.00 86.44 248 GLU A O 1
ATOM 2049 N N . ILE A 1 249 ? -16.225 -2.373 50.802 1.00 86.31 249 ILE A N 1
ATOM 2050 C CA . ILE A 1 249 ? -15.653 -3.591 51.397 1.00 86.31 249 ILE A CA 1
ATOM 2051 C C . ILE A 1 249 ? -15.180 -4.577 50.319 1.00 86.31 249 ILE A C 1
ATOM 2053 O O . ILE A 1 249 ? -14.131 -5.218 50.442 1.00 86.31 249 ILE A O 1
ATOM 2057 N N . THR A 1 250 ? -15.981 -4.757 49.267 1.00 84.94 250 THR A N 1
ATOM 2058 C CA . THR A 1 250 ? -15.773 -5.853 48.312 1.00 84.94 250 THR A CA 1
ATOM 2059 C C . THR A 1 250 ? -15.029 -5.425 47.051 1.00 84.94 250 THR A C 1
ATOM 2061 O O . THR A 1 250 ? -14.386 -6.276 46.427 1.00 84.94 250 THR A O 1
ATOM 2064 N N . GLY A 1 251 ? -15.062 -4.134 46.707 1.00 83.94 251 GLY A N 1
ATOM 2065 C CA . GLY A 1 251 ? -14.486 -3.551 45.494 1.00 83.94 251 GLY A CA 1
ATOM 2066 C C . GLY A 1 251 ? -15.348 -3.713 44.235 1.00 83.94 251 GLY A C 1
ATOM 2067 O O . GLY A 1 251 ? -14.895 -3.369 43.145 1.00 83.94 251 GLY A O 1
ATOM 2068 N N . TYR A 1 252 ? -16.568 -4.253 44.347 1.00 84.25 252 TYR A N 1
ATOM 2069 C CA . TYR A 1 252 ? -17.458 -4.491 43.205 1.00 84.25 252 TYR A CA 1
ATOM 2070 C C . TYR A 1 252 ? -18.372 -3.299 42.923 1.00 84.25 252 TYR A C 1
ATOM 2072 O O . TYR A 1 252 ? -18.853 -2.632 43.834 1.00 84.25 252 TYR A O 1
ATOM 2080 N N . SER A 1 253 ? -18.648 -3.044 41.641 1.00 81.19 253 SER A N 1
ATOM 2081 C CA . SER A 1 253 ? -19.527 -1.947 41.230 1.00 81.19 253 SER A CA 1
ATOM 2082 C C . SER A 1 253 ? -20.982 -2.195 41.643 1.00 81.19 253 SER A C 1
ATOM 2084 O O . SER A 1 253 ? -21.453 -3.335 41.647 1.00 81.19 253 SER A O 1
ATOM 2086 N N . ARG A 1 254 ? -21.735 -1.118 41.914 1.00 79.94 254 ARG A N 1
ATOM 2087 C CA . ARG A 1 254 ? -23.165 -1.206 42.279 1.00 79.94 254 ARG A CA 1
ATOM 2088 C C . ARG A 1 254 ? -23.996 -1.975 41.253 1.00 79.94 254 ARG A C 1
ATOM 2090 O O . ARG A 1 254 ? -24.832 -2.783 41.635 1.00 79.94 254 ARG A O 1
ATOM 2097 N N . ILE A 1 255 ? -23.723 -1.771 39.960 1.00 76.44 255 ILE A N 1
ATOM 2098 C CA . ILE A 1 255 ? -24.404 -2.469 38.854 1.00 76.44 255 ILE A CA 1
ATOM 2099 C C . ILE A 1 255 ? -24.243 -3.984 39.003 1.00 76.44 255 ILE A C 1
ATOM 2101 O O . ILE A 1 255 ? -25.218 -4.729 38.928 1.00 76.44 255 ILE A O 1
ATOM 2105 N N . TRP A 1 256 ? -23.023 -4.442 39.280 1.00 82.25 256 TRP A N 1
ATOM 2106 C CA . TRP A 1 256 ? -22.750 -5.865 39.416 1.00 82.25 256 TRP A CA 1
ATOM 2107 C C . TRP A 1 256 ? -23.330 -6.454 40.707 1.00 82.25 256 TRP A C 1
ATOM 2109 O O . TRP A 1 256 ? -23.827 -7.579 40.696 1.00 82.25 256 TRP A O 1
ATOM 2119 N N . ILE A 1 257 ? -23.329 -5.684 41.801 1.00 86.69 257 ILE A N 1
ATOM 2120 C CA . ILE A 1 257 ? -24.007 -6.061 43.049 1.00 86.69 257 ILE A CA 1
ATOM 2121 C C . ILE A 1 257 ? -25.509 -6.255 42.790 1.00 86.69 257 ILE A C 1
ATOM 2123 O O . ILE A 1 257 ? -26.067 -7.276 43.185 1.00 86.69 257 ILE A O 1
ATOM 2127 N N . TYR A 1 258 ? -26.159 -5.344 42.062 1.00 85.69 258 TYR A N 1
ATOM 2128 C CA . TYR A 1 258 ? -27.576 -5.475 41.712 1.00 85.69 258 TYR A CA 1
ATOM 2129 C C . TYR A 1 258 ? -27.868 -6.700 40.842 1.00 85.69 258 TYR A C 1
ATOM 2131 O O . TYR A 1 258 ? -28.828 -7.428 41.103 1.00 85.69 258 TYR A O 1
ATOM 2139 N N . GLU A 1 259 ? -27.029 -6.978 39.844 1.00 83.50 259 GLU A N 1
ATOM 2140 C CA . GLU A 1 259 ? -27.150 -8.198 39.041 1.00 83.50 259 GLU A CA 1
ATOM 2141 C C . GLU A 1 259 ? -26.949 -9.465 39.874 1.00 83.50 259 GLU A C 1
ATOM 2143 O O . GLU A 1 259 ? -27.624 -10.471 39.650 1.00 83.50 259 GLU A O 1
ATOM 2148 N N . LEU A 1 260 ? -26.013 -9.448 40.824 1.00 87.12 260 LEU A N 1
ATOM 2149 C CA . LEU A 1 260 ? -25.765 -10.577 41.711 1.00 87.12 260 LEU A CA 1
ATOM 2150 C C . LEU A 1 260 ? -26.958 -10.834 42.639 1.00 87.12 260 LEU A C 1
ATOM 2152 O O . LEU A 1 260 ? -27.402 -11.974 42.742 1.00 87.12 260 LEU A O 1
ATOM 2156 N N . VAL A 1 261 ? -27.527 -9.785 43.234 1.00 88.06 261 VAL A N 1
ATOM 2157 C CA . VAL A 1 261 ? -28.724 -9.884 44.079 1.00 88.06 261 VAL A CA 1
ATOM 2158 C C . VAL A 1 261 ? -29.921 -10.396 43.291 1.00 88.06 261 VAL A C 1
ATOM 2160 O O . VAL A 1 261 ? -30.594 -11.321 43.735 1.00 88.06 261 VAL A O 1
ATOM 2163 N N . LYS A 1 262 ? -30.170 -9.858 42.091 1.00 85.44 262 LYS A N 1
ATOM 2164 C CA . LYS A 1 262 ? -31.257 -10.337 41.228 1.00 85.44 262 LYS A CA 1
ATOM 2165 C C . LYS A 1 262 ? -31.113 -11.833 40.936 1.00 85.44 262 LYS A C 1
ATOM 2167 O O . LYS A 1 262 ? -32.092 -12.569 41.022 1.00 85.44 262 LYS A O 1
ATOM 2172 N N . ARG A 1 263 ? -29.893 -12.285 40.633 1.00 84.75 263 ARG A N 1
ATOM 2173 C CA . ARG A 1 263 ? -29.592 -13.700 40.375 1.00 84.75 263 ARG A CA 1
ATOM 2174 C C . ARG A 1 263 ? -29.793 -14.573 41.607 1.00 84.75 263 ARG A C 1
ATOM 2176 O O . ARG A 1 263 ? -30.439 -15.610 41.498 1.00 84.75 263 ARG A O 1
ATOM 2183 N N . TYR A 1 264 ? -29.280 -14.153 42.760 1.00 87.12 264 TYR A N 1
ATOM 2184 C CA . TYR A 1 264 ? -29.466 -14.871 44.018 1.00 87.12 264 TYR A CA 1
ATOM 2185 C C . TYR A 1 264 ? -30.949 -14.972 44.385 1.00 87.12 264 TYR A C 1
ATOM 2187 O O . TYR A 1 264 ? -31.437 -16.055 44.686 1.00 87.12 264 TYR A O 1
ATOM 2195 N N . ASN A 1 265 ? -31.703 -13.880 44.252 1.00 88.75 265 ASN A N 1
ATOM 2196 C CA . ASN A 1 265 ? -33.133 -13.870 44.545 1.00 88.75 265 ASN A CA 1
ATOM 2197 C C . ASN A 1 265 ? -33.930 -14.827 43.648 1.00 88.75 265 ASN A C 1
ATOM 2199 O O . ASN A 1 265 ? -34.918 -15.391 44.106 1.00 88.75 265 ASN A O 1
ATOM 2203 N N . GLN A 1 266 ? -33.503 -15.033 42.400 1.00 83.69 266 GLN A N 1
ATOM 2204 C CA . GLN A 1 266 ? -34.174 -15.925 41.451 1.00 83.69 266 GLN A CA 1
ATOM 2205 C C . GLN A 1 266 ? -33.762 -17.396 41.585 1.00 83.69 266 GLN A C 1
ATOM 2207 O O . GLN A 1 266 ? -34.585 -18.277 41.363 1.00 83.69 266 GLN A O 1
ATOM 2212 N N . LEU A 1 267 ? -32.489 -17.672 41.885 1.00 82.06 267 LEU A N 1
ATOM 2213 C CA . LEU A 1 267 ? -31.894 -19.006 41.726 1.00 82.06 267 LEU A CA 1
ATOM 2214 C C . LEU A 1 267 ? -31.279 -19.575 43.016 1.00 82.06 267 LEU A C 1
ATOM 2216 O O . LEU A 1 267 ? -30.772 -20.700 43.000 1.00 82.06 267 LEU A O 1
ATOM 2220 N N . GLY A 1 268 ? -31.278 -18.811 44.111 1.00 83.69 268 GLY A N 1
ATOM 2221 C CA . GLY A 1 268 ? -30.614 -19.167 45.364 1.00 83.69 268 GLY A CA 1
ATOM 2222 C C . GLY A 1 268 ? -29.123 -19.454 45.161 1.00 83.69 268 GLY A C 1
ATOM 2223 O O . GLY A 1 268 ? -28.448 -18.799 44.362 1.00 83.69 268 GLY A O 1
ATOM 2224 N N . LEU A 1 269 ? -28.616 -20.487 45.839 1.00 78.94 269 LEU A N 1
ATOM 2225 C CA . LEU A 1 269 ? -27.222 -20.946 45.747 1.00 78.94 269 LEU A CA 1
ATOM 2226 C C . LEU A 1 269 ? -26.768 -21.261 44.313 1.00 78.94 269 LEU A C 1
ATOM 2228 O O . LEU A 1 269 ? -25.648 -20.936 43.935 1.00 78.94 269 LEU A O 1
ATOM 2232 N N . LYS A 1 270 ? -27.656 -21.805 43.467 1.00 77.88 270 LYS A N 1
ATOM 2233 C CA . LYS A 1 270 ? -27.348 -22.110 42.053 1.00 77.88 270 LYS A CA 1
ATOM 2234 C C . LYS A 1 270 ? -27.082 -20.848 41.211 1.00 77.88 270 LYS A C 1
ATOM 2236 O O . LYS A 1 270 ? -26.627 -20.938 40.065 1.00 77.88 270 LYS A O 1
ATOM 2241 N N . GLY A 1 271 ? -27.421 -19.668 41.737 1.00 74.69 271 GLY A N 1
ATOM 2242 C CA . GLY A 1 271 ? -27.154 -18.364 41.131 1.00 74.69 271 GLY A CA 1
ATOM 2243 C C . GLY A 1 271 ? -25.743 -17.822 41.386 1.00 74.69 271 GLY A C 1
ATOM 2244 O O . GLY A 1 271 ? -25.342 -16.881 40.695 1.00 74.69 271 GLY A O 1
ATOM 2245 N N . LEU A 1 272 ? -25.006 -18.410 42.334 1.00 80.31 272 LEU A N 1
ATOM 2246 C CA . LEU A 1 272 ? -23.660 -18.007 42.746 1.00 80.31 272 LEU A CA 1
ATOM 2247 C C . LEU A 1 272 ? -22.594 -18.940 42.122 1.00 80.31 272 LEU A C 1
ATOM 2249 O O . LEU A 1 272 ? -22.893 -20.068 41.735 1.00 80.31 272 LEU A O 1
ATOM 2253 N N . GLY A 1 273 ? -21.363 -18.449 41.949 1.00 74.69 273 GLY A N 1
ATOM 2254 C CA . GLY A 1 273 ? -20.215 -19.203 41.414 1.00 74.69 273 GLY A CA 1
ATOM 2255 C C . GLY A 1 273 ? -19.817 -18.924 39.955 1.00 74.69 273 GLY A C 1
ATOM 2256 O O . GLY A 1 273 ? -20.385 -18.079 39.251 1.00 74.69 273 GLY A O 1
ATOM 2257 N N . ALA A 1 274 ? -18.763 -19.611 39.491 1.00 64.38 274 ALA A N 1
ATOM 2258 C CA . ALA A 1 274 ? -18.077 -19.361 38.218 1.00 64.38 274 ALA A CA 1
ATOM 2259 C C . ALA A 1 274 ? -18.778 -19.978 36.988 1.00 64.38 274 ALA A C 1
ATOM 2261 O O . ALA A 1 274 ? -18.205 -20.776 36.247 1.00 64.38 274 ALA A O 1
ATOM 2262 N N . ARG A 1 275 ? -20.006 -19.541 36.681 1.00 64.31 275 ARG A N 1
ATOM 2263 C CA . ARG A 1 275 ? -20.766 -20.024 35.502 1.00 64.31 275 ARG A CA 1
ATOM 2264 C C . ARG A 1 275 ? -20.183 -19.596 34.145 1.00 64.31 275 ARG A C 1
ATOM 2266 O O . ARG A 1 275 ? -20.635 -20.065 33.108 1.00 64.31 275 ARG A O 1
ATOM 2273 N N . ARG A 1 276 ? -19.133 -18.761 34.132 1.00 60.12 276 ARG A N 1
ATOM 2274 C CA . ARG A 1 276 ? -18.418 -18.364 32.904 1.00 60.12 276 ARG A CA 1
ATOM 2275 C C . ARG A 1 276 ? -17.756 -19.547 32.188 1.00 60.12 276 ARG A C 1
ATOM 2277 O O . ARG A 1 276 ? -17.659 -19.503 30.970 1.00 60.12 276 ARG A O 1
ATOM 2284 N N . LYS A 1 277 ? -17.341 -20.593 32.919 1.00 56.88 277 LYS A N 1
ATOM 2285 C CA . LYS A 1 277 ? -16.685 -21.786 32.347 1.00 56.88 277 LYS A CA 1
ATOM 2286 C C . LYS A 1 277 ? -17.618 -22.620 31.452 1.00 56.88 277 LYS A C 1
ATOM 2288 O O . LYS A 1 277 ? -17.125 -23.352 30.606 1.00 56.88 277 LYS A O 1
ATOM 2293 N N . GLY A 1 278 ? -18.938 -22.490 31.617 1.00 57.22 278 GLY A N 1
ATOM 2294 C CA . GLY A 1 278 ? -19.947 -23.210 30.830 1.00 57.22 278 GLY A CA 1
ATOM 2295 C C . GLY A 1 278 ? -20.703 -22.344 29.820 1.00 57.22 278 GLY A C 1
ATOM 2296 O O . GLY A 1 278 ? -21.676 -22.819 29.244 1.00 57.22 278 GLY A O 1
ATOM 2297 N N . ASN A 1 279 ? -20.309 -21.080 29.617 1.00 60.25 279 ASN A N 1
ATOM 2298 C CA . ASN A 1 279 ? -20.927 -20.261 28.579 1.00 60.25 279 ASN A CA 1
ATOM 2299 C C . ASN A 1 279 ? -20.415 -20.742 27.212 1.00 60.25 279 ASN A C 1
ATOM 2301 O O . ASN A 1 279 ? -19.214 -20.620 26.972 1.00 60.25 279 ASN A O 1
ATOM 2305 N N . PRO A 1 280 ? -21.285 -21.197 26.291 1.00 57.16 280 PRO A N 1
ATOM 2306 C CA . PRO A 1 280 ? -20.885 -21.679 24.962 1.00 57.16 280 PRO A CA 1
ATOM 2307 C C . PRO A 1 280 ? -20.292 -20.583 24.052 1.00 57.16 280 PRO A C 1
ATOM 2309 O O . PRO A 1 280 ? -20.000 -20.830 22.888 1.00 57.16 280 PRO A O 1
ATOM 2312 N N . GLY A 1 281 ? -20.102 -19.366 24.570 1.00 61.31 281 GLY A N 1
ATOM 2313 C CA . GLY A 1 281 ? -19.802 -18.182 23.779 1.00 61.31 281 GLY A CA 1
ATOM 2314 C C . GLY A 1 281 ? -21.030 -17.689 23.015 1.00 61.31 281 GLY A C 1
ATOM 2315 O O . GLY A 1 281 ? -22.109 -18.280 23.067 1.00 61.31 281 GLY A O 1
ATOM 2316 N N . HIS A 1 282 ? -20.876 -16.559 22.327 1.00 57.56 282 HIS A N 1
ATOM 2317 C CA . HIS A 1 282 ? -21.854 -16.179 21.314 1.00 57.56 282 HIS A CA 1
ATOM 2318 C C . HIS A 1 282 ? -21.676 -17.084 20.090 1.00 57.56 282 HIS A C 1
ATOM 2320 O O . HIS A 1 282 ? -20.528 -17.365 19.734 1.00 57.56 282 HIS A O 1
ATOM 2326 N N . PRO A 1 283 ? -22.773 -17.505 19.431 1.00 64.75 283 PRO A N 1
ATOM 2327 C CA . PRO A 1 283 ? -22.670 -18.212 18.164 1.00 64.75 283 PRO A CA 1
ATOM 2328 C C . PRO A 1 283 ? -21.852 -17.374 17.167 1.00 64.75 283 PRO A C 1
ATOM 2330 O O . PRO A 1 283 ? -21.913 -16.135 17.221 1.00 64.75 283 PRO A O 1
ATOM 2333 N N . PRO A 1 284 ? -21.061 -18.020 16.292 1.00 67.50 284 PRO A N 1
ATOM 2334 C CA . PRO A 1 284 ? -20.277 -17.315 15.291 1.00 67.50 284 PRO A CA 1
ATOM 2335 C C . PRO A 1 284 ? -21.188 -16.431 14.432 1.00 67.50 284 PRO A C 1
ATOM 2337 O O . PRO A 1 284 ? -22.362 -16.728 14.212 1.00 67.50 284 PRO A O 1
ATOM 2340 N N . LEU A 1 285 ? -20.653 -15.285 14.004 1.00 70.38 285 LEU A N 1
ATOM 2341 C CA . LEU A 1 285 ? -21.434 -14.257 13.308 1.00 70.38 285 LEU A CA 1
ATOM 2342 C C . LEU A 1 285 ? -21.973 -14.749 11.954 1.00 70.38 285 LEU A C 1
ATOM 2344 O O . LEU A 1 285 ? -22.983 -14.237 11.478 1.00 70.38 285 LEU A O 1
ATOM 2348 N N . ILE A 1 286 ? -21.286 -15.725 11.364 1.00 81.38 286 ILE A N 1
ATOM 2349 C CA . ILE A 1 286 ? -21.659 -16.448 10.153 1.00 81.38 286 ILE A CA 1
ATOM 2350 C C . ILE A 1 286 ? -21.587 -17.945 10.460 1.00 81.38 286 ILE A C 1
ATOM 2352 O O . ILE A 1 286 ? -20.710 -18.371 11.212 1.00 81.38 286 ILE A O 1
ATOM 2356 N N . ASP A 1 287 ? -22.525 -18.718 9.923 1.00 84.19 287 ASP A N 1
ATOM 2357 C CA . ASP A 1 287 ? -22.473 -20.178 9.968 1.00 84.19 287 ASP A CA 1
ATOM 2358 C C . ASP A 1 287 ? -21.643 -20.731 8.799 1.00 84.19 287 ASP A C 1
ATOM 2360 O O . ASP A 1 287 ? -21.245 -19.995 7.889 1.00 84.19 287 ASP A O 1
ATOM 2364 N N . ASP A 1 288 ? -21.383 -22.038 8.821 1.00 84.06 288 ASP A N 1
ATOM 2365 C CA . ASP A 1 288 ? -20.556 -22.708 7.811 1.00 84.06 288 ASP A CA 1
ATOM 2366 C C . ASP A 1 288 ? -21.137 -22.561 6.395 1.00 84.06 288 ASP A C 1
ATOM 2368 O O . ASP A 1 288 ? -20.394 -22.415 5.422 1.00 84.06 288 ASP A O 1
ATOM 2372 N N . VAL A 1 289 ? -22.470 -22.528 6.275 1.00 87.00 289 VAL A N 1
ATOM 2373 C CA . VAL A 1 289 ? -23.173 -22.350 4.997 1.00 87.00 289 VAL A CA 1
ATOM 2374 C C . VAL A 1 289 ? -22.926 -20.949 4.442 1.00 87.00 289 VAL A C 1
ATOM 2376 O O . VAL A 1 289 ? -22.515 -20.798 3.291 1.00 87.00 289 VAL A O 1
ATOM 2379 N N . THR A 1 290 ? -23.112 -19.918 5.264 1.00 87.69 290 THR A N 1
ATOM 2380 C CA . THR A 1 290 ? -22.866 -18.521 4.886 1.00 87.69 290 THR A CA 1
ATOM 2381 C C . THR A 1 290 ? -21.385 -18.294 4.585 1.00 87.69 290 THR A C 1
ATOM 2383 O O . THR A 1 290 ? -21.040 -17.559 3.660 1.00 87.69 290 THR A O 1
ATOM 2386 N N . GLN A 1 291 ? -20.488 -18.944 5.330 1.00 88.31 291 GLN A N 1
ATOM 2387 C CA . GLN A 1 291 ? -19.051 -18.880 5.082 1.00 88.31 291 GLN A CA 1
ATOM 2388 C C . GLN A 1 291 ? -18.673 -19.508 3.731 1.00 88.31 291 GLN A C 1
ATOM 2390 O O . GLN A 1 291 ? -17.861 -18.934 3.002 1.00 88.31 291 GLN A O 1
ATOM 2395 N N . ALA A 1 292 ? -19.283 -20.636 3.357 1.00 86.56 292 ALA A N 1
ATOM 2396 C CA . ALA A 1 292 ? -19.090 -21.256 2.046 1.00 86.56 292 ALA A CA 1
ATOM 2397 C C . ALA A 1 292 ? -19.640 -20.381 0.905 1.00 86.56 292 ALA A C 1
ATOM 2399 O O . ALA A 1 292 ? -18.965 -20.187 -0.107 1.00 86.56 292 ALA A O 1
ATOM 2400 N N . GLN A 1 293 ? -20.820 -19.780 1.090 1.00 90.31 293 GLN A N 1
ATOM 2401 C CA . GLN A 1 293 ? -21.388 -18.829 0.127 1.00 90.31 293 GLN A CA 1
ATOM 2402 C C . GLN A 1 293 ? -20.486 -17.603 -0.055 1.00 90.31 293 GLN A C 1
ATOM 2404 O O . GLN A 1 293 ? -20.257 -17.163 -1.182 1.00 90.31 293 GLN A O 1
ATOM 2409 N N . LEU A 1 294 ? -19.932 -17.071 1.041 1.00 90.56 294 LEU A N 1
ATOM 2410 C CA . LEU A 1 294 ? -18.970 -15.973 0.984 1.00 90.56 294 LEU A CA 1
ATOM 2411 C C . LEU A 1 294 ? -17.713 -16.390 0.219 1.00 90.56 294 LEU A C 1
ATOM 2413 O O . LEU A 1 294 ? -17.238 -15.637 -0.625 1.00 90.56 294 LEU A O 1
ATOM 2417 N N . TRP A 1 295 ? -17.188 -17.591 0.473 1.00 88.56 295 TRP A N 1
ATOM 2418 C CA . TRP A 1 295 ? -16.020 -18.099 -0.245 1.00 88.56 295 TRP A CA 1
ATOM 2419 C C . TRP A 1 295 ? -16.263 -18.163 -1.758 1.00 88.56 295 TRP A C 1
ATOM 2421 O O . TRP A 1 295 ? -15.398 -17.746 -2.525 1.00 88.56 295 TRP A O 1
ATOM 2431 N N . GLN A 1 296 ? -17.448 -18.609 -2.184 1.00 88.06 296 GLN A N 1
ATOM 2432 C CA . GLN A 1 296 ? -17.836 -18.634 -3.594 1.00 88.06 296 GLN A CA 1
ATOM 2433 C C . GLN A 1 296 ? -17.955 -17.221 -4.185 1.00 88.06 296 GLN A C 1
ATOM 2435 O O . GLN A 1 296 ? -17.445 -16.970 -5.275 1.00 88.06 296 GLN A O 1
ATOM 2440 N N . ALA A 1 297 ? -18.570 -16.280 -3.463 1.00 88.44 297 ALA A N 1
ATOM 2441 C CA . ALA A 1 297 ? -18.696 -14.892 -3.913 1.00 88.44 297 ALA A CA 1
ATOM 2442 C C . ALA A 1 297 ? -17.332 -14.201 -4.087 1.00 88.44 297 ALA A C 1
ATOM 2444 O O . ALA A 1 297 ? -17.143 -13.430 -5.027 1.00 88.44 297 ALA A O 1
ATOM 2445 N N . LEU A 1 298 ? -16.363 -14.517 -3.221 1.00 85.38 298 LEU A N 1
ATOM 2446 C CA . LEU A 1 298 ? -15.002 -13.978 -3.282 1.00 85.38 298 LEU A CA 1
ATOM 2447 C C . LEU A 1 298 ? -14.197 -14.452 -4.505 1.00 85.38 298 LEU A C 1
ATOM 2449 O O . LEU A 1 298 ? -13.190 -13.821 -4.821 1.00 85.38 298 LEU A O 1
ATOM 2453 N N . GLN A 1 299 ? -14.620 -15.520 -5.194 1.00 81.44 299 GLN A N 1
ATOM 2454 C CA . GLN A 1 299 ? -14.016 -15.939 -6.470 1.00 81.44 299 GLN A CA 1
ATOM 2455 C C . GLN A 1 299 ? -14.438 -15.038 -7.641 1.00 81.44 299 GLN A C 1
ATOM 2457 O O . GLN A 1 299 ? -13.777 -15.019 -8.677 1.00 81.44 299 GLN A O 1
ATOM 2462 N N . GLY A 1 300 ? -15.546 -14.307 -7.492 1.00 78.81 300 GLY A N 1
ATOM 2463 C CA . GLY A 1 300 ? -16.056 -13.370 -8.487 1.00 78.81 300 GLY A CA 1
ATOM 2464 C C . GLY A 1 300 ? -15.583 -11.934 -8.266 1.00 78.81 300 GLY A C 1
ATOM 2465 O O . GLY A 1 300 ? -14.913 -11.599 -7.284 1.00 78.81 300 GLY A O 1
ATOM 2466 N N . THR A 1 301 ? -15.980 -11.051 -9.180 1.00 76.88 301 THR A N 1
ATOM 2467 C CA . THR A 1 301 ? -15.772 -9.607 -9.042 1.00 76.88 301 THR A CA 1
ATOM 2468 C C . THR A 1 301 ? -16.559 -9.047 -7.860 1.00 76.88 301 THR A C 1
ATOM 2470 O O . THR A 1 301 ? -17.655 -9.511 -7.535 1.00 76.88 301 THR A O 1
ATOM 2473 N N . ALA A 1 302 ? -16.000 -8.033 -7.193 1.00 78.62 302 ALA A N 1
ATOM 2474 C CA . ALA A 1 302 ? -16.739 -7.334 -6.152 1.00 78.62 302 ALA A CA 1
ATOM 2475 C C . ALA A 1 302 ? -17.943 -6.586 -6.764 1.00 78.62 302 ALA A C 1
ATOM 2477 O O . ALA A 1 302 ? -17.918 -6.259 -7.953 1.00 78.62 302 ALA A O 1
ATOM 2478 N N . PRO A 1 303 ? -18.980 -6.250 -5.972 1.00 75.56 303 PRO A N 1
ATOM 2479 C CA . PRO A 1 303 ? -20.199 -5.616 -6.489 1.00 75.56 303 PRO A CA 1
ATOM 2480 C C . PRO A 1 303 ? -19.998 -4.293 -7.249 1.00 75.56 303 PRO A C 1
ATOM 2482 O O . PRO A 1 303 ? -20.849 -3.915 -8.045 1.00 75.56 303 PRO A O 1
ATOM 2485 N N . ASP A 1 304 ? -18.897 -3.576 -7.014 1.00 71.56 304 ASP A N 1
ATOM 2486 C CA . ASP A 1 304 ? -18.540 -2.338 -7.723 1.00 71.56 304 ASP A CA 1
ATOM 2487 C C . ASP A 1 304 ? -17.623 -2.569 -8.939 1.00 71.56 304 ASP A C 1
ATOM 2489 O O . ASP A 1 304 ? -17.053 -1.620 -9.475 1.00 71.56 304 ASP A O 1
ATOM 2493 N N . GLY A 1 305 ? -17.449 -3.826 -9.357 1.00 68.31 305 GLY A N 1
ATOM 2494 C CA . GLY A 1 305 ? -16.536 -4.234 -10.425 1.00 68.31 305 GLY A CA 1
ATOM 2495 C C . GLY A 1 305 ? -15.059 -4.233 -10.018 1.00 68.31 305 GLY A C 1
ATOM 2496 O O . GLY A 1 305 ? -14.204 -4.572 -10.832 1.00 68.31 305 GLY A O 1
ATOM 2497 N N . GLY A 1 306 ? -14.745 -3.855 -8.775 1.00 70.00 306 GLY A N 1
ATOM 2498 C CA . GLY A 1 306 ? -13.394 -3.821 -8.239 1.00 70.00 306 GLY A CA 1
ATOM 2499 C C . GLY A 1 306 ? -13.007 -5.081 -7.465 1.00 70.00 306 GLY A C 1
ATOM 2500 O O . GLY A 1 306 ? -13.548 -6.173 -7.636 1.00 70.00 306 GLY A O 1
ATOM 2501 N N . LEU A 1 307 ? -12.029 -4.905 -6.579 1.00 74.62 307 LEU A N 1
ATOM 2502 C CA . LEU A 1 307 ? -11.506 -5.953 -5.709 1.00 74.62 307 LEU A CA 1
ATOM 2503 C C . LEU A 1 307 ? -12.191 -5.930 -4.340 1.00 74.62 307 LEU A C 1
ATOM 2505 O O . LEU A 1 307 ? -12.405 -4.856 -3.771 1.00 74.62 307 LEU A O 1
ATOM 2509 N N . TRP A 1 308 ? -12.434 -7.115 -3.775 1.00 81.62 308 TRP A N 1
ATOM 2510 C CA . TRP A 1 308 ? -13.101 -7.271 -2.485 1.00 81.62 308 TRP A CA 1
ATOM 2511 C C . TRP A 1 308 ? -12.345 -6.602 -1.326 1.00 81.62 308 TRP A C 1
ATOM 2513 O O . TRP A 1 308 ? -11.144 -6.796 -1.107 1.00 81.62 308 TRP A O 1
ATOM 2523 N N . ASN A 1 309 ? -13.079 -5.840 -0.518 1.00 83.06 309 ASN A N 1
ATOM 2524 C CA . ASN A 1 309 ? -12.603 -5.236 0.722 1.00 83.06 309 ASN A CA 1
ATOM 2525 C C . ASN A 1 309 ? -13.530 -5.548 1.909 1.00 83.06 309 ASN A C 1
ATOM 2527 O O . ASN A 1 309 ? -14.681 -5.944 1.742 1.00 83.06 309 ASN A O 1
ATOM 2531 N N . GLY A 1 310 ? -13.039 -5.335 3.135 1.00 84.81 310 GLY A N 1
ATOM 2532 C CA . GLY A 1 310 ? -13.784 -5.678 4.354 1.00 84.81 310 GLY A CA 1
ATOM 2533 C C . GLY A 1 310 ? -15.144 -4.981 4.482 1.00 84.81 310 GLY A C 1
ATOM 2534 O O . GLY A 1 310 ? -16.076 -5.564 5.024 1.00 84.81 310 GLY A O 1
ATOM 2535 N N . ARG A 1 311 ? -15.303 -3.766 3.940 1.00 88.44 311 ARG A N 1
ATOM 2536 C CA . ARG A 1 311 ? -16.613 -3.101 3.910 1.00 88.44 311 ARG A CA 1
ATOM 2537 C C . ARG A 1 311 ? -17.569 -3.832 2.966 1.00 88.44 311 ARG A C 1
ATOM 2539 O O . ARG A 1 311 ? -18.686 -4.107 3.377 1.00 88.44 311 ARG A O 1
ATOM 2546 N N . GLN A 1 312 ? -17.131 -4.163 1.753 1.00 88.31 312 GLN A N 1
ATOM 2547 C CA . GLN A 1 312 ? -17.957 -4.884 0.778 1.00 88.31 312 GLN A CA 1
ATOM 2548 C C . GLN A 1 312 ? -18.369 -6.262 1.288 1.00 88.31 312 GLN A C 1
ATOM 2550 O O . GLN A 1 312 ? -19.512 -6.651 1.102 1.00 88.31 312 GLN A O 1
ATOM 2555 N N . VAL A 1 313 ? -17.478 -6.969 1.991 1.00 90.00 313 VAL A N 1
ATOM 2556 C CA . VAL A 1 313 ? -17.818 -8.247 2.633 1.00 90.00 313 VAL A CA 1
ATOM 2557 C C . VAL A 1 313 ? -18.907 -8.065 3.690 1.00 90.00 313 VAL A C 1
ATOM 2559 O O . VAL A 1 313 ? -19.866 -8.828 3.714 1.00 90.00 313 VAL A O 1
ATOM 2562 N N . ALA A 1 314 ? -18.807 -7.039 4.540 1.00 91.25 314 ALA A N 1
ATOM 2563 C CA . ALA A 1 314 ? -19.842 -6.756 5.536 1.00 91.25 314 ALA A CA 1
ATOM 2564 C C . ALA A 1 314 ? -21.185 -6.356 4.896 1.00 91.25 314 ALA A C 1
ATOM 2566 O O . ALA A 1 314 ? -22.238 -6.804 5.353 1.00 91.25 314 ALA A O 1
ATOM 2567 N N . ASP A 1 315 ? -21.147 -5.537 3.842 1.00 91.19 315 ASP A N 1
ATOM 2568 C CA . ASP A 1 315 ? -22.336 -5.099 3.107 1.00 91.19 315 ASP A CA 1
ATOM 2569 C C . ASP A 1 315 ? -22.993 -6.302 2.382 1.00 91.19 315 ASP A C 1
ATOM 2571 O O . ASP A 1 315 ? -24.204 -6.494 2.483 1.00 91.19 315 ASP A O 1
ATOM 2575 N N . TRP A 1 316 ? -22.201 -7.182 1.752 1.00 92.00 316 TRP A N 1
ATOM 2576 C CA . TRP A 1 316 ? -22.675 -8.414 1.104 1.00 92.00 316 TRP A CA 1
ATOM 2577 C C . TRP A 1 316 ? -23.293 -9.395 2.105 1.00 92.00 316 TRP A C 1
ATOM 2579 O O . TRP A 1 316 ? -24.423 -9.843 1.918 1.00 92.00 316 TRP A O 1
ATOM 2589 N N . LEU A 1 317 ? -22.609 -9.663 3.222 1.00 91.62 317 LEU A N 1
ATOM 2590 C CA . LEU A 1 317 ? -23.132 -10.537 4.274 1.00 91.62 317 LEU A CA 1
ATOM 2591 C C . LEU A 1 317 ? -24.400 -9.972 4.922 1.00 91.62 317 LEU A C 1
ATOM 2593 O O . LEU A 1 317 ? -25.271 -10.739 5.326 1.00 91.62 317 LEU A O 1
ATOM 2597 N N . THR A 1 318 ? -24.528 -8.646 5.016 1.00 92.31 318 THR A N 1
ATOM 2598 C CA . THR A 1 318 ? -25.768 -8.010 5.484 1.00 92.31 318 THR A CA 1
ATOM 2599 C C . THR A 1 318 ? -26.935 -8.336 4.554 1.00 92.31 318 THR A C 1
ATOM 2601 O O . THR A 1 318 ? -28.030 -8.620 5.035 1.00 92.31 318 THR A O 1
ATOM 2604 N N . GLY A 1 319 ? -26.694 -8.348 3.239 1.00 89.88 319 GLY A N 1
ATOM 2605 C CA . GLY A 1 319 ? -27.686 -8.748 2.242 1.00 89.88 319 GLY A CA 1
ATOM 2606 C C . GLY A 1 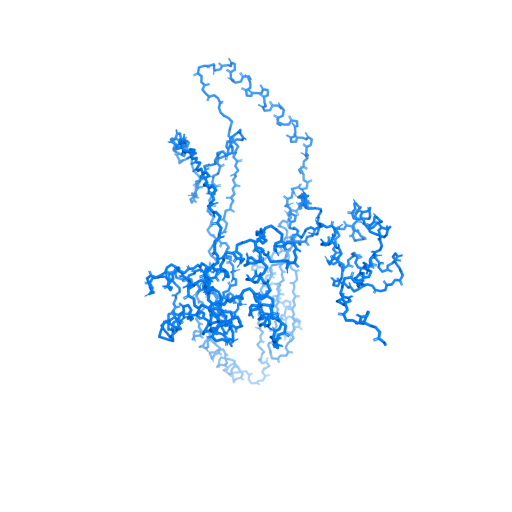319 ? -28.084 -10.221 2.352 1.00 89.88 319 GLY A C 1
ATOM 2607 O O . GLY A 1 319 ? -29.270 -10.526 2.358 1.00 89.88 319 GLY A O 1
ATOM 2608 N N . VAL A 1 320 ? -27.109 -11.124 2.501 1.00 88.38 320 VAL A N 1
ATOM 2609 C CA . VAL A 1 320 ? -27.358 -12.578 2.561 1.00 88.38 320 VAL A CA 1
ATOM 2610 C C . VAL A 1 320 ? -28.021 -13.006 3.871 1.00 88.38 320 VAL A C 1
ATOM 2612 O O . VAL A 1 320 ? -28.945 -13.812 3.869 1.00 88.38 320 VAL A O 1
ATOM 2615 N N . THR A 1 321 ? -27.576 -12.459 5.003 1.00 85.25 321 THR A N 1
ATOM 2616 C CA . THR A 1 321 ? -28.066 -12.869 6.332 1.00 85.25 321 THR A CA 1
ATOM 2617 C C . THR A 1 321 ? -29.310 -12.107 6.791 1.00 85.25 321 THR A C 1
ATOM 2619 O O . THR A 1 321 ? -29.914 -12.470 7.801 1.00 85.25 321 THR A O 1
ATOM 2622 N N . GLY A 1 322 ? -29.659 -10.999 6.123 1.00 84.62 322 GLY A N 1
ATOM 2623 C CA . GLY A 1 322 ? -30.706 -10.068 6.559 1.00 84.62 322 GLY A CA 1
ATOM 2624 C C . GLY A 1 322 ? -30.394 -9.339 7.875 1.00 84.62 322 GLY A C 1
ATOM 2625 O O . GLY A 1 322 ? -31.238 -8.616 8.404 1.00 84.62 322 GLY A O 1
ATOM 2626 N N . ARG A 1 323 ? -29.189 -9.516 8.436 1.00 85.31 323 ARG A N 1
ATOM 2627 C CA . ARG A 1 323 ? -28.744 -8.903 9.693 1.00 85.31 323 ARG A CA 1
ATOM 2628 C C . ARG A 1 323 ? -27.685 -7.859 9.400 1.00 85.31 323 ARG A C 1
ATOM 2630 O O . ARG A 1 323 ? -26.729 -8.119 8.683 1.00 85.31 323 ARG A O 1
ATOM 2637 N N . LYS A 1 324 ? -27.803 -6.679 10.009 1.00 87.56 324 LYS A N 1
ATOM 2638 C CA . LYS A 1 324 ? -26.815 -5.610 9.830 1.00 87.56 324 LYS A CA 1
ATOM 2639 C C . LYS A 1 324 ? -25.464 -6.012 10.424 1.00 87.56 324 LYS A C 1
ATOM 2641 O O . LYS A 1 324 ? -25.301 -6.032 11.644 1.00 87.56 324 LYS A O 1
ATOM 2646 N N . ILE A 1 325 ? -24.484 -6.267 9.564 1.00 86.62 325 ILE A N 1
ATOM 2647 C CA . ILE A 1 325 ? -23.107 -6.550 9.964 1.00 86.62 325 ILE A CA 1
ATOM 2648 C C . ILE A 1 325 ? -22.298 -5.251 9.953 1.00 86.62 325 ILE A C 1
ATOM 2650 O O . ILE A 1 325 ? -22.345 -4.457 9.015 1.00 86.62 325 ILE A O 1
ATOM 2654 N N . SER A 1 326 ? -21.548 -5.000 11.029 1.00 87.00 326 SER A N 1
ATOM 2655 C CA . SER A 1 326 ? -20.683 -3.819 11.106 1.00 87.00 326 SER A CA 1
ATOM 2656 C C . SER A 1 326 ? -19.546 -3.920 10.082 1.00 87.00 326 SER A C 1
ATOM 2658 O O . SER A 1 326 ? -18.955 -4.983 9.896 1.00 87.00 326 SER A O 1
ATOM 2660 N N . ARG A 1 327 ? -19.164 -2.791 9.473 1.00 83.44 327 ARG A N 1
ATOM 2661 C CA . ARG A 1 327 ? -18.059 -2.733 8.495 1.00 83.44 327 ARG A CA 1
ATOM 2662 C C . ARG A 1 327 ? -16.727 -3.246 9.046 1.00 83.44 327 ARG A C 1
ATOM 2664 O O . ARG A 1 327 ? -15.895 -3.725 8.284 1.00 83.44 327 ARG A O 1
ATOM 2671 N N . GLN A 1 328 ? -16.523 -3.154 10.361 1.00 83.00 328 GLN A N 1
ATOM 2672 C CA . GLN A 1 328 ? -15.335 -3.699 11.012 1.00 83.00 328 GLN A CA 1
ATOM 2673 C C . GLN A 1 328 ? -15.319 -5.233 10.950 1.00 83.00 328 GLN A C 1
ATOM 2675 O O . GLN A 1 328 ? -14.263 -5.822 10.758 1.00 83.00 328 GLN A O 1
ATOM 2680 N N . ARG A 1 329 ? -16.477 -5.892 11.048 1.00 86.19 329 ARG A N 1
ATOM 2681 C CA . ARG A 1 329 ? -16.548 -7.358 11.067 1.00 86.19 329 ARG A CA 1
ATOM 2682 C C . ARG A 1 329 ? -16.112 -7.999 9.754 1.00 86.19 329 ARG A C 1
ATOM 2684 O O . ARG A 1 329 ? -15.570 -9.095 9.782 1.00 86.19 329 ARG A O 1
ATOM 2691 N N . GLY A 1 330 ? -16.279 -7.327 8.616 1.00 87.12 330 GLY A N 1
ATOM 2692 C CA . GLY A 1 330 ? -15.954 -7.938 7.326 1.00 87.12 330 GLY A CA 1
ATOM 2693 C C . GLY A 1 330 ? -14.467 -8.257 7.137 1.00 87.12 330 GLY A C 1
ATOM 2694 O O . GLY A 1 330 ? -14.143 -9.289 6.560 1.00 87.12 330 GLY A O 1
ATOM 2695 N N . TRP A 1 331 ? -13.540 -7.448 7.671 1.00 84.88 331 TRP A N 1
ATOM 2696 C CA . TRP A 1 331 ? -12.110 -7.795 7.609 1.00 84.88 331 TRP A CA 1
ATOM 2697 C C . TRP A 1 331 ? -11.710 -8.856 8.646 1.00 84.88 331 TRP A C 1
ATOM 2699 O O . TRP A 1 331 ? -10.790 -9.636 8.401 1.00 84.88 331 TRP A O 1
ATOM 2709 N N . GLU A 1 332 ? -12.398 -8.900 9.791 1.00 87.44 332 GLU A N 1
ATOM 2710 C CA . GLU A 1 332 ? -12.203 -9.933 10.815 1.00 87.44 332 GLU A CA 1
ATOM 2711 C C . GLU A 1 332 ? -12.594 -11.312 10.268 1.00 87.44 332 GLU A C 1
ATOM 2713 O O . GLU A 1 332 ? -11.828 -12.260 10.418 1.00 87.44 332 GLU A O 1
ATOM 2718 N N . ILE A 1 333 ? -13.725 -11.392 9.558 1.00 88.62 333 ILE A N 1
ATOM 2719 C CA . ILE A 1 333 ? -14.204 -12.606 8.881 1.00 88.62 333 ILE A CA 1
ATOM 2720 C C . ILE A 1 333 ? -13.210 -13.070 7.816 1.00 88.62 333 ILE A C 1
ATOM 2722 O O . ILE A 1 333 ? -12.804 -14.226 7.821 1.00 88.62 333 ILE A O 1
ATOM 2726 N N . LEU A 1 334 ? -12.742 -12.167 6.948 1.00 87.38 334 LEU A N 1
ATOM 2727 C CA . LEU A 1 334 ? -11.729 -12.504 5.939 1.00 87.38 334 LEU A CA 1
ATOM 2728 C C . LEU A 1 334 ? -10.465 -13.091 6.581 1.00 87.38 334 LEU A C 1
ATOM 2730 O O . LEU A 1 334 ? -9.926 -14.087 6.106 1.00 87.38 334 LEU A O 1
ATOM 2734 N N . ARG A 1 335 ? -10.019 -12.515 7.701 1.00 84.69 335 ARG A N 1
ATOM 2735 C CA . ARG A 1 335 ? -8.862 -13.021 8.445 1.00 84.69 335 ARG A CA 1
ATOM 2736 C C . ARG A 1 335 ? -9.121 -14.397 9.069 1.00 84.69 335 ARG A C 1
ATOM 2738 O O . ARG A 1 335 ? -8.209 -15.216 9.087 1.00 84.69 335 ARG A O 1
ATOM 2745 N N . GLN A 1 336 ? -10.329 -14.649 9.575 1.00 84.62 336 GLN A N 1
ATOM 2746 C CA . GLN A 1 336 ? -10.737 -15.968 10.079 1.00 84.62 336 GLN A CA 1
ATOM 2747 C C . GLN A 1 336 ? -10.766 -17.016 8.961 1.00 84.62 336 GLN A C 1
ATOM 2749 O O . GLN A 1 336 ? -10.344 -18.144 9.176 1.00 84.62 336 GLN A O 1
ATOM 2754 N N . MET A 1 337 ? -11.159 -16.616 7.751 1.00 83.75 337 MET A N 1
ATOM 2755 C CA . MET A 1 337 ? -11.110 -17.439 6.541 1.00 83.75 337 MET A CA 1
ATOM 2756 C C . MET A 1 337 ? -9.701 -17.547 5.929 1.00 83.75 337 MET A C 1
ATOM 2758 O O . MET A 1 337 ? -9.572 -17.942 4.775 1.00 83.75 337 MET A O 1
ATOM 2762 N N . THR A 1 338 ? -8.639 -17.190 6.663 1.00 84.56 338 THR A N 1
ATOM 2763 C CA . THR A 1 338 ? -7.219 -17.237 6.238 1.00 84.56 338 THR A CA 1
ATOM 2764 C C . THR A 1 338 ? -6.821 -16.290 5.094 1.00 84.56 338 THR A C 1
ATOM 2766 O O . THR A 1 338 ? -5.703 -16.349 4.585 1.00 84.56 338 THR A O 1
ATOM 2769 N N . PHE A 1 339 ? -7.672 -15.324 4.730 1.00 81.94 339 PHE A N 1
ATOM 2770 C CA . PHE A 1 339 ? -7.302 -14.301 3.751 1.00 81.94 339 PHE A CA 1
ATOM 2771 C C . PHE A 1 339 ? -6.311 -13.294 4.353 1.00 81.94 339 PHE A C 1
ATOM 2773 O O . PHE A 1 339 ? -6.411 -12.866 5.509 1.00 81.94 339 PHE A O 1
ATOM 2780 N N . ARG A 1 340 ? -5.369 -12.838 3.527 1.00 75.50 340 ARG A N 1
ATOM 2781 C CA . ARG A 1 340 ? -4.321 -11.876 3.872 1.00 75.50 340 ARG A CA 1
ATOM 2782 C C . ARG A 1 340 ? -4.497 -10.562 3.123 1.00 75.50 340 ARG A C 1
ATOM 2784 O O . ARG A 1 340 ? -4.856 -10.529 1.953 1.00 75.50 340 ARG A O 1
ATOM 2791 N N . LEU A 1 341 ? -4.176 -9.463 3.801 1.00 77.94 341 LEU A N 1
ATOM 2792 C CA . LEU A 1 341 ? -4.244 -8.115 3.245 1.00 77.94 341 LEU A CA 1
ATOM 2793 C C . LEU A 1 341 ? -2.996 -7.816 2.387 1.00 77.94 341 LEU A C 1
ATOM 2795 O O . LEU A 1 341 ? -1.921 -7.573 2.939 1.00 77.94 341 LEU A O 1
ATOM 2799 N N . ARG A 1 342 ? -3.129 -7.794 1.056 1.00 72.75 342 ARG A N 1
ATOM 2800 C CA . ARG A 1 342 ? -2.043 -7.520 0.093 1.00 72.75 342 ARG A CA 1
ATOM 2801 C C . ARG A 1 342 ? -2.322 -6.278 -0.756 1.00 72.75 342 ARG A C 1
ATOM 2803 O O . ARG A 1 342 ? -3.465 -5.871 -0.929 1.00 72.75 342 ARG A O 1
ATOM 2810 N N . VAL A 1 343 ? -1.267 -5.651 -1.280 1.00 68.56 343 VAL A N 1
ATOM 2811 C CA . VAL A 1 343 ? -1.384 -4.639 -2.346 1.00 68.56 343 VAL A CA 1
ATOM 2812 C C . VAL A 1 343 ? -1.346 -5.387 -3.681 1.00 68.56 343 VAL A C 1
ATOM 2814 O O . VAL A 1 343 ? -0.375 -6.118 -3.893 1.00 68.56 343 VAL A O 1
ATOM 2817 N N . PRO A 1 344 ? -2.344 -5.233 -4.568 1.00 65.38 344 PRO A N 1
ATOM 2818 C CA . PRO A 1 344 ? -2.285 -5.862 -5.878 1.00 65.38 344 PRO A CA 1
ATOM 2819 C C . PRO A 1 344 ? -1.132 -5.321 -6.709 1.00 65.38 344 PRO A C 1
ATOM 2821 O O . PRO A 1 344 ? -0.779 -4.143 -6.615 1.00 65.38 344 PRO A O 1
ATOM 2824 N N . ARG A 1 345 ? -0.550 -6.180 -7.544 1.00 67.06 345 ARG A N 1
ATOM 2825 C CA . ARG A 1 345 ? 0.407 -5.737 -8.551 1.00 67.06 345 ARG A CA 1
ATOM 2826 C C . ARG A 1 345 ? -0.385 -5.125 -9.715 1.00 67.06 345 ARG A C 1
ATOM 2828 O O . ARG A 1 345 ? -1.323 -5.755 -10.197 1.00 67.06 345 ARG A O 1
ATOM 2835 N N . PRO A 1 346 ? -0.047 -3.909 -10.158 1.00 66.75 346 PRO A N 1
ATOM 2836 C CA . PRO A 1 346 ? -0.661 -3.336 -11.345 1.00 66.75 346 PRO A CA 1
ATOM 2837 C C . PRO A 1 346 ? -0.397 -4.197 -12.586 1.00 66.75 346 PRO A C 1
ATOM 2839 O O . PRO A 1 346 ? 0.744 -4.597 -12.809 1.00 66.75 346 PRO A O 1
ATOM 2842 N N . ALA A 1 347 ? -1.431 -4.440 -13.385 1.00 63.75 347 ALA A N 1
ATOM 2843 C CA . ALA A 1 347 ? -1.355 -5.036 -14.717 1.00 63.75 347 ALA A CA 1
ATOM 2844 C C . ALA A 1 347 ? -2.066 -4.110 -15.712 1.00 63.75 347 ALA A C 1
ATOM 2846 O O . ALA A 1 347 ? -3.030 -3.443 -15.335 1.00 63.75 347 ALA A O 1
ATOM 2847 N N . HIS A 1 348 ? -1.596 -4.028 -16.958 1.00 66.44 348 HIS A N 1
ATOM 2848 C CA . HIS A 1 348 ? -2.293 -3.234 -17.969 1.00 66.44 348 HIS A CA 1
ATOM 2849 C C . HIS A 1 348 ? -3.614 -3.925 -18.330 1.00 66.44 348 HIS A C 1
ATOM 2851 O O . HIS A 1 348 ? -3.688 -5.153 -18.342 1.00 66.44 348 HIS A O 1
ATOM 2857 N N . ILE A 1 349 ? -4.677 -3.160 -18.590 1.00 64.50 349 ILE A N 1
ATOM 2858 C CA . ILE A 1 349 ? -5.991 -3.750 -18.901 1.00 64.50 349 ILE A CA 1
ATOM 2859 C C . ILE A 1 349 ? -5.976 -4.553 -20.210 1.00 64.50 349 ILE A C 1
ATOM 2861 O O . ILE A 1 349 ? -6.704 -5.525 -20.333 1.00 64.50 349 ILE A O 1
ATOM 2865 N N . GLU A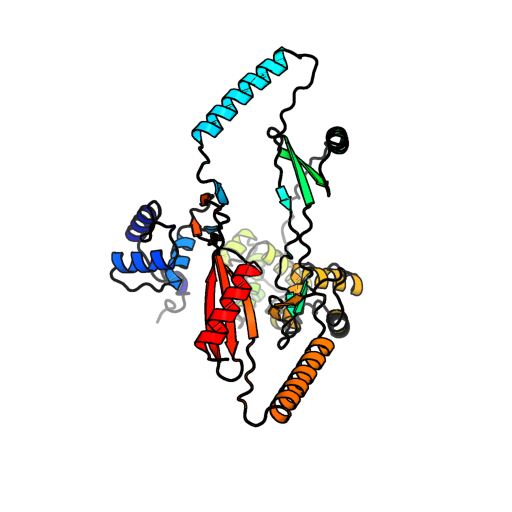 1 350 ? -5.103 -4.166 -21.140 1.00 72.56 350 GLU A N 1
ATOM 2866 C CA . GLU A 1 350 ? -4.886 -4.841 -22.428 1.00 72.56 350 GLU A CA 1
ATOM 2867 C C . GLU A 1 350 ? -3.770 -5.896 -22.349 1.00 72.56 350 GLU A C 1
ATOM 2869 O O . GLU A 1 350 ? -3.332 -6.410 -23.369 1.00 72.56 350 GLU A O 1
ATOM 2874 N N . SER A 1 351 ? -3.240 -6.193 -21.155 1.00 71.00 351 SER A N 1
ATOM 2875 C CA . SER A 1 351 ? -2.293 -7.299 -21.007 1.00 71.00 351 SER A CA 1
ATOM 2876 C C . SER A 1 351 ? -3.025 -8.626 -21.155 1.00 71.00 351 SER A C 1
ATOM 2878 O O . SER A 1 351 ? -3.728 -9.042 -20.236 1.00 71.00 351 SER A O 1
ATOM 2880 N N . ASP A 1 352 ? -2.787 -9.302 -22.270 1.00 79.38 352 ASP A N 1
ATOM 2881 C CA . ASP A 1 352 ? -3.237 -10.667 -22.522 1.00 79.38 352 ASP A CA 1
ATOM 2882 C C . ASP A 1 352 ? -2.065 -11.643 -22.312 1.00 79.38 352 ASP A C 1
ATOM 2884 O O . ASP A 1 352 ? -0.945 -11.413 -22.785 1.00 79.38 352 ASP A O 1
ATOM 2888 N N . GLU A 1 353 ? -2.277 -12.690 -21.514 1.00 78.44 353 GLU A N 1
ATOM 2889 C CA . GLU A 1 353 ? -1.236 -13.678 -21.222 1.00 78.44 353 GLU A CA 1
ATOM 2890 C C . GLU A 1 353 ? -0.992 -14.619 -22.407 1.00 78.44 353 GLU A C 1
ATOM 2892 O O . GLU A 1 353 ? 0.165 -14.928 -22.706 1.00 78.44 353 GLU A O 1
ATOM 2897 N N . ASP A 1 354 ? -2.040 -15.017 -23.122 1.00 81.31 354 ASP A N 1
ATOM 2898 C CA . ASP A 1 354 ? -1.941 -15.903 -24.277 1.00 81.31 354 ASP A CA 1
ATOM 2899 C C . ASP A 1 354 ? -1.210 -15.208 -25.429 1.00 81.31 354 ASP A C 1
ATOM 2901 O O . ASP A 1 354 ? -0.305 -15.800 -26.029 1.00 81.31 354 ASP A O 1
ATOM 2905 N N . GLU A 1 355 ? -1.498 -13.925 -25.679 1.00 84.19 355 GLU A N 1
ATOM 2906 C CA . GLU A 1 355 ? -0.758 -13.123 -26.664 1.00 84.19 355 GLU A CA 1
ATOM 2907 C C . GLU A 1 355 ? 0.727 -12.997 -26.295 1.00 84.19 355 GLU A C 1
ATOM 2909 O O . GLU A 1 355 ? 1.606 -13.176 -27.145 1.00 84.19 355 GLU A O 1
ATOM 2914 N N . GLN A 1 356 ? 1.039 -12.762 -25.015 1.00 82.19 356 GLN A N 1
ATOM 2915 C CA . GLN A 1 356 ? 2.425 -12.698 -24.542 1.00 82.19 356 GLN A CA 1
ATOM 2916 C C . GLN A 1 356 ? 3.159 -14.030 -24.732 1.00 82.19 356 GLN A C 1
ATOM 2918 O O . GLN A 1 356 ? 4.329 -14.041 -25.128 1.00 82.19 356 GLN A O 1
ATOM 2923 N N . GLN A 1 357 ? 2.508 -15.163 -24.455 1.00 86.81 357 GLN A N 1
ATOM 2924 C CA . GLN A 1 357 ? 3.111 -16.483 -24.654 1.00 86.81 357 GLN A CA 1
ATOM 2925 C C . GLN A 1 357 ? 3.276 -16.815 -26.140 1.00 86.81 357 GLN A C 1
ATOM 2927 O O . GLN A 1 357 ? 4.310 -17.364 -26.534 1.00 86.81 357 GLN A O 1
ATOM 2932 N N . ALA A 1 358 ? 2.301 -16.458 -26.979 1.00 89.00 358 ALA A N 1
ATOM 2933 C CA . ALA A 1 358 ? 2.391 -16.615 -28.426 1.00 89.00 358 ALA A CA 1
ATOM 2934 C C . ALA A 1 358 ? 3.558 -15.799 -29.003 1.00 89.00 358 ALA A C 1
ATOM 2936 O O . ALA A 1 358 ? 4.364 -16.335 -29.768 1.00 89.00 358 ALA A O 1
ATOM 2937 N N . TRP A 1 359 ? 3.715 -14.544 -28.571 1.00 88.94 359 TRP A N 1
ATOM 2938 C CA . TRP A 1 359 ? 4.838 -13.694 -28.963 1.00 88.94 359 TRP A CA 1
ATOM 2939 C C . TRP A 1 359 ? 6.190 -14.293 -28.551 1.00 88.94 359 TRP A C 1
ATOM 2941 O O . TRP A 1 359 ? 7.093 -14.383 -29.381 1.00 88.94 359 TRP A O 1
ATOM 2951 N N . LYS A 1 360 ? 6.324 -14.794 -27.312 1.00 86.75 360 LYS A N 1
ATOM 2952 C CA . LYS A 1 360 ? 7.561 -15.454 -26.846 1.00 86.75 360 LYS A CA 1
ATOM 2953 C C . LYS A 1 360 ? 7.919 -16.672 -27.699 1.00 86.75 360 LYS A C 1
ATOM 2955 O O . LYS A 1 360 ? 9.073 -16.825 -28.092 1.00 86.75 360 LYS A O 1
ATOM 2960 N N . LYS A 1 361 ? 6.941 -17.529 -28.015 1.00 90.19 361 LYS A N 1
ATOM 2961 C CA . LYS A 1 361 ? 7.153 -18.704 -28.883 1.00 90.19 361 LYS A CA 1
ATOM 2962 C C . LYS A 1 361 ? 7.589 -18.294 -30.292 1.00 90.19 361 LYS A C 1
ATOM 2964 O O . LYS A 1 361 ? 8.505 -18.897 -30.856 1.00 90.19 361 LYS A O 1
ATOM 2969 N N . LYS A 1 362 ? 6.962 -17.252 -30.845 1.00 92.88 362 LYS A N 1
ATOM 2970 C CA . LYS A 1 362 ? 7.323 -16.693 -32.152 1.00 92.88 362 LYS A CA 1
ATOM 2971 C C . LYS A 1 362 ? 8.759 -16.163 -32.156 1.00 92.88 362 LYS A C 1
ATOM 2973 O O . LYS A 1 362 ? 9.518 -16.528 -33.047 1.00 92.88 362 LYS A O 1
ATOM 2978 N N . LEU A 1 363 ? 9.149 -15.398 -31.136 1.00 89.38 363 LEU A N 1
ATOM 2979 C CA . LEU A 1 363 ? 10.504 -14.859 -30.989 1.00 89.38 363 LEU A CA 1
ATOM 2980 C C . LEU A 1 363 ? 11.569 -15.966 -30.999 1.00 89.38 363 LEU A C 1
ATOM 2982 O O . LEU A 1 363 ? 12.563 -15.860 -31.712 1.00 89.38 363 LEU A O 1
ATOM 2986 N N . VAL A 1 364 ? 11.348 -17.052 -30.249 1.00 89.25 364 VAL A N 1
ATOM 2987 C CA . VAL A 1 364 ? 12.265 -18.208 -30.232 1.00 89.25 364 VAL A CA 1
ATOM 2988 C C . VAL A 1 364 ? 12.393 -18.825 -31.626 1.00 89.25 364 VAL A C 1
ATOM 2990 O O . VAL A 1 364 ? 13.501 -19.074 -32.096 1.00 89.25 364 VAL A O 1
ATOM 2993 N N . THR A 1 365 ? 11.267 -19.011 -32.315 1.00 91.94 365 THR A N 1
ATOM 2994 C CA . THR A 1 365 ? 11.241 -19.590 -33.667 1.00 91.94 365 THR A CA 1
ATOM 2995 C C . THR A 1 365 ? 11.995 -18.714 -34.675 1.00 91.94 365 THR A C 1
ATOM 2997 O O . THR A 1 365 ? 12.749 -19.224 -35.504 1.00 91.94 365 THR A O 1
ATOM 3000 N N . GLU A 1 366 ? 11.831 -17.392 -34.601 1.00 91.31 366 GLU A N 1
ATOM 3001 C CA . GLU A 1 366 ? 12.538 -16.441 -35.464 1.00 91.31 366 GLU A CA 1
ATOM 3002 C C . GLU A 1 366 ? 14.047 -16.430 -35.193 1.00 91.31 366 GLU A C 1
ATOM 3004 O O . GLU A 1 366 ? 14.834 -16.463 -36.140 1.00 91.31 366 GLU A O 1
ATOM 3009 N N . LEU A 1 367 ? 14.463 -16.469 -33.923 1.00 89.81 367 LEU A N 1
ATOM 3010 C CA . LEU A 1 367 ? 15.876 -16.557 -33.541 1.00 89.81 367 LEU A CA 1
ATOM 3011 C C . LEU A 1 367 ? 16.529 -17.846 -34.047 1.00 89.81 367 LEU A C 1
ATOM 3013 O O . LEU A 1 367 ? 17.640 -17.805 -34.575 1.00 89.81 367 LEU A O 1
ATOM 3017 N N . GLU A 1 368 ? 15.844 -18.986 -33.942 1.00 90.56 368 GLU A N 1
ATOM 3018 C CA . GLU A 1 368 ? 16.318 -20.239 -34.535 1.00 90.56 368 GLU A CA 1
ATOM 3019 C C . GLU A 1 368 ? 16.425 -20.147 -36.060 1.00 90.56 368 GLU A C 1
ATOM 3021 O O . GLU A 1 368 ? 17.407 -20.609 -36.643 1.00 90.56 368 GLU A O 1
ATOM 3026 N N . GLY A 1 369 ? 15.440 -19.528 -36.717 1.00 92.62 369 GLY A N 1
ATOM 3027 C CA . GLY A 1 369 ? 15.461 -19.290 -38.158 1.00 92.62 369 GLY A CA 1
ATOM 3028 C C . GLY A 1 369 ? 16.647 -18.428 -38.596 1.00 92.62 369 GLY A C 1
ATOM 3029 O O . GLY A 1 369 ? 17.303 -18.749 -39.588 1.00 92.62 369 GLY A O 1
ATOM 3030 N N . LEU A 1 370 ? 16.964 -17.374 -37.839 1.00 92.00 370 LEU A N 1
ATOM 3031 C CA . LEU A 1 370 ? 18.131 -16.520 -38.077 1.00 92.00 370 LEU A CA 1
ATOM 3032 C C . LEU A 1 370 ? 19.441 -17.282 -37.876 1.00 92.00 370 LEU A C 1
ATOM 3034 O O . LEU A 1 370 ? 20.311 -17.211 -38.741 1.00 92.00 370 LEU A O 1
ATOM 3038 N N . ARG A 1 371 ? 19.554 -18.072 -36.801 1.00 91.88 371 ARG A N 1
ATOM 3039 C CA . ARG A 1 371 ? 20.724 -18.930 -36.541 1.00 91.88 371 ARG A CA 1
ATOM 3040 C C . ARG A 1 371 ? 20.942 -19.959 -37.656 1.00 91.88 371 ARG A C 1
ATOM 3042 O O . ARG A 1 371 ? 22.078 -20.216 -38.030 1.00 91.88 371 ARG A O 1
ATOM 3049 N N . ARG A 1 372 ? 19.870 -20.522 -38.229 1.00 92.56 372 ARG A N 1
ATOM 3050 C CA . ARG A 1 372 ? 19.960 -21.436 -39.387 1.00 92.56 372 ARG A CA 1
ATOM 3051 C C . ARG A 1 372 ? 20.355 -20.720 -40.678 1.00 92.56 372 ARG A C 1
ATOM 3053 O O . ARG A 1 372 ? 21.072 -21.295 -41.487 1.00 92.56 372 ARG A O 1
ATOM 3060 N N . ARG A 1 373 ? 19.860 -19.496 -40.896 1.00 94.19 373 ARG A N 1
ATOM 3061 C CA . ARG A 1 373 ? 20.143 -18.707 -42.107 1.00 94.19 373 ARG A CA 1
ATOM 3062 C C . ARG A 1 373 ? 21.571 -18.165 -42.126 1.00 94.19 373 ARG A C 1
ATOM 3064 O O . ARG A 1 373 ? 22.156 -18.068 -43.199 1.00 94.19 373 ARG A O 1
ATOM 3071 N N . TYR A 1 374 ? 22.108 -17.830 -40.958 1.00 90.75 374 TYR A N 1
ATOM 3072 C CA . TYR A 1 374 ? 23.446 -17.270 -40.793 1.00 90.75 374 TYR A CA 1
ATOM 3073 C C . TYR A 1 374 ? 24.263 -18.126 -39.810 1.00 90.75 374 TYR A C 1
ATOM 3075 O O . TYR A 1 374 ? 24.501 -17.695 -38.683 1.00 90.75 374 TYR A O 1
ATOM 3083 N N . PRO A 1 375 ? 24.675 -19.345 -40.208 1.00 87.75 375 PRO A N 1
ATOM 3084 C CA . PRO A 1 375 ? 25.350 -20.287 -39.312 1.00 87.75 375 PRO A CA 1
ATOM 3085 C C . PRO A 1 375 ? 26.739 -19.809 -38.869 1.00 87.75 375 PRO A C 1
ATOM 3087 O O . PRO A 1 375 ? 27.163 -20.117 -37.759 1.00 87.75 375 PRO A O 1
ATOM 3090 N N . ASP A 1 376 ? 27.415 -19.022 -39.707 1.00 91.38 376 ASP A N 1
ATOM 3091 C CA . ASP A 1 376 ? 28.746 -18.475 -39.419 1.00 91.38 376 ASP A CA 1
ATOM 3092 C C . ASP A 1 376 ? 28.692 -17.154 -38.627 1.00 91.38 376 ASP A C 1
ATOM 3094 O O . ASP A 1 376 ? 29.728 -16.619 -38.235 1.00 91.38 376 ASP A O 1
ATOM 3098 N N . ALA A 1 377 ? 27.491 -16.610 -38.386 1.00 85.50 377 ALA A N 1
ATOM 3099 C CA . ALA A 1 377 ? 27.294 -15.357 -37.665 1.00 85.50 377 ALA A CA 1
ATOM 3100 C C . ALA A 1 377 ? 26.816 -15.602 -36.228 1.00 85.50 377 ALA A C 1
ATOM 3102 O O . ALA A 1 377 ? 25.945 -16.432 -35.957 1.00 85.50 377 ALA A O 1
ATOM 3103 N N . GLN A 1 378 ? 27.330 -14.812 -35.286 1.00 84.50 378 GLN A N 1
ATOM 3104 C CA . GLN A 1 378 ? 26.857 -14.845 -33.908 1.00 84.50 378 GLN A CA 1
ATOM 3105 C C . GLN A 1 378 ? 25.538 -14.066 -33.777 1.00 84.50 378 GLN A C 1
ATOM 3107 O O . GLN A 1 378 ? 25.531 -12.843 -33.672 1.00 84.50 378 GLN A O 1
ATOM 3112 N N . VAL A 1 379 ? 24.407 -14.774 -33.739 1.00 86.50 379 VAL A N 1
ATOM 3113 C CA . VAL A 1 379 ? 23.086 -14.157 -33.525 1.00 86.50 379 VAL A CA 1
ATOM 3114 C C . VAL A 1 379 ? 22.861 -13.869 -32.039 1.00 86.50 379 VAL A C 1
ATOM 3116 O O . VAL A 1 379 ? 22.820 -14.794 -31.224 1.00 86.50 379 VAL A O 1
ATOM 3119 N N . GLN A 1 380 ? 22.660 -12.594 -31.700 1.00 86.62 380 GLN A N 1
ATOM 3120 C CA . GLN A 1 380 ? 22.426 -12.117 -30.335 1.00 86.62 380 GLN A CA 1
ATOM 3121 C C . GLN A 1 380 ? 21.050 -11.452 -30.210 1.00 86.62 380 GLN A C 1
ATOM 3123 O O . GLN A 1 380 ? 20.631 -10.713 -31.099 1.00 86.62 380 GLN A O 1
ATOM 3128 N N . LEU A 1 381 ? 20.365 -11.684 -29.086 1.00 88.44 381 LEU A N 1
ATOM 3129 C CA . LEU A 1 381 ? 19.124 -10.994 -28.734 1.00 88.44 381 LEU A CA 1
ATOM 3130 C C . LEU A 1 381 ? 19.412 -9.902 -27.702 1.00 88.44 381 LEU A C 1
ATOM 3132 O O . LEU A 1 381 ? 19.908 -10.191 -26.613 1.00 88.44 381 LEU A O 1
ATOM 3136 N N . TRP A 1 382 ? 19.023 -8.674 -28.024 1.00 87.25 382 TRP A N 1
ATOM 3137 C CA . TRP A 1 382 ? 19.066 -7.535 -27.117 1.00 87.25 382 TRP A CA 1
ATOM 3138 C C . TRP A 1 382 ? 17.662 -6.962 -26.939 1.00 87.25 382 TRP A C 1
ATOM 3140 O O . TRP A 1 382 ? 16.923 -6.811 -27.911 1.00 87.25 382 TRP A O 1
ATOM 3150 N N . SER A 1 383 ? 17.305 -6.651 -25.695 1.00 86.56 383 SER A N 1
ATOM 3151 C CA . SER A 1 383 ? 16.072 -5.948 -25.346 1.00 86.56 383 SER A CA 1
ATOM 3152 C C . SER A 1 383 ? 16.405 -4.509 -24.985 1.00 86.56 383 SER A C 1
ATOM 3154 O O . SER A 1 383 ? 17.327 -4.275 -24.206 1.00 86.56 383 SER A O 1
ATOM 3156 N N . GLU A 1 384 ? 15.643 -3.563 -25.517 1.00 87.06 384 GLU A N 1
ATOM 3157 C CA . GLU A 1 384 ? 15.809 -2.131 -25.273 1.00 87.06 384 GLU A CA 1
ATOM 3158 C C . GLU A 1 384 ? 14.544 -1.567 -24.614 1.00 87.06 384 GLU A C 1
ATOM 3160 O O . GLU A 1 384 ? 13.445 -2.093 -24.819 1.00 87.06 384 GLU A O 1
ATOM 3165 N N . ASN A 1 385 ? 14.714 -0.564 -23.753 1.00 84.56 385 ASN A N 1
ATOM 3166 C CA . ASN A 1 385 ? 13.611 0.218 -23.210 1.00 84.56 385 ASN A CA 1
ATOM 3167 C C . ASN A 1 385 ? 14.087 1.601 -22.742 1.00 84.56 385 ASN A C 1
ATOM 3169 O O . ASN A 1 385 ? 15.183 1.735 -22.181 1.00 84.56 385 ASN A O 1
ATOM 3173 N N . GLU A 1 386 ? 13.200 2.593 -22.820 1.00 83.62 386 GLU A N 1
ATOM 3174 C CA . GLU A 1 386 ? 13.444 3.928 -22.290 1.00 83.62 386 GLU A CA 1
ATOM 3175 C C . GLU A 1 386 ? 12.845 4.153 -20.895 1.00 83.62 386 GLU A C 1
ATOM 3177 O O . GLU A 1 386 ? 11.725 3.755 -20.559 1.00 83.62 386 GLU A O 1
ATOM 3182 N N . HIS A 1 387 ? 13.572 4.894 -20.061 1.00 81.06 387 HIS A N 1
ATOM 3183 C CA . HIS A 1 387 ? 13.107 5.325 -18.752 1.00 81.06 387 HIS A CA 1
ATOM 3184 C C . HIS A 1 387 ? 13.311 6.823 -18.542 1.00 81.06 387 HIS A C 1
ATOM 3186 O O . HIS A 1 387 ? 14.420 7.347 -18.625 1.00 81.06 387 HIS A O 1
ATOM 3192 N N . ARG A 1 388 ? 12.234 7.529 -18.188 1.00 80.81 388 ARG A N 1
ATOM 3193 C CA . ARG A 1 388 ? 12.307 8.951 -17.849 1.00 80.81 388 ARG A CA 1
ATOM 3194 C C . ARG A 1 388 ? 12.804 9.146 -16.418 1.00 80.81 388 ARG A C 1
ATOM 3196 O O . ARG A 1 388 ? 12.119 8.791 -15.460 1.00 80.81 388 ARG A O 1
ATOM 3203 N N . LEU A 1 389 ? 13.951 9.796 -16.284 1.00 76.06 389 LEU A N 1
ATOM 3204 C CA . LEU A 1 389 ? 14.559 10.207 -15.027 1.00 76.06 389 LEU A CA 1
ATOM 3205 C C . LEU A 1 389 ? 14.186 11.656 -14.723 1.00 76.06 389 LEU A C 1
ATOM 3207 O O . LEU A 1 389 ? 14.327 12.528 -15.570 1.00 76.06 389 LEU A O 1
ATOM 3211 N N . GLY A 1 390 ? 13.741 11.947 -13.506 1.00 70.69 390 GLY A N 1
ATOM 3212 C CA . GLY A 1 390 ? 13.582 13.332 -13.073 1.00 70.69 390 GLY A CA 1
ATOM 3213 C C . GLY A 1 390 ? 13.429 13.465 -11.574 1.00 70.69 390 GLY A C 1
ATOM 3214 O O . GLY A 1 390 ? 13.123 12.503 -10.860 1.00 70.69 390 GLY A O 1
ATOM 3215 N N . LEU A 1 391 ? 13.651 14.684 -11.095 1.00 62.59 391 LEU A N 1
ATOM 3216 C CA . LEU A 1 391 ? 13.571 15.018 -9.683 1.00 62.59 391 LEU A CA 1
ATOM 3217 C C . LEU A 1 391 ? 12.105 15.173 -9.290 1.00 62.59 391 LEU A C 1
ATOM 3219 O O . LEU A 1 391 ? 11.527 16.251 -9.364 1.00 62.59 391 LEU A O 1
ATOM 3223 N N . LYS A 1 392 ? 11.489 14.074 -8.849 1.00 61.47 392 LYS A N 1
ATOM 3224 C CA . LYS A 1 392 ? 10.219 14.132 -8.128 1.00 61.47 392 LYS A CA 1
ATOM 3225 C C . LYS A 1 392 ? 10.501 14.115 -6.625 1.00 61.47 392 LYS A C 1
ATOM 3227 O O . LYS A 1 392 ? 10.864 13.054 -6.111 1.00 61.47 392 LYS A O 1
ATOM 3232 N N . PRO A 1 393 ? 10.308 15.232 -5.901 1.00 60.06 393 PRO A N 1
ATOM 3233 C CA . PRO A 1 393 ? 10.500 15.266 -4.459 1.00 60.06 393 PRO A CA 1
ATOM 3234 C C . PRO A 1 393 ? 9.608 14.218 -3.789 1.00 60.06 393 PRO A C 1
ATOM 3236 O O . PRO A 1 393 ? 8.377 14.259 -3.878 1.00 60.06 393 PRO A O 1
ATOM 3239 N N . VAL A 1 394 ? 10.228 13.228 -3.148 1.00 61.59 394 VAL A N 1
ATOM 3240 C CA . VAL A 1 394 ? 9.499 12.204 -2.400 1.00 61.59 394 VAL A CA 1
ATOM 3241 C C . VAL A 1 394 ? 9.203 12.768 -1.020 1.00 61.59 394 VAL A C 1
ATOM 3243 O O . VAL A 1 394 ? 10.07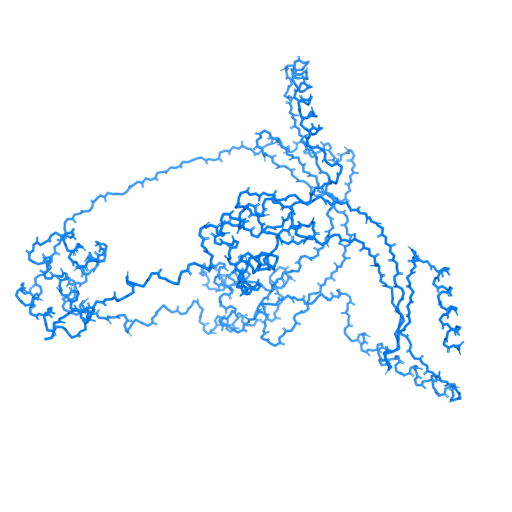1 12.788 -0.149 1.00 61.59 394 VAL A O 1
ATOM 3246 N N . MET A 1 395 ? 7.963 13.206 -0.808 1.00 63.47 395 MET A N 1
ATOM 3247 C CA . MET A 1 395 ? 7.507 13.601 0.522 1.00 63.47 395 MET A CA 1
ATOM 3248 C C . MET A 1 395 ? 7.561 12.397 1.460 1.00 63.47 395 MET A C 1
ATOM 3250 O O . MET A 1 395 ? 6.918 11.368 1.228 1.00 63.47 395 MET A O 1
ATOM 3254 N N . ARG A 1 396 ? 8.333 12.529 2.536 1.00 61.84 396 ARG A N 1
ATOM 3255 C CA . ARG A 1 396 ? 8.412 11.530 3.601 1.00 61.84 396 ARG A CA 1
ATOM 3256 C C . ARG A 1 396 ? 7.604 11.993 4.800 1.00 61.84 396 ARG A C 1
ATOM 3258 O O . ARG A 1 396 ? 7.408 13.184 5.021 1.00 61.84 396 ARG A O 1
ATOM 3265 N N . ARG A 1 397 ? 7.111 11.026 5.569 1.00 65.69 397 ARG A N 1
ATOM 3266 C CA . ARG A 1 397 ? 6.456 11.314 6.841 1.00 65.69 397 ARG A CA 1
ATOM 3267 C C . ARG A 1 397 ? 7.514 11.719 7.867 1.00 65.69 397 ARG A C 1
ATOM 3269 O O . ARG A 1 397 ? 8.531 11.038 7.973 1.00 65.69 397 ARG A O 1
ATOM 3276 N N . ILE A 1 398 ? 7.240 12.770 8.625 1.00 62.34 398 ILE A N 1
ATOM 3277 C CA . ILE A 1 398 ? 8.100 13.290 9.692 1.00 62.34 398 ILE A CA 1
ATOM 3278 C C . ILE A 1 398 ? 7.329 13.340 11.007 1.00 62.34 398 ILE A C 1
ATOM 3280 O O . ILE A 1 398 ? 6.096 13.345 11.002 1.00 62.34 398 ILE A O 1
ATOM 3284 N N . TYR A 1 399 ? 8.038 13.378 12.127 1.00 66.88 399 TYR A N 1
ATOM 3285 C CA . TYR A 1 399 ? 7.403 13.597 13.421 1.00 66.88 399 TYR A CA 1
ATOM 3286 C C . TYR A 1 399 ? 7.389 15.079 13.750 1.00 66.88 399 TYR A C 1
ATOM 3288 O O . TYR A 1 399 ? 8.396 15.763 13.614 1.00 66.88 399 TYR A O 1
ATOM 3296 N N . VAL A 1 400 ? 6.234 15.545 14.198 1.00 67.19 400 VAL A N 1
ATOM 3297 C CA . VAL A 1 400 ? 6.007 16.920 14.638 1.00 67.19 400 VAL A CA 1
ATOM 3298 C C . VAL A 1 400 ? 5.198 16.916 15.922 1.00 67.19 400 VAL A C 1
ATOM 3300 O O . VAL A 1 400 ? 4.524 15.925 16.216 1.00 67.19 400 VAL A O 1
ATOM 3303 N N . ALA A 1 401 ? 5.258 18.015 16.670 1.00 71.94 401 ALA A N 1
ATOM 3304 C CA . ALA A 1 401 ? 4.401 18.220 17.831 1.00 71.94 401 ALA A CA 1
ATOM 3305 C C . ALA A 1 401 ? 2.921 18.009 17.462 1.00 71.94 401 ALA A C 1
ATOM 3307 O O . ALA A 1 401 ? 2.525 18.228 16.312 1.00 71.94 401 ALA A O 1
ATOM 3308 N N . GLU A 1 402 ? 2.122 17.554 18.428 1.00 63.03 402 GLU A N 1
ATOM 3309 C CA . GLU A 1 402 ? 0.756 17.064 18.214 1.00 63.03 402 GLU A CA 1
ATOM 3310 C C . GLU A 1 402 ? -0.119 18.013 17.384 1.00 63.03 402 GLU A C 1
ATOM 3312 O O . GLU A 1 402 ? -0.814 17.537 16.484 1.00 63.03 402 GLU A O 1
ATOM 3317 N N . ASP A 1 403 ? 0.017 19.324 17.588 1.00 70.38 403 ASP A N 1
ATOM 3318 C CA . ASP A 1 403 ? -0.782 20.369 16.933 1.00 70.38 403 ASP A CA 1
ATOM 3319 C C . ASP A 1 403 ? -0.067 21.091 15.781 1.00 70.38 403 ASP A C 1
ATOM 3321 O O . ASP A 1 403 ? -0.597 22.028 15.186 1.00 70.38 403 ASP A O 1
ATOM 3325 N N . CYS A 1 404 ? 1.129 20.644 15.405 1.00 64.25 404 CYS A N 1
ATOM 3326 C CA . CYS A 1 404 ? 1.889 21.250 14.321 1.00 64.25 404 CYS A CA 1
ATOM 3327 C C . CYS A 1 404 ? 1.502 20.642 12.965 1.00 64.25 404 CYS A C 1
ATOM 3329 O O . CYS A 1 404 ? 1.450 19.419 12.791 1.00 64.25 404 CYS A O 1
ATOM 3331 N N . GLN A 1 405 ? 1.266 21.500 11.970 1.00 69.69 405 GLN A N 1
ATOM 3332 C CA . GLN A 1 405 ? 1.140 21.088 10.577 1.00 69.69 405 GLN A CA 1
ATOM 3333 C C . GLN A 1 405 ? 2.396 21.511 9.802 1.00 69.69 405 GLN A C 1
ATOM 3335 O O . GLN A 1 405 ? 2.489 22.669 9.404 1.00 69.69 405 GLN A O 1
ATOM 3340 N N . PRO A 1 406 ? 3.349 20.595 9.562 1.00 68.69 406 PRO A N 1
ATOM 3341 C CA . PRO A 1 406 ? 4.610 20.947 8.927 1.00 68.69 406 PRO A CA 1
ATOM 3342 C C . PRO A 1 406 ? 4.393 21.344 7.472 1.00 68.69 406 PRO A C 1
ATOM 3344 O O . PRO A 1 406 ? 3.609 20.699 6.763 1.00 68.69 406 PRO A O 1
ATOM 3347 N N . LEU A 1 407 ? 5.128 22.360 7.030 1.00 66.31 407 LEU A N 1
ATOM 3348 C CA . LEU A 1 407 ? 5.265 22.726 5.627 1.00 66.31 407 LEU A CA 1
ATOM 3349 C C . LEU A 1 407 ? 6.573 22.146 5.084 1.00 66.31 407 LEU A C 1
ATOM 3351 O O . LEU A 1 407 ? 7.604 22.175 5.750 1.00 66.31 407 LEU A O 1
ATOM 3355 N N . ALA A 1 408 ? 6.521 21.585 3.882 1.00 66.06 408 ALA A N 1
ATOM 3356 C CA . ALA A 1 408 ? 7.709 21.283 3.100 1.00 66.06 408 ALA A CA 1
ATOM 3357 C C . ALA A 1 408 ? 7.752 22.273 1.943 1.00 66.06 408 ALA A C 1
ATOM 3359 O O . ALA A 1 408 ? 6.851 22.260 1.104 1.00 66.06 408 ALA A O 1
ATOM 3360 N N . HIS A 1 409 ? 8.784 23.113 1.895 1.00 65.75 409 HIS A N 1
ATOM 3361 C CA . HIS A 1 409 ? 9.024 23.967 0.739 1.00 65.75 409 HIS A CA 1
ATOM 3362 C C . HIS A 1 409 ? 9.502 23.088 -0.410 1.00 65.75 409 HIS A C 1
ATOM 3364 O O . HIS A 1 409 ? 10.546 22.439 -0.328 1.00 65.75 409 HIS A O 1
ATOM 3370 N N . ILE A 1 410 ? 8.690 23.010 -1.458 1.00 62.62 410 ILE A N 1
ATOM 3371 C CA . ILE A 1 410 ? 8.970 22.195 -2.631 1.00 62.62 410 ILE A CA 1
ATOM 3372 C C . ILE A 1 410 ? 9.086 23.122 -3.831 1.00 62.62 410 ILE A C 1
ATOM 3374 O O . ILE A 1 410 ? 8.178 23.897 -4.122 1.00 62.62 410 ILE A O 1
ATOM 3378 N N . ASN A 1 411 ? 10.190 22.986 -4.558 1.00 63.62 411 ASN A N 1
ATOM 3379 C CA . ASN A 1 411 ? 10.323 23.533 -5.896 1.00 63.62 411 ASN A CA 1
ATOM 3380 C C . ASN A 1 411 ? 10.121 22.395 -6.907 1.00 63.62 411 ASN A C 1
ATOM 3382 O O . ASN A 1 411 ? 10.994 21.539 -7.076 1.00 63.62 411 ASN A O 1
ATOM 3386 N N . TRP A 1 412 ? 8.939 22.336 -7.523 1.00 58.06 412 TRP A N 1
ATOM 3387 C CA . TRP A 1 412 ? 8.624 21.337 -8.543 1.00 58.06 412 TRP A CA 1
ATOM 3388 C C . TRP A 1 412 ? 9.290 21.725 -9.865 1.00 58.06 412 TRP A C 1
ATOM 3390 O O . TRP A 1 412 ? 8.681 22.378 -10.707 1.00 58.06 412 TRP A O 1
ATOM 3400 N N . LYS A 1 413 ? 10.537 21.295 -10.066 1.00 58.53 413 LYS A N 1
ATOM 3401 C CA . LYS A 1 413 ? 11.206 21.413 -11.364 1.00 58.53 413 LYS A CA 1
ATOM 3402 C C . LYS A 1 413 ? 10.886 20.195 -12.220 1.00 58.53 413 LYS A C 1
ATOM 3404 O O . LYS A 1 413 ? 11.332 19.088 -11.931 1.00 58.53 413 LYS A O 1
ATOM 3409 N N . PHE A 1 414 ? 10.101 20.391 -13.274 1.00 59.19 414 PHE A N 1
ATOM 3410 C CA . PHE A 1 414 ? 9.769 19.347 -14.247 1.00 59.19 414 PHE A CA 1
ATOM 3411 C C . PHE A 1 414 ? 10.862 19.218 -15.317 1.00 59.19 414 PHE A C 1
ATOM 3413 O O . PHE A 1 414 ? 10.587 19.292 -16.512 1.00 59.19 414 PHE A O 1
ATOM 3420 N N . GLU A 1 415 ? 12.104 19.039 -14.872 1.00 64.81 415 GLU A N 1
ATOM 3421 C CA . GLU A 1 415 ? 13.250 18.743 -15.730 1.00 64.81 415 GLU A CA 1
ATOM 3422 C C . GLU A 1 415 ? 13.479 17.231 -15.752 1.00 64.81 415 GLU A C 1
ATOM 3424 O O . GLU A 1 415 ? 13.453 16.565 -14.709 1.00 64.81 415 GLU A O 1
ATOM 3429 N N . TRP A 1 416 ? 13.672 16.684 -16.951 1.00 75.56 416 TRP A N 1
ATOM 3430 C CA . TRP A 1 416 ? 13.788 15.249 -17.165 1.00 75.56 416 TRP A CA 1
ATOM 3431 C C . TRP A 1 416 ? 14.999 14.929 -18.028 1.00 75.56 416 TRP A C 1
ATOM 3433 O O . TRP A 1 416 ? 15.305 15.646 -18.975 1.00 75.56 416 TRP A O 1
ATOM 3443 N N . LEU A 1 417 ? 15.634 13.808 -17.718 1.00 84.19 417 LEU A N 1
ATOM 3444 C CA . LEU A 1 417 ? 16.551 13.106 -18.598 1.00 84.19 417 LEU A CA 1
ATOM 3445 C C . LEU A 1 417 ? 15.914 11.775 -18.992 1.00 84.19 417 LEU A C 1
ATOM 3447 O O . LEU A 1 417 ? 14.964 11.303 -18.363 1.00 84.19 417 LEU A O 1
ATOM 3451 N N . TRP A 1 418 ? 16.454 11.153 -20.022 1.00 83.56 418 TRP A N 1
ATOM 3452 C CA . TRP A 1 418 ? 15.992 9.878 -20.538 1.00 83.56 418 TRP A CA 1
ATOM 3453 C C . TRP A 1 418 ? 17.137 8.887 -20.517 1.00 83.56 418 TRP A C 1
ATOM 3455 O O . TRP A 1 418 ? 18.214 9.166 -21.032 1.00 83.56 418 TRP A O 1
ATOM 3465 N N . LEU A 1 419 ? 16.895 7.747 -19.884 1.00 86.81 419 LEU A N 1
ATOM 3466 C CA . LEU A 1 419 ? 17.782 6.602 -19.879 1.00 86.81 419 LEU A CA 1
ATOM 3467 C C . LEU A 1 419 ? 17.321 5.642 -20.971 1.00 86.81 419 LEU A C 1
ATOM 3469 O O . LEU A 1 419 ? 16.224 5.106 -20.862 1.00 86.81 419 LEU A O 1
ATOM 3473 N N . TYR A 1 420 ? 18.157 5.409 -21.970 1.00 87.62 420 TYR A N 1
ATOM 3474 C CA . TYR A 1 420 ? 18.011 4.284 -22.891 1.00 87.62 420 TYR A CA 1
ATOM 3475 C C . TYR A 1 420 ? 18.799 3.118 -22.321 1.00 87.62 420 TYR A C 1
ATOM 3477 O O . TYR A 1 420 ? 19.975 3.289 -21.995 1.00 87.62 420 TYR A O 1
ATOM 3485 N N . GLY A 1 421 ? 18.161 1.966 -22.154 1.00 87.62 421 GLY A N 1
ATOM 3486 C CA . GLY A 1 421 ? 18.780 0.788 -21.561 1.00 87.62 421 GLY A CA 1
ATOM 3487 C C . GLY A 1 421 ? 18.651 -0.423 -22.467 1.00 87.62 421 GLY A C 1
ATOM 3488 O O . GLY A 1 421 ? 17.547 -0.881 -22.733 1.00 87.62 421 GLY A O 1
ATOM 3489 N N . PHE A 1 422 ? 19.787 -0.977 -22.868 1.00 88.12 422 PHE A N 1
ATOM 3490 C CA . PHE A 1 422 ? 19.908 -2.232 -23.592 1.00 88.12 422 PHE A CA 1
ATOM 3491 C C . PHE A 1 422 ? 20.345 -3.322 -22.619 1.00 88.12 422 PHE A C 1
ATOM 3493 O O . PHE A 1 422 ? 21.263 -3.121 -21.821 1.00 88.12 422 PHE A O 1
ATOM 3500 N N . VAL A 1 423 ? 19.713 -4.489 -22.696 1.00 89.62 423 VAL A N 1
ATOM 3501 C CA . VAL A 1 423 ? 20.067 -5.669 -21.904 1.00 89.62 423 VAL A CA 1
ATOM 3502 C C . VAL A 1 423 ? 20.104 -6.885 -22.811 1.00 89.62 423 VAL A C 1
ATOM 3504 O O . VAL A 1 423 ? 19.147 -7.135 -23.545 1.00 89.62 423 VAL A O 1
ATOM 3507 N N . ARG A 1 424 ? 21.170 -7.678 -22.721 1.00 87.81 424 ARG A N 1
ATOM 3508 C CA . ARG A 1 424 ? 21.224 -9.021 -23.296 1.00 87.81 424 ARG A CA 1
ATOM 3509 C C . ARG A 1 424 ? 20.640 -10.011 -22.285 1.00 87.81 424 ARG A C 1
ATOM 3511 O O . ARG A 1 424 ? 21.290 -10.278 -21.273 1.00 87.81 424 ARG A O 1
ATOM 3518 N N . PRO A 1 425 ? 19.452 -10.598 -22.522 1.00 83.94 425 PRO A N 1
ATOM 3519 C CA . PRO A 1 425 ? 18.802 -11.448 -21.522 1.00 83.94 425 PRO A CA 1
ATOM 3520 C C . PRO A 1 425 ? 19.597 -12.712 -21.174 1.00 83.94 425 PRO A C 1
ATOM 3522 O O . PRO A 1 425 ? 19.523 -13.183 -20.044 1.00 83.94 425 PRO A O 1
ATOM 3525 N N . GLU A 1 426 ? 20.359 -13.253 -22.130 1.00 82.50 426 GLU A N 1
ATOM 3526 C CA . GLU A 1 426 ? 21.133 -14.489 -21.948 1.00 82.50 426 GLU A CA 1
ATOM 3527 C C . GLU A 1 426 ? 22.328 -14.313 -20.994 1.00 82.50 426 GLU A C 1
ATOM 3529 O O . GLU A 1 426 ? 22.643 -15.228 -20.237 1.00 82.50 426 GLU A O 1
ATOM 3534 N N . THR A 1 427 ? 22.993 -13.152 -21.010 1.00 86.19 427 THR A N 1
ATOM 3535 C CA . THR A 1 427 ? 24.218 -12.903 -20.223 1.00 86.19 427 THR A CA 1
ATOM 3536 C C . THR A 1 427 ? 24.020 -11.898 -19.090 1.00 86.19 427 THR A C 1
ATOM 3538 O O . THR A 1 427 ? 24.844 -11.833 -18.182 1.00 86.19 427 THR A O 1
ATOM 3541 N N . GLY A 1 428 ? 22.951 -11.100 -19.139 1.00 85.00 428 GLY A N 1
ATOM 3542 C CA . GLY A 1 428 ? 22.750 -9.948 -18.262 1.00 85.00 428 GLY A CA 1
ATOM 3543 C C . GLY A 1 428 ? 23.626 -8.743 -18.614 1.00 85.00 428 GLY A C 1
ATOM 3544 O O . GLY A 1 428 ? 23.669 -7.790 -17.843 1.00 85.00 428 GLY A O 1
ATOM 3545 N N . GLU A 1 429 ? 24.328 -8.772 -19.750 1.00 88.31 429 GLU A N 1
ATOM 3546 C CA . GLU A 1 429 ? 25.149 -7.656 -20.221 1.00 88.31 429 GLU A CA 1
ATOM 3547 C C . GLU A 1 429 ? 24.272 -6.438 -20.523 1.00 88.31 429 GLU A C 1
ATOM 3549 O O . GLU A 1 429 ? 23.203 -6.570 -21.122 1.00 88.31 429 GLU A O 1
ATOM 3554 N N . THR A 1 430 ? 24.710 -5.254 -20.094 1.00 90.50 430 THR A N 1
ATOM 3555 C CA . THR A 1 430 ? 23.921 -4.024 -20.204 1.00 90.50 430 THR A CA 1
ATOM 3556 C C . THR A 1 430 ? 24.706 -2.910 -20.868 1.00 90.50 430 THR A C 1
ATOM 3558 O O . THR A 1 430 ? 25.872 -2.706 -20.539 1.00 90.50 430 THR A O 1
ATOM 3561 N N . TYR A 1 431 ? 24.033 -2.122 -21.696 1.00 88.56 431 TYR A N 1
ATOM 3562 C CA . TYR A 1 431 ? 24.565 -0.898 -22.287 1.00 88.56 431 TYR A CA 1
ATOM 3563 C C . TYR A 1 431 ? 23.523 0.208 -22.157 1.00 88.56 431 TYR A C 1
ATOM 3565 O O . TYR A 1 431 ? 22.332 -0.061 -22.290 1.00 88.56 431 TYR A O 1
ATOM 3573 N N . TRP A 1 432 ? 23.921 1.436 -21.833 1.00 90.50 432 TRP A N 1
ATOM 3574 C CA . TRP A 1 432 ? 22.943 2.479 -21.529 1.00 90.50 432 TRP A CA 1
ATOM 3575 C C . TRP A 1 432 ? 23.445 3.891 -21.801 1.00 90.50 432 TRP A C 1
ATOM 3577 O O . TRP A 1 432 ? 24.640 4.167 -21.754 1.00 90.50 432 TRP A O 1
ATOM 3587 N N . TRP A 1 433 ? 22.495 4.791 -22.058 1.00 88.56 433 TRP A N 1
ATOM 3588 C CA . TRP A 1 433 ? 22.731 6.201 -22.360 1.00 88.56 433 TRP A CA 1
ATOM 3589 C C . TRP A 1 433 ? 21.795 7.086 -21.556 1.00 88.56 433 TRP A C 1
ATOM 3591 O O . TRP A 1 433 ? 20.610 6.791 -21.453 1.00 88.56 433 TRP A O 1
ATOM 3601 N N . ILE A 1 434 ? 22.305 8.207 -21.044 1.00 88.81 434 ILE A N 1
ATOM 3602 C CA . ILE A 1 434 ? 21.481 9.260 -20.446 1.00 88.81 434 ILE A CA 1
ATOM 3603 C C . ILE A 1 434 ? 21.490 10.457 -21.390 1.00 88.81 434 ILE A C 1
ATOM 3605 O O . ILE A 1 434 ? 22.537 11.063 -21.612 1.00 88.81 434 ILE A O 1
ATOM 3609 N N . ILE A 1 435 ? 20.328 10.805 -21.938 1.00 84.62 435 ILE A N 1
ATOM 3610 C CA . ILE A 1 435 ? 20.178 11.884 -22.916 1.00 84.62 435 ILE A CA 1
ATOM 3611 C C . ILE A 1 435 ? 19.049 12.850 -22.525 1.00 84.62 435 ILE A C 1
ATOM 3613 O O . ILE A 1 435 ? 18.115 12.461 -21.824 1.00 84.62 435 ILE A O 1
ATOM 3617 N N . PRO A 1 436 ? 19.105 14.126 -22.944 1.00 83.19 436 PRO A N 1
ATOM 3618 C CA . PRO A 1 436 ? 18.133 15.130 -22.502 1.00 83.19 436 PRO A CA 1
ATOM 3619 C C . PRO A 1 436 ? 16.743 14.976 -23.138 1.00 83.19 436 PRO A C 1
ATOM 3621 O O . PRO A 1 436 ? 15.756 15.430 -22.566 1.00 83.19 436 PRO A O 1
ATOM 3624 N N . TYR A 1 437 ? 16.638 14.317 -24.296 1.00 80.12 437 TYR A N 1
ATOM 3625 C CA . TYR A 1 437 ? 15.388 14.198 -25.050 1.00 80.12 437 TYR A CA 1
ATOM 3626 C C . TYR A 1 437 ? 15.245 12.818 -25.687 1.00 80.12 437 TYR A C 1
ATOM 3628 O O . TYR A 1 437 ? 16.240 12.215 -26.073 1.00 80.12 437 TYR A O 1
ATOM 3636 N N . VAL A 1 438 ? 14.002 12.380 -25.880 1.00 81.06 438 VAL A N 1
ATOM 3637 C CA . VAL A 1 438 ? 13.652 11.236 -26.732 1.00 81.06 438 VAL A CA 1
ATOM 3638 C C . VAL A 1 438 ? 13.215 11.773 -28.084 1.00 81.06 438 VAL A C 1
ATOM 3640 O O . VAL A 1 438 ? 12.240 12.519 -28.175 1.00 81.06 438 VAL A O 1
ATOM 3643 N N . ASN A 1 439 ? 13.942 11.415 -29.137 1.00 85.25 439 ASN A N 1
ATOM 3644 C CA . ASN A 1 439 ? 13.516 11.610 -30.518 1.00 85.25 439 ASN A CA 1
ATOM 3645 C C . ASN A 1 439 ? 14.212 10.594 -31.431 1.00 85.25 439 ASN A C 1
ATOM 3647 O O . ASN A 1 439 ? 15.222 9.992 -31.064 1.00 85.25 439 ASN A O 1
ATOM 3651 N N . THR A 1 440 ? 13.671 10.422 -32.634 1.00 87.19 440 THR A N 1
ATOM 3652 C CA . THR A 1 440 ? 14.151 9.443 -33.617 1.00 87.19 440 THR A CA 1
ATOM 3653 C C . THR A 1 440 ? 15.597 9.688 -34.047 1.00 87.19 440 THR A C 1
ATOM 3655 O O . THR A 1 440 ? 16.341 8.729 -34.239 1.00 87.19 440 THR A O 1
ATOM 3658 N N . THR A 1 441 ? 16.027 10.948 -34.152 1.00 89.50 441 THR A N 1
ATOM 3659 C CA . THR A 1 441 ? 17.401 11.312 -34.531 1.00 89.50 441 THR A CA 1
ATOM 3660 C C . THR A 1 441 ? 18.416 10.867 -33.479 1.00 89.50 441 THR A C 1
ATOM 3662 O O . THR A 1 441 ? 19.413 10.228 -33.808 1.00 89.50 441 THR A O 1
ATOM 3665 N N . LEU A 1 442 ? 18.157 11.175 -32.205 1.00 87.00 442 LEU A N 1
ATOM 3666 C CA . LEU A 1 442 ? 19.010 10.769 -31.090 1.00 87.00 442 LEU A CA 1
ATOM 3667 C C . LEU A 1 442 ? 19.002 9.253 -30.921 1.00 87.00 442 LEU A C 1
ATOM 3669 O O . LEU A 1 442 ? 20.068 8.671 -30.755 1.00 87.00 442 LEU A O 1
ATOM 3673 N N . PHE A 1 443 ? 17.839 8.611 -31.040 1.00 88.62 443 PHE A N 1
ATOM 3674 C CA . PHE A 1 443 ? 17.748 7.157 -30.949 1.00 88.62 443 PHE A CA 1
ATOM 3675 C C . PHE A 1 443 ? 18.528 6.455 -32.067 1.00 88.62 443 PHE A C 1
ATOM 3677 O O . PHE A 1 443 ? 19.295 5.538 -31.797 1.00 88.62 443 PHE A O 1
ATOM 3684 N N . SER A 1 444 ? 18.430 6.943 -33.308 1.00 92.19 444 SER A N 1
ATOM 3685 C CA . SER A 1 444 ? 19.211 6.406 -34.433 1.00 92.19 444 SER A CA 1
ATOM 3686 C C . SER A 1 444 ? 20.714 6.504 -34.175 1.00 92.19 444 SER A C 1
ATOM 3688 O O . SER A 1 444 ? 21.458 5.578 -34.485 1.00 92.19 444 SER A O 1
ATOM 3690 N N . ARG A 1 445 ? 21.163 7.606 -33.563 1.00 91.75 445 ARG A N 1
ATOM 3691 C CA . ARG A 1 445 ? 22.563 7.770 -33.169 1.00 91.75 445 ARG A CA 1
ATOM 3692 C C . ARG A 1 445 ? 22.960 6.807 -32.049 1.00 91.75 445 ARG A C 1
ATOM 3694 O O . ARG A 1 445 ? 24.014 6.196 -32.144 1.00 91.75 445 ARG A O 1
ATOM 3701 N N . VAL A 1 446 ? 22.115 6.623 -31.032 1.00 91.12 446 VAL A N 1
ATOM 3702 C CA . VAL A 1 446 ? 22.350 5.636 -29.962 1.00 91.12 446 VAL A CA 1
ATOM 3703 C C . VAL A 1 446 ? 22.477 4.224 -30.541 1.00 91.12 446 VAL A C 1
ATOM 3705 O O . VAL A 1 446 ? 23.368 3.488 -30.134 1.00 91.12 446 VAL A O 1
ATOM 3708 N N . LEU A 1 447 ? 21.653 3.859 -31.530 1.00 91.44 447 LEU A N 1
ATOM 3709 C CA . LEU A 1 447 ? 21.757 2.567 -32.215 1.00 91.44 447 LEU A CA 1
ATOM 3710 C C . LEU A 1 447 ? 23.057 2.419 -33.018 1.00 91.44 447 LEU A C 1
ATOM 3712 O O . LEU A 1 447 ? 23.637 1.337 -33.026 1.00 91.44 447 LEU A O 1
ATOM 3716 N N . GLN A 1 448 ? 23.531 3.484 -33.670 1.00 92.94 448 GLN A N 1
ATOM 3717 C CA . GLN A 1 448 ? 24.818 3.473 -34.379 1.00 92.94 448 GLN A CA 1
ATOM 3718 C C . GLN A 1 448 ? 25.994 3.271 -33.418 1.00 92.94 448 GLN A C 1
ATOM 3720 O O . GLN A 1 448 ? 26.860 2.442 -33.683 1.00 92.94 448 GLN A O 1
ATOM 3725 N N . GLU A 1 449 ? 26.006 3.988 -32.294 1.00 92.88 449 GLU A N 1
ATOM 3726 C CA . GLU A 1 449 ? 27.042 3.845 -31.262 1.00 92.88 449 GLU A CA 1
ATOM 3727 C C . GLU A 1 449 ? 26.981 2.459 -30.602 1.00 92.88 449 GLU A C 1
ATOM 3729 O O . GLU A 1 449 ? 28.009 1.823 -30.392 1.00 92.88 449 GLU A O 1
ATOM 3734 N N . PHE A 1 450 ? 25.774 1.943 -30.347 1.00 91.75 450 PHE A N 1
ATOM 3735 C CA . PHE A 1 450 ? 25.572 0.581 -29.856 1.00 91.75 450 PHE A CA 1
ATOM 3736 C C . PHE A 1 450 ? 26.131 -0.466 -30.832 1.00 91.75 450 PHE A C 1
ATOM 3738 O O . PHE A 1 450 ? 26.856 -1.370 -30.419 1.00 91.75 450 PHE A O 1
ATOM 3745 N N . ALA A 1 451 ? 25.846 -0.332 -32.131 1.00 90.25 451 ALA A N 1
ATOM 3746 C CA . ALA A 1 451 ? 26.391 -1.229 -33.146 1.00 90.25 451 ALA A CA 1
ATOM 3747 C C . ALA A 1 451 ? 27.923 -1.137 -33.230 1.00 90.25 451 ALA A C 1
ATOM 3749 O O . ALA A 1 451 ? 28.590 -2.162 -33.338 1.00 90.25 451 ALA A O 1
ATOM 3750 N N . ALA A 1 452 ? 28.492 0.067 -33.117 1.00 91.06 452 ALA A N 1
ATOM 3751 C CA . ALA A 1 452 ? 29.938 0.265 -33.111 1.00 91.06 452 ALA A CA 1
ATOM 3752 C C . ALA A 1 452 ? 30.619 -0.386 -31.892 1.00 91.06 452 ALA A C 1
ATOM 3754 O O . ALA A 1 452 ? 31.633 -1.067 -32.057 1.00 91.06 452 ALA A O 1
ATOM 3755 N N . GLU A 1 453 ? 30.048 -0.231 -30.692 1.00 89.62 453 GLU A N 1
ATOM 3756 C CA . GLU A 1 453 ? 30.573 -0.800 -29.441 1.00 89.62 453 GLU A CA 1
ATOM 3757 C C . GLU A 1 453 ? 30.630 -2.333 -29.497 1.00 89.62 453 GLU A C 1
ATOM 3759 O O . GLU A 1 453 ? 31.654 -2.948 -29.193 1.00 89.62 453 GLU A O 1
ATOM 3764 N N . PHE A 1 454 ? 29.538 -2.957 -29.948 1.00 86.69 454 PHE A N 1
ATOM 3765 C CA . PHE A 1 454 ? 29.421 -4.415 -30.024 1.00 86.69 454 PHE A CA 1
ATOM 3766 C C . PHE A 1 454 ? 29.881 -5.007 -31.362 1.00 86.69 454 PHE A C 1
ATOM 3768 O O . PHE A 1 454 ? 29.848 -6.228 -31.522 1.00 86.69 454 PHE A O 1
ATOM 3775 N N . LYS A 1 455 ? 30.358 -4.164 -32.288 1.00 84.00 455 LYS A N 1
ATOM 3776 C CA . LYS A 1 455 ? 30.829 -4.532 -33.634 1.00 84.00 455 LYS A CA 1
ATOM 3777 C C . LYS A 1 455 ? 29.790 -5.349 -34.419 1.00 84.00 455 LYS A C 1
ATOM 3779 O O . LYS A 1 455 ? 30.127 -6.395 -34.979 1.00 84.00 455 LYS A O 1
ATOM 3784 N N . LEU A 1 456 ? 28.540 -4.885 -34.390 1.00 78.12 456 LEU A N 1
ATOM 3785 C CA . LEU A 1 456 ? 27.364 -5.527 -34.994 1.00 78.12 456 LEU A CA 1
ATOM 3786 C C . LEU A 1 456 ? 27.141 -5.146 -36.458 1.00 78.12 456 LEU A C 1
ATOM 3788 O O . LEU A 1 456 ? 27.523 -4.019 -36.851 1.00 78.12 456 LEU A O 1
#